Pr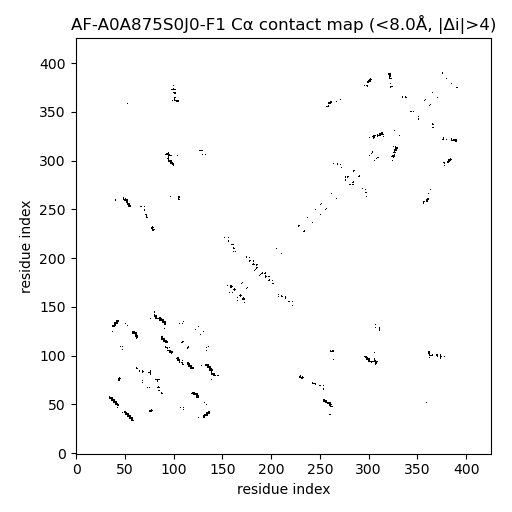otein AF-A0A875S0J0-F1 (afdb_monomer)

Foldseek 3Di:
DDDDDDDDDDDDDDDDDDDDDDPDDPDPDDPDPQADKFKEWEDFLVDLQFTFIFIDGQQQFQLCLQLVLVQDLDQRHNFPQWDSGFPFKWWFLFQAKAFLQGDGFHDPCSPPPVRTHTDDRNDGDNVPFDRHTYMYGHTDGNVVVLVVLVVVLVVQLLQLQQQVPRPDHQSHPVSVVLLVVLVCCVPPVVNNVVSVVSNCVVPPDDDPVVSVVVSVVSVVVSVVVSVCRSSRVDDPVCVVDDRDDRDPVSCVVRRGLVAGAHDPVVLLVVLVVVVQVVQPHDVSCVVVVVVVVSVQGMAAAEACAHRNPPAEQDDDPPPDLQLGHHDHVVVVVQQVVVLCVVCVPPDPVVSSVVVSVCSHHNDSHHPPVSSVSSSQSSVCHYYDRDRDHGDDDPPPPPPPDDDDDDDDDDDDDDDDDDDDDDDDDD

Structure (mmCIF, N/CA/C/O backbone):
data_AF-A0A875S0J0-F1
#
_entry.id   AF-A0A875S0J0-F1
#
loop_
_atom_site.group_PDB
_atom_site.id
_atom_site.type_symbol
_atom_site.label_atom_id
_atom_site.label_alt_id
_atom_site.label_comp_id
_atom_site.label_asym_id
_atom_site.label_entity_id
_atom_site.label_seq_id
_atom_site.pdbx_PDB_ins_code
_atom_site.Cartn_x
_atom_site.Cartn_y
_atom_site.Cartn_z
_atom_site.occupancy
_atom_site.B_iso_or_equiv
_atom_site.auth_seq_id
_atom_site.auth_comp_id
_atom_site.auth_asym_id
_atom_site.auth_atom_id
_atom_site.pdbx_PDB_model_num
ATOM 1 N N . MET A 1 1 ? -20.159 -18.457 -72.450 1.00 41.28 1 MET A N 1
ATOM 2 C CA . MET A 1 1 ? -20.532 -19.627 -71.628 1.00 41.28 1 MET A CA 1
ATOM 3 C C . MET A 1 1 ? -21.176 -19.063 -70.368 1.00 41.28 1 MET A C 1
ATOM 5 O O . MET A 1 1 ? -20.453 -18.676 -69.470 1.00 41.28 1 MET A O 1
ATOM 9 N N . SER A 1 2 ? -22.412 -18.568 -70.419 1.00 34.47 2 SER A N 1
ATOM 10 C CA . SER A 1 2 ? -23.715 -19.256 -70.527 1.00 34.47 2 SER A CA 1
ATOM 11 C C . SER A 1 2 ? -24.086 -20.091 -69.301 1.00 34.47 2 SER A C 1
ATOM 13 O O . SER A 1 2 ? -23.393 -21.056 -68.999 1.00 34.47 2 SER A O 1
ATOM 15 N N . ASN A 1 3 ? -25.260 -19.726 -68.761 1.00 31.64 3 ASN A N 1
ATOM 16 C CA . ASN A 1 3 ? -26.147 -20.389 -67.791 1.00 31.64 3 ASN A CA 1
ATOM 17 C C . ASN A 1 3 ? -25.752 -20.252 -66.312 1.00 31.64 3 ASN A C 1
ATOM 19 O O . ASN A 1 3 ? -24.592 -20.425 -65.974 1.00 31.64 3 ASN A O 1
ATOM 23 N N . SER A 1 4 ? -26.641 -19.975 -65.352 1.00 35.09 4 SER A N 1
ATOM 24 C CA . SER A 1 4 ? -28.100 -19.708 -65.275 1.00 35.09 4 SER A CA 1
ATOM 25 C C . SER A 1 4 ? -28.379 -19.449 -63.773 1.00 35.09 4 SER A C 1
ATOM 27 O O . SER A 1 4 ? -27.777 -20.122 -62.947 1.00 35.09 4 SER A O 1
ATOM 29 N N . LYS A 1 5 ? -29.019 -18.345 -63.361 1.00 38.34 5 LYS A N 1
ATOM 30 C CA . LYS A 1 5 ? -30.462 -18.176 -63.048 1.00 38.34 5 LYS A CA 1
ATOM 31 C C . LYS A 1 5 ? -31.050 -19.085 -61.948 1.00 38.34 5 LYS A C 1
ATOM 33 O O . LYS A 1 5 ? -31.114 -20.285 -62.160 1.00 38.34 5 LYS A O 1
ATOM 38 N N . GLU A 1 6 ? -31.533 -18.431 -60.880 1.00 40.88 6 GLU A N 1
ATOM 39 C CA . GLU A 1 6 ? -32.773 -18.605 -60.066 1.00 40.88 6 GLU A CA 1
ATOM 40 C C . GLU A 1 6 ? -32.505 -17.870 -58.730 1.00 40.88 6 GLU A C 1
ATOM 42 O O . GLU A 1 6 ? -31.526 -18.178 -58.063 1.00 40.88 6 GLU A O 1
ATOM 47 N N . GLU A 1 7 ? -33.131 -16.779 -58.276 1.00 38.81 7 GLU A N 1
ATOM 48 C CA . GLU A 1 7 ? -34.454 -16.138 -58.399 1.00 38.81 7 GLU A CA 1
ATOM 49 C C . GLU A 1 7 ? -35.626 -16.910 -57.766 1.00 38.81 7 GLU A C 1
ATOM 51 O O . GLU A 1 7 ? -36.140 -17.850 -58.357 1.00 38.81 7 GLU A O 1
ATOM 56 N N . THR A 1 8 ? -36.041 -16.479 -56.562 1.00 35.31 8 THR A N 1
ATOM 57 C CA . THR A 1 8 ? -37.435 -16.295 -56.062 1.00 35.31 8 THR A CA 1
ATOM 58 C C . THR A 1 8 ? -37.360 -15.884 -54.575 1.00 35.31 8 THR A C 1
ATOM 60 O O . THR A 1 8 ? -36.759 -16.588 -53.774 1.00 35.31 8 THR A O 1
ATOM 63 N N . THR A 1 9 ? -37.616 -14.638 -54.152 1.00 34.09 9 THR A N 1
ATOM 64 C CA . THR A 1 9 ? -38.889 -13.895 -53.958 1.00 34.09 9 THR A CA 1
ATOM 65 C C . THR A 1 9 ? -39.931 -14.582 -53.065 1.00 34.09 9 THR A C 1
ATOM 67 O O . THR A 1 9 ? -40.354 -15.701 -53.324 1.00 34.09 9 THR A O 1
ATOM 70 N N . GLY A 1 10 ? -40.387 -13.865 -52.026 1.00 31.17 10 GLY A N 1
ATOM 71 C CA . GLY A 1 10 ? -41.462 -14.310 -51.133 1.00 31.17 10 GLY A CA 1
ATOM 72 C C . GLY A 1 10 ? -41.695 -13.397 -49.924 1.00 31.17 10 GLY A C 1
ATOM 73 O O . GLY A 1 10 ? -41.307 -13.719 -48.811 1.00 31.17 10 GLY A O 1
ATOM 74 N N . THR A 1 11 ? -42.301 -12.239 -50.177 1.00 33.25 11 THR A N 1
ATOM 75 C CA . THR A 1 11 ? -42.767 -11.197 -49.240 1.00 33.25 11 THR A CA 1
ATOM 76 C C . THR A 1 11 ? -44.023 -11.620 -48.448 1.00 33.25 11 THR A C 1
ATOM 78 O O . THR A 1 11 ? -44.755 -12.486 -48.913 1.00 33.25 11 THR A O 1
ATOM 81 N N . THR A 1 12 ? -44.337 -10.862 -47.377 1.00 32.16 12 THR A N 1
ATOM 82 C CA . THR A 1 12 ? -45.621 -10.675 -46.629 1.00 32.16 12 THR A CA 1
ATOM 83 C C . THR A 1 12 ? -45.783 -11.471 -45.331 1.00 32.16 12 THR A C 1
ATOM 85 O O . THR A 1 12 ? -45.305 -12.587 -45.232 1.00 32.16 12 THR A O 1
ATOM 88 N N . SER A 1 13 ? -46.506 -11.026 -44.299 1.00 30.98 13 SER A N 1
ATOM 89 C CA . SER A 1 13 ? -46.790 -9.719 -43.678 1.00 30.98 13 SER A CA 1
ATOM 90 C C . SER A 1 13 ? -47.550 -10.012 -42.370 1.00 30.98 13 SER A C 1
ATOM 92 O O . SER A 1 13 ? -48.225 -11.031 -42.300 1.00 30.98 13 SER A O 1
ATOM 94 N N . ALA A 1 14 ? -47.551 -9.043 -41.451 1.00 32.09 14 ALA A N 1
ATOM 95 C CA . ALA A 1 14 ? -48.603 -8.765 -40.461 1.00 32.09 14 ALA A CA 1
ATOM 96 C C . ALA A 1 14 ? -48.748 -9.652 -39.197 1.00 32.09 14 ALA A C 1
ATOM 98 O O . ALA A 1 14 ? -49.165 -10.799 -39.244 1.00 32.09 14 ALA A O 1
ATOM 99 N N . LEU A 1 15 ? -48.478 -8.987 -38.061 1.00 33.38 15 LEU A N 1
ATOM 100 C CA . LEU A 1 15 ? -49.399 -8.703 -36.943 1.00 33.38 15 LEU A CA 1
ATOM 101 C C . LEU A 1 15 ? -50.213 -9.854 -36.315 1.00 33.38 15 LEU A C 1
ATOM 103 O O . LEU A 1 15 ? -51.077 -10.433 -36.964 1.00 33.38 15 LEU A O 1
ATOM 107 N N . GLY A 1 16 ? -50.099 -10.002 -34.989 1.00 29.44 16 GLY A N 1
ATOM 108 C CA . GLY A 1 16 ? -51.173 -10.579 -34.169 1.00 29.44 16 GLY A CA 1
ATOM 109 C C . GLY A 1 16 ? -50.708 -11.303 -32.909 1.00 29.44 16 GLY A C 1
ATOM 110 O O . GLY A 1 16 ? -50.275 -12.442 -32.974 1.00 29.44 16 GLY A O 1
ATOM 111 N N . THR A 1 17 ? -50.830 -10.606 -31.784 1.00 34.69 17 THR A N 1
ATOM 112 C CA . THR A 1 17 ? -50.897 -11.063 -30.383 1.00 34.69 17 THR A CA 1
ATOM 113 C C . THR A 1 17 ? -51.477 -12.469 -30.156 1.00 34.69 17 THR A C 1
ATOM 115 O O . THR A 1 17 ? -52.548 -12.743 -30.684 1.00 34.69 17 THR A O 1
ATOM 118 N N . ASP A 1 18 ? -50.881 -13.285 -29.275 1.00 31.38 18 ASP A N 1
ATOM 119 C CA . ASP A 1 18 ? -51.475 -13.546 -27.951 1.00 31.38 18 ASP A CA 1
ATOM 120 C C . ASP A 1 18 ? -50.560 -14.343 -27.003 1.00 31.38 18 ASP A C 1
ATOM 122 O O . ASP A 1 18 ? -49.648 -15.062 -27.404 1.00 31.38 18 ASP A O 1
ATOM 126 N N . SER A 1 19 ? -50.840 -14.159 -25.720 1.00 34.47 19 SER A N 1
ATOM 127 C CA . SER A 1 19 ? -50.215 -14.727 -24.527 1.00 34.47 19 SER A CA 1
ATOM 128 C C . SER A 1 19 ? -50.121 -16.257 -24.479 1.00 34.47 19 SER A C 1
ATOM 130 O O . SER A 1 19 ? -51.119 -16.949 -24.673 1.00 34.47 19 SER A O 1
ATOM 132 N N . THR A 1 20 ? -48.990 -16.793 -24.012 1.00 34.16 20 THR A N 1
ATOM 133 C CA . THR A 1 20 ? -48.999 -17.978 -23.138 1.00 34.16 20 THR A CA 1
ATOM 134 C C . THR A 1 20 ? -47.856 -17.885 -22.133 1.00 34.16 20 THR A C 1
ATOM 136 O O . THR A 1 20 ? -46.681 -17.828 -22.478 1.00 34.16 20 THR A O 1
ATOM 139 N N . THR A 1 21 ? -48.262 -17.794 -20.877 1.00 35.56 21 THR A N 1
ATOM 140 C CA . THR A 1 21 ? -47.463 -17.738 -19.661 1.00 35.56 21 THR A CA 1
ATOM 141 C C . THR A 1 21 ? -46.804 -19.097 -19.423 1.00 35.56 21 THR A C 1
ATOM 143 O O . THR A 1 21 ? -47.489 -20.038 -19.032 1.00 35.56 21 THR A O 1
ATOM 146 N N . GLU A 1 22 ? -45.491 -19.215 -19.625 1.00 36.25 22 GLU A N 1
ATOM 147 C CA . GLU A 1 22 ? -44.712 -20.305 -19.028 1.00 36.25 22 GLU A CA 1
ATOM 148 C C . GLU A 1 22 ? -44.135 -19.815 -17.703 1.00 36.25 22 GLU A C 1
ATOM 150 O O . GLU A 1 22 ? -43.196 -19.023 -17.637 1.00 36.25 22 GLU A O 1
ATOM 155 N N . VAL A 1 23 ? -44.784 -20.269 -16.633 1.00 37.72 23 VAL A N 1
ATOM 156 C CA . VAL A 1 23 ? -44.311 -20.188 -15.256 1.00 37.72 23 VAL A CA 1
ATOM 157 C C . VAL A 1 23 ? -43.079 -21.080 -15.169 1.00 37.72 23 VAL A C 1
ATOM 159 O O . VAL A 1 23 ? -43.195 -22.296 -15.064 1.00 37.72 23 VAL A O 1
ATOM 162 N N . THR A 1 24 ? -41.895 -20.482 -15.275 1.00 36.84 24 THR A N 1
ATOM 163 C CA . THR A 1 24 ? -40.653 -21.171 -14.930 1.00 36.84 24 THR A CA 1
ATOM 164 C C . THR A 1 24 ? -40.583 -21.232 -13.412 1.00 36.84 24 THR A C 1
ATOM 166 O O . THR A 1 24 ? -40.584 -20.205 -12.732 1.00 36.84 24 THR A O 1
ATOM 169 N N . GLU A 1 25 ? -40.631 -22.459 -12.910 1.00 36.88 25 GLU A N 1
ATOM 170 C CA . GLU A 1 25 ? -40.547 -22.822 -11.506 1.00 36.88 25 GLU A CA 1
ATOM 171 C C . GLU A 1 25 ? -39.364 -22.110 -10.845 1.00 36.88 25 GLU A C 1
ATOM 173 O O . GLU A 1 25 ? -38.231 -22.151 -11.324 1.00 36.88 25 GLU A O 1
ATOM 178 N N . ALA A 1 26 ? -39.664 -21.410 -9.753 1.00 35.44 26 ALA A N 1
ATOM 179 C CA . ALA A 1 26 ? -38.662 -20.852 -8.873 1.00 35.44 26 ALA A CA 1
ATOM 180 C C . ALA A 1 26 ? -37.849 -22.013 -8.293 1.00 35.44 26 ALA A C 1
ATOM 182 O O . ALA A 1 26 ? -38.378 -22.820 -7.530 1.00 35.44 26 ALA A O 1
ATOM 183 N N . GLU A 1 27 ? -36.571 -22.091 -8.664 1.00 39.22 27 GLU A N 1
ATOM 184 C CA . GLU A 1 27 ? -35.593 -22.872 -7.919 1.00 39.22 27 GLU A CA 1
ATOM 185 C C . GLU A 1 27 ? -35.611 -22.368 -6.472 1.00 39.22 27 GLU A C 1
ATOM 187 O O . GLU A 1 27 ? -35.205 -21.241 -6.177 1.00 39.22 27 GLU A O 1
ATOM 192 N N . GLU A 1 28 ? -36.136 -23.200 -5.571 1.00 34.97 28 GLU A N 1
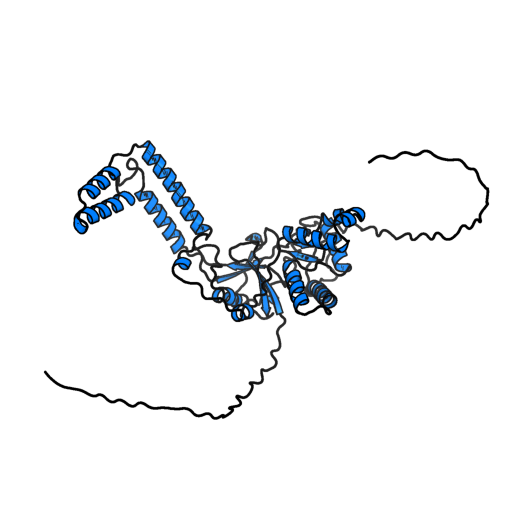ATOM 193 C CA . GLU A 1 28 ? -35.953 -23.062 -4.133 1.00 34.97 28 GLU A CA 1
ATOM 194 C C . GLU A 1 28 ? -34.449 -23.048 -3.858 1.00 34.97 28 GLU A C 1
ATOM 196 O O . GLU A 1 28 ? -33.785 -24.084 -3.795 1.00 34.97 28 GLU A O 1
ATOM 201 N N . SER A 1 29 ? -33.896 -21.845 -3.707 1.00 39.31 29 SER A N 1
ATOM 202 C CA . SER A 1 29 ? -32.563 -21.650 -3.165 1.00 39.31 29 SER A CA 1
ATOM 203 C C . SER A 1 29 ? -32.557 -22.238 -1.758 1.00 39.31 29 SER A C 1
ATOM 205 O O . SER A 1 29 ? -33.116 -21.658 -0.824 1.00 39.31 29 SER A O 1
ATOM 207 N N . SER A 1 30 ? -31.944 -23.410 -1.621 1.00 34.19 30 SER A N 1
ATOM 208 C CA . SER A 1 30 ? -31.549 -23.998 -0.344 1.00 34.19 30 SER A CA 1
ATOM 209 C C . SER A 1 30 ? -30.991 -22.910 0.581 1.00 34.19 30 SER A C 1
ATOM 211 O O . SER A 1 30 ? -30.232 -22.071 0.086 1.00 34.19 30 SER A O 1
ATOM 213 N N . PRO A 1 31 ? -31.322 -22.904 1.887 1.00 36.88 31 PRO A N 1
ATOM 214 C CA . PRO A 1 31 ? -30.797 -21.909 2.809 1.00 36.88 31 PRO A CA 1
ATOM 215 C C . PRO A 1 31 ? -29.277 -22.034 2.807 1.00 36.88 31 PRO A C 1
ATOM 217 O O . PRO A 1 31 ? -28.715 -22.999 3.329 1.00 36.88 31 PRO A O 1
ATOM 220 N N . ILE A 1 32 ? -28.618 -21.081 2.147 1.00 44.38 32 ILE A N 1
ATOM 221 C CA . ILE A 1 32 ? -27.179 -20.911 2.226 1.00 44.38 32 ILE A CA 1
ATOM 222 C C . ILE A 1 32 ? -26.933 -20.690 3.711 1.00 44.38 32 ILE A C 1
ATOM 224 O O . ILE A 1 32 ? -27.421 -19.727 4.295 1.00 44.38 32 ILE A O 1
ATOM 228 N N . ASN A 1 33 ? -26.260 -21.644 4.343 1.00 40.66 33 ASN A N 1
ATOM 229 C CA . ASN A 1 33 ? -25.686 -21.446 5.661 1.00 40.66 33 ASN A CA 1
ATOM 230 C C . ASN A 1 33 ? -24.666 -20.318 5.456 1.00 40.66 33 ASN A C 1
ATOM 232 O O . ASN A 1 33 ? -23.559 -20.579 4.988 1.00 40.66 33 ASN A O 1
ATOM 236 N N . GLU A 1 34 ? -25.094 -19.063 5.622 1.00 60.81 34 GLU A N 1
ATOM 237 C CA . GLU A 1 34 ? -24.284 -17.890 5.310 1.00 60.81 34 GLU A CA 1
ATOM 238 C C . GLU A 1 34 ? -23.089 -17.886 6.261 1.00 60.81 34 GLU A C 1
ATOM 240 O O . GLU A 1 34 ? -23.177 -17.506 7.428 1.00 60.81 34 GLU A O 1
ATOM 245 N N . SER A 1 35 ? -21.970 -18.403 5.751 1.00 72.31 35 SER A N 1
ATOM 246 C CA . SER A 1 35 ? -20.664 -18.348 6.395 1.00 72.31 35 SER A CA 1
ATOM 247 C C . SER A 1 35 ? -20.395 -16.897 6.803 1.00 72.31 35 SER A C 1
ATOM 249 O O . SER A 1 35 ? -20.596 -15.998 5.972 1.00 72.31 35 SER A O 1
ATOM 251 N N . PRO A 1 36 ? -19.981 -16.645 8.060 1.00 82.69 36 PRO A N 1
ATOM 252 C CA . PRO A 1 36 ? -19.797 -15.292 8.557 1.00 82.69 36 PRO A CA 1
ATOM 253 C C . PRO A 1 36 ? -18.823 -14.531 7.659 1.00 82.69 36 PRO A C 1
ATOM 255 O O . PRO A 1 36 ? -17.798 -15.060 7.217 1.00 82.69 36 PRO A O 1
ATOM 258 N N . LEU A 1 37 ? -19.173 -13.281 7.372 1.00 89.25 37 LEU A N 1
ATOM 259 C CA . LEU A 1 37 ? -18.360 -12.407 6.541 1.00 89.25 37 LEU A CA 1
ATOM 260 C C . LEU A 1 37 ? -17.167 -11.875 7.340 1.00 89.25 37 LEU A C 1
ATOM 262 O O . LEU A 1 37 ? -17.247 -11.632 8.542 1.00 89.25 37 LEU A O 1
ATOM 266 N N . PHE A 1 38 ? -16.058 -11.685 6.642 1.00 87.50 38 PHE A N 1
ATOM 267 C CA . PHE A 1 38 ? -14.755 -11.365 7.193 1.00 87.50 38 PHE A CA 1
ATOM 268 C C . PHE A 1 38 ? -14.114 -10.275 6.327 1.00 87.50 38 PHE A C 1
ATOM 270 O O . PHE A 1 38 ? -13.896 -10.469 5.132 1.00 87.50 38 PHE A O 1
ATOM 277 N N . ASP A 1 39 ? -13.841 -9.105 6.902 1.00 95.62 39 ASP A N 1
ATOM 278 C CA . ASP A 1 39 ? -13.194 -8.015 6.169 1.00 95.62 39 ASP A CA 1
ATOM 279 C C . ASP A 1 39 ? -11.670 -8.235 6.127 1.00 95.62 39 ASP A C 1
ATOM 281 O O . ASP A 1 39 ? -11.042 -8.530 7.142 1.00 95.62 39 ASP A O 1
ATOM 285 N N . ILE A 1 40 ? -11.054 -8.025 4.966 1.00 97.25 40 ILE A N 1
ATOM 286 C CA . ILE A 1 40 ? -9.600 -8.011 4.748 1.00 97.25 40 ILE A CA 1
ATOM 287 C C . ILE A 1 40 ? -9.192 -6.746 4.001 1.00 97.25 40 ILE A C 1
ATOM 289 O O . ILE A 1 40 ? -10.015 -6.110 3.339 1.00 97.25 40 ILE A O 1
ATOM 293 N N . TYR A 1 41 ? -7.910 -6.392 4.066 1.00 97.94 41 TYR A N 1
ATOM 294 C CA . TYR A 1 41 ? -7.359 -5.278 3.296 1.00 97.94 41 TYR A CA 1
ATOM 295 C C . TYR A 1 41 ? -6.285 -5.770 2.341 1.00 97.94 41 TYR A C 1
ATOM 297 O O . TYR A 1 41 ? -5.474 -6.613 2.708 1.00 97.94 41 TYR A O 1
ATOM 305 N N . ILE A 1 42 ? -6.260 -5.231 1.123 1.00 97.50 42 ILE A N 1
ATOM 306 C CA . ILE A 1 42 ? -5.254 -5.573 0.116 1.00 97.50 42 ILE A CA 1
ATOM 307 C C . ILE A 1 42 ? -4.551 -4.306 -0.367 1.00 97.50 42 ILE A C 1
ATOM 309 O O . ILE A 1 42 ? -5.203 -3.363 -0.827 1.00 97.50 42 ILE A O 1
ATOM 313 N N . ARG A 1 43 ? -3.214 -4.312 -0.299 1.00 96.12 43 ARG A N 1
ATOM 314 C CA . ARG A 1 43 ? -2.352 -3.247 -0.835 1.00 96.12 43 ARG A CA 1
ATOM 315 C C . ARG A 1 43 ? -1.926 -3.588 -2.254 1.00 96.12 43 ARG A C 1
ATOM 317 O O . ARG A 1 43 ? -1.117 -4.489 -2.467 1.00 96.12 43 ARG A O 1
ATOM 324 N N . PHE A 1 44 ? -2.430 -2.853 -3.238 1.00 91.94 44 PHE A N 1
ATOM 325 C CA . PHE A 1 44 ? -1.974 -2.995 -4.624 1.00 91.94 44 PHE A CA 1
ATOM 326 C C . PHE A 1 44 ? -0.763 -2.098 -4.888 1.00 91.94 44 PHE A C 1
ATOM 328 O O . PHE A 1 44 ? -0.654 -1.019 -4.314 1.00 91.94 44 PHE A O 1
ATOM 335 N N . ASN A 1 45 ? 0.139 -2.516 -5.782 1.00 86.06 45 ASN A N 1
ATOM 336 C CA . ASN A 1 45 ? 1.284 -1.712 -6.244 1.00 86.06 45 ASN A CA 1
ATOM 337 C C . ASN A 1 45 ? 2.252 -1.195 -5.159 1.00 86.06 45 ASN A C 1
ATOM 339 O O . ASN A 1 45 ? 3.072 -0.332 -5.456 1.00 86.06 45 ASN A O 1
ATOM 343 N N . GLY A 1 46 ? 2.176 -1.690 -3.920 1.00 84.25 46 GLY A N 1
ATOM 344 C CA . GLY A 1 46 ? 2.928 -1.112 -2.801 1.00 84.25 46 GLY A CA 1
ATOM 345 C C . GLY A 1 46 ? 2.480 0.307 -2.420 1.00 84.25 46 GLY A C 1
ATOM 346 O O . GLY A 1 46 ? 3.227 1.006 -1.746 1.00 84.25 46 GLY A O 1
ATOM 347 N N . ASP A 1 47 ? 1.289 0.735 -2.848 1.00 88.56 47 ASP A N 1
ATOM 348 C CA . ASP A 1 47 ? 0.733 2.057 -2.548 1.00 88.56 47 ASP A CA 1
ATOM 349 C C . ASP A 1 47 ? 0.083 2.059 -1.158 1.00 88.56 47 ASP A C 1
ATOM 351 O O . ASP A 1 47 ? -1.018 1.542 -0.966 1.00 88.56 47 ASP A O 1
ATOM 355 N N . GLU A 1 48 ? 0.780 2.639 -0.183 1.00 87.06 48 GLU A N 1
ATOM 356 C CA . GLU A 1 48 ? 0.356 2.656 1.221 1.00 87.06 48 GLU A CA 1
ATOM 357 C C . GLU A 1 48 ? -0.875 3.532 1.479 1.00 87.06 48 GLU A C 1
ATOM 359 O O . GLU A 1 48 ? -1.552 3.370 2.491 1.00 87.06 48 GLU A O 1
ATOM 364 N N . GLU A 1 49 ? -1.223 4.432 0.555 1.00 87.56 49 GLU A N 1
ATOM 365 C CA . GLU A 1 49 ? -2.404 5.292 0.688 1.00 87.56 49 GLU A CA 1
ATOM 366 C C . GLU A 1 49 ? -3.697 4.609 0.208 1.00 87.56 49 GLU A C 1
ATOM 368 O O . GLU A 1 49 ? -4.803 5.176 0.305 1.00 87.56 49 GLU A O 1
ATOM 373 N N . ARG A 1 50 ? -3.560 3.412 -0.378 1.00 89.06 50 ARG A N 1
ATOM 374 C CA . ARG A 1 50 ? -4.611 2.694 -1.105 1.00 89.06 50 ARG A CA 1
ATOM 375 C C . ARG A 1 50 ? -4.722 1.235 -0.668 1.00 89.06 50 ARG A C 1
ATOM 377 O O . ARG A 1 50 ? -4.727 0.323 -1.492 1.00 89.06 50 ARG A O 1
ATOM 384 N N . ASP A 1 51 ? -4.908 1.038 0.630 1.00 96.06 51 ASP A N 1
ATOM 385 C CA . ASP A 1 51 ? -5.273 -0.259 1.197 1.00 96.06 51 ASP A CA 1
ATOM 386 C C . ASP A 1 51 ? -6.782 -0.476 1.077 1.00 96.06 51 ASP A C 1
ATOM 388 O O . ASP A 1 51 ? -7.568 0.116 1.822 1.00 96.06 51 ASP A O 1
ATOM 392 N N . TYR A 1 52 ? -7.209 -1.294 0.117 1.00 96.44 52 TYR A N 1
ATOM 393 C CA . TYR A 1 52 ? -8.627 -1.486 -0.198 1.00 96.44 52 TYR A CA 1
ATOM 394 C C . TYR A 1 52 ? -9.243 -2.598 0.635 1.00 96.44 52 TYR A C 1
ATOM 396 O O . TYR A 1 52 ? -8.655 -3.666 0.771 1.00 96.44 52 TYR A O 1
ATOM 404 N N . CYS A 1 53 ? -10.448 -2.357 1.143 1.00 97.25 53 CYS A N 1
ATOM 405 C CA . CYS A 1 53 ? -11.188 -3.325 1.938 1.00 97.25 53 CYS A CA 1
ATOM 406 C C . CYS A 1 53 ? -12.045 -4.239 1.056 1.00 97.25 53 CYS A C 1
ATOM 408 O O . CYS A 1 53 ? -12.864 -3.765 0.254 1.00 97.25 53 CYS A O 1
ATOM 410 N N . PHE A 1 54 ? -11.900 -5.541 1.274 1.00 97.19 54 PHE A N 1
ATOM 411 C CA . PHE A 1 54 ? -12.701 -6.592 0.668 1.00 97.19 54 PHE A CA 1
ATOM 412 C C . PHE A 1 54 ? -13.397 -7.402 1.750 1.00 97.19 54 PHE A C 1
ATOM 414 O O . PHE A 1 54 ? -12.812 -7.668 2.795 1.00 97.19 54 PHE A O 1
ATOM 421 N N . GLN A 1 55 ? -14.625 -7.812 1.476 1.00 96.06 55 GLN A N 1
ATOM 422 C CA . GLN A 1 55 ? -15.394 -8.693 2.334 1.00 96.06 55 GLN A CA 1
ATOM 423 C C . GLN A 1 55 ? -15.359 -10.103 1.746 1.00 96.06 55 GLN A C 1
ATOM 425 O O . GLN A 1 55 ? -15.773 -10.315 0.607 1.00 96.06 55 GLN A O 1
ATOM 430 N N . VAL A 1 56 ? -14.832 -11.053 2.506 1.00 95.56 56 VAL A N 1
ATOM 431 C CA . VAL A 1 56 ? -14.711 -12.463 2.118 1.00 95.56 56 VAL A CA 1
ATOM 432 C C . VAL A 1 56 ? -15.491 -13.337 3.093 1.00 95.56 56 VAL A C 1
ATOM 434 O O . VAL A 1 56 ? -15.840 -12.894 4.183 1.00 95.56 56 VAL A O 1
ATOM 437 N N . HIS A 1 57 ? -15.783 -14.577 2.721 1.00 94.62 57 HIS A N 1
ATOM 438 C CA . HIS A 1 57 ? -16.354 -15.536 3.667 1.00 94.62 57 HIS A CA 1
ATOM 439 C C . HIS A 1 57 ? -15.257 -16.128 4.556 1.00 94.62 57 HIS A C 1
ATOM 441 O O . HIS A 1 57 ? -14.100 -16.212 4.136 1.00 94.62 57 HIS A O 1
ATOM 447 N N . ALA A 1 58 ? -15.607 -16.566 5.765 1.00 90.25 58 ALA A N 1
ATOM 448 C CA . ALA A 1 58 ? -14.643 -17.121 6.715 1.00 90.25 58 ALA A CA 1
ATOM 449 C C . ALA A 1 58 ? -13.883 -18.353 6.186 1.00 90.25 58 ALA A C 1
ATOM 451 O O . ALA A 1 58 ? -12.740 -18.572 6.578 1.00 90.25 58 ALA A O 1
ATOM 452 N N . ASP A 1 59 ? -14.481 -19.125 5.284 1.00 94.62 59 ASP A N 1
ATOM 453 C CA . ASP A 1 59 ? -13.921 -20.307 4.619 1.00 94.62 59 ASP A CA 1
ATOM 454 C C . ASP A 1 59 ? -13.118 -19.986 3.345 1.00 94.62 59 ASP A C 1
ATOM 456 O O . ASP A 1 59 ? -12.532 -20.882 2.740 1.00 94.62 59 ASP A O 1
ATOM 460 N N . THR A 1 60 ? -13.035 -18.710 2.953 1.00 95.81 60 THR A N 1
ATOM 461 C CA . THR A 1 60 ? -12.278 -18.288 1.766 1.00 95.81 60 THR A CA 1
ATOM 462 C C . THR A 1 60 ? -10.786 -18.558 1.957 1.00 95.81 60 THR A C 1
ATOM 464 O O . THR A 1 60 ? -10.189 -18.186 2.973 1.00 95.81 60 THR A O 1
ATOM 467 N N . THR A 1 61 ? -10.162 -19.165 0.948 1.00 97.25 61 THR A N 1
ATOM 468 C CA . THR A 1 61 ? -8.713 -19.413 0.921 1.00 97.25 61 THR A CA 1
ATOM 469 C C . THR A 1 61 ? -7.944 -18.247 0.298 1.00 97.25 61 THR A C 1
ATOM 471 O O . THR A 1 61 ? -8.487 -17.471 -0.494 1.00 97.25 61 THR A O 1
ATOM 474 N N . PHE A 1 62 ? -6.650 -18.115 0.605 1.00 97.06 62 PHE A N 1
ATOM 475 C CA . PHE A 1 62 ? -5.820 -17.062 -0.002 1.00 97.06 62 PHE A CA 1
ATOM 476 C C . PHE A 1 62 ? -5.749 -17.167 -1.533 1.00 97.06 62 PHE A C 1
ATOM 478 O O . PHE A 1 62 ? -5.727 -16.144 -2.215 1.00 97.06 62 PHE A O 1
ATOM 485 N N . GLY A 1 63 ? -5.756 -18.377 -2.095 1.00 96.62 63 GLY A N 1
ATOM 486 C CA . GLY A 1 63 ? -5.716 -18.601 -3.542 1.00 96.62 63 GLY A CA 1
ATOM 487 C C . GLY A 1 63 ? -6.925 -18.021 -4.276 1.00 96.62 63 GLY A C 1
ATOM 488 O O . GLY A 1 63 ? -6.805 -17.565 -5.413 1.00 96.62 63 GLY A O 1
ATOM 489 N N . GLU A 1 64 ? -8.083 -17.950 -3.623 1.00 96.31 64 GLU A N 1
ATOM 490 C CA . GLU A 1 64 ? -9.286 -17.372 -4.220 1.00 96.31 64 GLU A CA 1
ATOM 491 C C . GLU A 1 64 ? -9.220 -15.855 -4.390 1.00 96.31 64 GLU A C 1
ATOM 493 O O . GLU A 1 64 ? -9.904 -15.313 -5.262 1.00 96.31 64 GLU A O 1
ATOM 498 N N . LEU A 1 65 ? -8.344 -15.169 -3.647 1.00 96.25 65 LEU A N 1
ATOM 499 C CA . LEU A 1 65 ? -8.111 -13.732 -3.807 1.00 96.25 65 LEU A CA 1
ATOM 500 C C . LEU A 1 65 ? -7.552 -13.385 -5.193 1.00 96.25 65 LEU A C 1
ATOM 502 O O . LEU A 1 65 ? -7.679 -12.244 -5.638 1.00 96.25 65 LEU A O 1
ATOM 506 N N . VAL A 1 66 ? -6.999 -14.359 -5.927 1.00 95.44 66 VAL A N 1
ATOM 507 C CA . VAL A 1 66 ? -6.580 -14.185 -7.328 1.00 95.44 66 VAL A CA 1
ATOM 508 C C . VAL A 1 66 ? -7.740 -13.699 -8.210 1.00 95.44 66 VAL A C 1
ATOM 510 O O . VAL A 1 66 ? -7.523 -12.862 -9.089 1.00 95.44 66 VAL A O 1
ATOM 513 N N . LYS A 1 67 ? -8.987 -14.099 -7.908 1.00 93.75 67 LYS A N 1
ATOM 514 C CA . LYS A 1 67 ? -10.199 -13.671 -8.635 1.00 93.75 67 LYS A CA 1
ATOM 515 C C . LYS A 1 67 ? -10.358 -12.142 -8.677 1.00 93.75 67 LYS A C 1
ATOM 517 O O . LYS A 1 67 ? -10.938 -11.611 -9.628 1.00 93.75 67 LYS A O 1
ATOM 522 N N . ILE A 1 68 ? -9.827 -11.419 -7.685 1.00 93.75 68 ILE A N 1
ATOM 523 C CA . ILE A 1 68 ? -9.821 -9.946 -7.639 1.00 93.75 68 ILE A CA 1
ATOM 524 C C . ILE A 1 68 ? -9.032 -9.374 -8.826 1.00 93.75 68 ILE A C 1
ATOM 526 O O . ILE A 1 68 ? -9.480 -8.429 -9.476 1.00 93.75 68 ILE A O 1
ATOM 530 N N . PHE A 1 69 ? -7.884 -9.972 -9.148 1.00 92.31 69 PHE A N 1
ATOM 531 C CA . PHE A 1 69 ? -6.977 -9.513 -10.206 1.00 92.31 69 PHE A CA 1
ATOM 532 C C . PHE A 1 69 ? -7.490 -9.848 -11.608 1.00 92.31 69 PHE A C 1
ATOM 534 O O . PHE A 1 69 ? -7.252 -9.084 -12.546 1.00 92.31 69 PHE A O 1
ATOM 541 N N . ASP A 1 70 ? -8.233 -10.947 -11.738 1.00 89.19 70 ASP A N 1
ATOM 542 C CA . ASP A 1 70 ? -8.903 -11.315 -12.988 1.00 89.19 70 ASP A CA 1
ATOM 543 C C . ASP A 1 70 ? -10.097 -10.402 -13.278 1.00 89.19 70 ASP A C 1
ATOM 545 O O . ASP A 1 70 ? -10.322 -9.994 -14.420 1.00 89.19 70 ASP A O 1
ATOM 549 N N . THR A 1 71 ? -10.842 -10.043 -12.231 1.00 89.06 71 THR A N 1
ATOM 550 C CA . THR A 1 71 ? -12.056 -9.228 -12.349 1.00 89.06 71 THR A CA 1
ATOM 551 C C . THR A 1 71 ? -11.738 -7.757 -12.597 1.00 89.06 71 THR A C 1
ATOM 553 O O . THR A 1 71 ? -12.430 -7.097 -13.373 1.00 89.06 71 THR A O 1
ATOM 556 N N . LEU A 1 72 ? -10.693 -7.219 -11.960 1.00 86.00 72 LEU A N 1
ATOM 557 C CA . LEU A 1 72 ? -10.319 -5.816 -12.105 1.00 86.00 72 LEU A CA 1
ATOM 558 C C . LEU A 1 72 ? -9.478 -5.606 -13.383 1.00 86.00 72 LEU A C 1
ATOM 560 O O . LEU A 1 72 ? -8.338 -6.069 -13.468 1.00 86.00 72 LEU A O 1
ATOM 564 N N . PRO A 1 73 ? -9.957 -4.834 -14.378 1.00 77.06 73 PRO A N 1
ATOM 565 C CA . PRO A 1 73 ? -9.247 -4.523 -15.620 1.00 77.06 73 PRO A CA 1
ATOM 566 C C . PRO A 1 73 ? -8.138 -3.476 -15.435 1.00 77.06 73 PRO A C 1
ATOM 568 O O . PRO A 1 73 ? -7.831 -2.708 -16.346 1.00 77.06 73 PRO A O 1
ATOM 571 N N . LEU A 1 74 ? -7.557 -3.412 -14.241 1.00 82.25 74 LEU A N 1
ATOM 572 C CA . LEU A 1 74 ? -6.524 -2.462 -13.863 1.00 82.25 74 LEU A CA 1
ATOM 573 C C . LEU A 1 74 ? -5.179 -3.180 -13.769 1.00 82.25 74 LEU A C 1
ATOM 575 O O . LEU A 1 74 ? -5.108 -4.379 -13.488 1.00 82.25 74 LEU A O 1
ATOM 579 N N . ASN A 1 75 ? -4.098 -2.438 -14.010 1.00 82.75 75 ASN A N 1
ATOM 580 C CA . ASN A 1 75 ? -2.763 -2.947 -13.736 1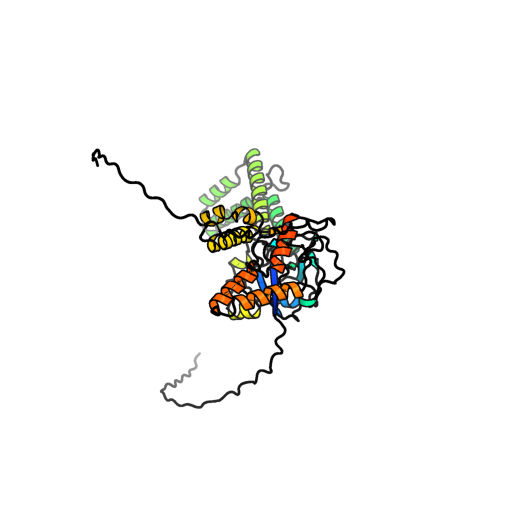.00 82.75 75 ASN A CA 1
ATOM 581 C C . ASN A 1 75 ? -2.451 -2.756 -12.247 1.00 82.75 75 ASN A C 1
ATOM 583 O O . ASN A 1 75 ? -2.113 -1.654 -11.818 1.00 82.75 75 ASN A O 1
ATOM 587 N N . LEU A 1 76 ? -2.626 -3.827 -11.474 1.00 87.19 76 LEU A N 1
ATOM 588 C CA . LEU A 1 76 ? -2.404 -3.861 -10.023 1.00 87.19 76 LEU A CA 1
ATOM 589 C C . LEU A 1 76 ? -1.028 -4.434 -9.643 1.00 87.19 76 LEU A C 1
ATOM 591 O O . LEU A 1 76 ? -0.767 -4.656 -8.459 1.00 87.19 76 LEU A O 1
ATOM 595 N N . SER A 1 77 ? -0.172 -4.678 -10.643 1.00 88.75 77 SER A N 1
ATOM 596 C CA . SER A 1 77 ? 1.231 -5.053 -10.467 1.00 88.75 77 SER A CA 1
ATOM 597 C C . SER A 1 77 ? 2.129 -3.810 -10.338 1.00 88.75 77 SER A C 1
ATOM 599 O O . SER A 1 77 ? 1.934 -2.869 -11.117 1.00 88.75 77 SER A O 1
ATOM 601 N N . PRO A 1 78 ? 3.185 -3.833 -9.500 1.00 88.44 78 PRO A N 1
ATOM 602 C CA . PRO A 1 78 ? 4.020 -2.659 -9.217 1.00 88.44 78 PRO A CA 1
ATOM 603 C C . PRO A 1 78 ? 4.612 -1.973 -10.454 1.00 88.44 78 PRO A C 1
ATOM 605 O O . PRO A 1 78 ? 4.735 -0.754 -10.499 1.00 88.44 78 PRO A O 1
ATOM 608 N N . SER A 1 79 ? 4.996 -2.751 -11.467 1.00 90.62 79 SER A N 1
ATOM 609 C CA . SER A 1 79 ? 5.557 -2.226 -12.711 1.00 90.62 79 SER A CA 1
ATOM 610 C C . SER A 1 79 ? 5.375 -3.207 -13.862 1.00 90.62 79 SER A C 1
ATOM 612 O O . SER A 1 79 ? 4.907 -4.329 -13.677 1.00 90.62 79 SER A O 1
ATOM 614 N N . ILE A 1 80 ? 5.785 -2.808 -15.069 1.00 90.94 80 ILE A N 1
ATOM 615 C CA . ILE A 1 80 ? 5.712 -3.667 -16.261 1.00 90.94 80 ILE A CA 1
ATOM 616 C C . ILE A 1 80 ? 6.579 -4.930 -16.156 1.00 90.94 80 ILE A C 1
ATOM 618 O O . ILE A 1 80 ? 6.392 -5.870 -16.931 1.00 90.94 80 ILE A O 1
ATOM 622 N N . PHE A 1 81 ? 7.547 -4.932 -15.234 1.00 93.50 81 PHE A N 1
ATOM 623 C CA . PHE A 1 81 ? 8.474 -6.038 -15.018 1.00 93.50 81 PHE A CA 1
ATOM 624 C C . PHE A 1 81 ? 7.877 -7.147 -14.167 1.00 93.50 81 PHE A C 1
ATOM 626 O O . PHE A 1 81 ? 8.568 -8.119 -13.900 1.00 93.50 81 PHE A O 1
ATOM 633 N N . TYR A 1 82 ? 6.623 -7.030 -13.755 1.00 93.19 82 TYR A N 1
ATOM 634 C CA . TYR A 1 82 ? 5.928 -8.052 -12.994 1.00 93.19 82 TYR A CA 1
ATOM 635 C C . TYR A 1 82 ? 4.790 -8.645 -13.821 1.00 93.19 82 TYR A C 1
ATOM 637 O O . TYR A 1 82 ? 4.264 -8.015 -14.746 1.00 93.19 82 TYR A O 1
ATOM 645 N N . GLU A 1 83 ? 4.428 -9.888 -13.517 1.00 92.31 83 GLU A N 1
ATOM 646 C CA . GLU A 1 83 ? 3.176 -10.448 -14.014 1.00 92.31 83 GLU A CA 1
ATOM 647 C C . GLU A 1 83 ? 1.980 -9.673 -13.457 1.00 92.31 83 GLU A C 1
ATOM 649 O O . GLU A 1 83 ? 2.037 -9.084 -12.379 1.00 92.31 83 GLU A O 1
ATOM 654 N N . ARG A 1 84 ? 0.872 -9.690 -14.201 1.00 89.31 84 ARG A N 1
ATOM 655 C CA . ARG A 1 84 ? -0.363 -9.008 -13.786 1.00 89.31 84 ARG A CA 1
ATOM 656 C C . ARG A 1 84 ? -1.096 -9.752 -12.667 1.00 89.31 84 ARG A C 1
ATOM 658 O O . ARG A 1 84 ? -1.821 -9.128 -11.900 1.00 89.31 84 ARG A O 1
ATOM 665 N N . ILE A 1 85 ? -0.934 -11.070 -12.616 1.00 92.69 85 ILE A N 1
ATOM 666 C CA . ILE A 1 85 ? -1.603 -11.952 -11.663 1.00 92.69 85 ILE A CA 1
ATOM 667 C C . ILE A 1 85 ? -0.571 -12.361 -10.605 1.00 92.69 85 ILE A C 1
ATOM 669 O O . ILE A 1 85 ? 0.519 -12.808 -10.981 1.00 92.69 85 ILE A O 1
ATOM 673 N N . PRO A 1 86 ? -0.860 -12.192 -9.303 1.00 95.38 86 PRO A N 1
ATOM 674 C CA . PRO A 1 86 ? 0.050 -12.632 -8.255 1.00 95.38 86 PRO A CA 1
ATOM 675 C C . PRO A 1 86 ? 0.090 -14.159 -8.169 1.00 95.38 86 PRO A C 1
ATOM 677 O O . PRO A 1 86 ? -0.886 -14.840 -8.473 1.00 95.38 86 PRO A O 1
ATOM 680 N N . THR A 1 87 ? 1.224 -14.708 -7.738 1.00 95.38 87 THR A N 1
ATOM 681 C CA . THR A 1 87 ? 1.377 -16.162 -7.546 1.00 95.38 87 THR A CA 1
ATOM 682 C C . THR A 1 87 ? 1.010 -16.589 -6.132 1.00 95.38 87 THR A C 1
ATOM 684 O O . THR A 1 87 ? 0.468 -17.673 -5.942 1.00 95.38 87 THR A O 1
ATOM 687 N N . ASN A 1 88 ? 1.320 -15.746 -5.147 1.00 96.00 88 ASN A N 1
ATOM 688 C CA . ASN A 1 88 ? 1.080 -15.999 -3.730 1.00 96.00 88 ASN A CA 1
ATOM 689 C C . ASN A 1 88 ? 0.704 -14.694 -3.024 1.00 96.00 88 ASN A C 1
ATOM 691 O O . ASN A 1 88 ? 0.791 -13.606 -3.602 1.00 96.00 88 ASN A O 1
ATOM 695 N N . PHE A 1 89 ? 0.365 -14.809 -1.746 1.00 97.50 89 PHE A N 1
ATOM 696 C CA . PHE A 1 89 ? 0.081 -13.682 -0.871 1.00 97.50 89 PHE A CA 1
ATOM 697 C C . PHE A 1 89 ? 1.006 -13.694 0.345 1.00 97.50 89 PHE A C 1
ATOM 699 O O . PHE A 1 89 ? 1.539 -14.729 0.755 1.00 97.50 89 PHE A O 1
ATOM 706 N N . GLN A 1 90 ? 1.215 -12.516 0.911 1.00 97.88 90 GLN A N 1
ATOM 707 C CA . GLN A 1 90 ? 1.910 -12.304 2.170 1.00 97.88 90 GLN A CA 1
ATOM 708 C C . GLN A 1 90 ? 0.970 -11.588 3.131 1.00 97.88 90 GLN A C 1
ATOM 710 O O . GLN A 1 90 ? 0.255 -10.670 2.738 1.00 97.88 90 GLN A O 1
ATOM 715 N N . LEU A 1 91 ? 0.975 -12.000 4.390 1.00 97.81 91 LEU A N 1
ATOM 716 C CA . LEU A 1 91 ? 0.243 -11.337 5.458 1.00 97.81 91 LEU A CA 1
ATOM 717 C C . LEU A 1 91 ? 1.181 -10.365 6.177 1.00 97.81 91 LEU A C 1
ATOM 719 O O . LEU A 1 91 ? 2.285 -10.759 6.558 1.00 97.81 91 LEU A O 1
ATOM 723 N N . SER A 1 92 ? 0.748 -9.121 6.370 1.00 97.69 92 SER A N 1
ATOM 724 C CA . SER A 1 92 ? 1.478 -8.160 7.197 1.00 97.69 92 SER A CA 1
ATOM 725 C C . SER A 1 92 ? 1.218 -8.430 8.674 1.00 97.69 92 SER A C 1
ATOM 727 O O . SER A 1 92 ? 0.078 -8.343 9.127 1.00 97.69 92 SER A O 1
ATOM 729 N N . THR A 1 93 ? 2.272 -8.720 9.428 1.00 96.94 93 THR A N 1
ATOM 730 C CA . THR A 1 93 ? 2.279 -8.841 10.894 1.00 96.94 93 THR A CA 1
ATOM 731 C C . THR A 1 93 ? 2.881 -7.599 11.552 1.00 96.94 93 THR A C 1
ATOM 733 O O . THR A 1 93 ? 3.420 -7.665 12.650 1.00 96.94 93 THR A O 1
ATOM 736 N N . GLU A 1 94 ? 2.866 -6.457 10.863 1.00 97.00 94 GLU A N 1
ATOM 737 C CA . GLU A 1 94 ? 3.278 -5.194 11.467 1.00 97.00 94 GLU A CA 1
ATOM 738 C C . GLU A 1 94 ? 2.259 -4.802 12.553 1.00 97.00 94 GLU A C 1
ATOM 740 O O . GLU A 1 94 ? 1.065 -4.811 12.255 1.00 97.00 94 GLU A O 1
ATOM 745 N N . PRO A 1 95 ? 2.685 -4.479 13.792 1.00 96.75 95 PRO A N 1
ATOM 746 C CA . PRO A 1 95 ? 1.775 -4.251 14.919 1.00 96.75 95 PRO A CA 1
ATOM 747 C C . PRO A 1 95 ? 0.668 -3.227 14.649 1.00 96.75 95 PRO A C 1
ATOM 749 O O . PRO A 1 95 ? -0.470 -3.406 15.093 1.00 96.75 95 PRO A O 1
ATOM 752 N N . GLY A 1 96 ? 0.982 -2.182 13.884 1.00 96.62 96 GLY A N 1
ATOM 753 C CA . GLY A 1 96 ? 0.043 -1.160 13.461 1.00 96.62 96 GLY A CA 1
ATOM 754 C C . GLY A 1 96 ? 0.023 0.057 14.374 1.00 96.62 96 GLY A C 1
ATOM 755 O O . GLY A 1 96 ? 0.873 0.275 15.240 1.00 96.62 96 GLY A O 1
ATOM 756 N N . VAL A 1 97 ? -0.995 0.880 14.163 1.00 97.06 97 VAL A N 1
ATOM 757 C CA . VAL A 1 97 ? -1.221 2.120 14.898 1.00 97.06 97 VAL A CA 1
ATOM 758 C C . VAL A 1 97 ? -2.557 2.027 15.614 1.00 97.06 97 VAL A C 1
ATOM 760 O O . VAL A 1 97 ? -3.605 1.877 14.982 1.00 97.06 97 VAL A O 1
ATOM 763 N N . LEU A 1 98 ? -2.527 2.153 16.937 1.00 96.81 98 LEU A N 1
ATOM 764 C CA . LEU A 1 98 ? -3.728 2.199 17.759 1.00 96.81 98 LEU A CA 1
ATOM 765 C C . LEU A 1 98 ? -4.291 3.616 17.767 1.00 96.81 98 LEU A C 1
ATOM 767 O O . LEU A 1 98 ? -3.591 4.582 18.074 1.00 96.81 98 LEU A O 1
ATOM 771 N N . THR A 1 99 ? -5.574 3.738 17.461 1.00 96.31 99 THR A N 1
ATOM 772 C CA . THR A 1 99 ? -6.327 4.985 17.585 1.00 96.31 99 THR A CA 1
ATOM 773 C C . THR A 1 99 ? -6.902 5.147 18.989 1.00 96.31 99 THR A C 1
ATOM 775 O O . THR A 1 99 ? -7.079 4.181 19.731 1.00 96.31 99 THR A O 1
ATOM 778 N N . ARG A 1 100 ? -7.243 6.382 19.358 1.00 92.62 100 ARG A N 1
ATOM 779 C CA . ARG A 1 100 ? -7.761 6.716 20.691 1.00 92.62 100 ARG A CA 1
ATOM 780 C C . ARG A 1 100 ? -9.010 5.947 21.118 1.00 92.62 100 ARG A C 1
ATOM 782 O O . ARG A 1 100 ? -9.178 5.678 22.300 1.00 92.62 100 ARG A O 1
ATOM 789 N N . GLU A 1 101 ? -9.867 5.600 20.170 1.00 93.75 101 GLU A N 1
ATOM 790 C CA . GLU A 1 101 ? -11.113 4.873 20.435 1.00 93.75 101 GLU A CA 1
ATOM 791 C C . GLU A 1 101 ? -10.962 3.368 20.160 1.00 93.75 101 GLU A C 1
ATOM 793 O O . GLU A 1 101 ? -11.938 2.627 20.169 1.00 93.75 101 GLU A O 1
ATOM 798 N N . GLY A 1 102 ? -9.739 2.887 19.920 1.00 93.12 102 GLY A N 1
ATOM 799 C CA . GLY A 1 102 ? -9.460 1.459 19.815 1.00 93.12 102 GLY A CA 1
ATOM 800 C C . GLY A 1 102 ? -9.485 0.863 18.411 1.00 93.12 102 GLY A C 1
ATOM 801 O O . GLY A 1 102 ? -9.290 -0.337 18.250 1.00 93.12 102 GLY A O 1
ATOM 802 N N . GLY A 1 103 ? -9.689 1.668 17.373 1.00 95.31 103 GLY A N 1
ATOM 803 C CA . GLY A 1 103 ? -9.436 1.235 15.999 1.00 95.31 103 GLY A CA 1
ATOM 804 C C . GLY A 1 103 ? -7.950 0.974 15.747 1.00 95.31 103 GLY A C 1
ATOM 805 O O . GLY A 1 103 ? -7.099 1.662 16.313 1.00 95.31 103 GLY A O 1
ATOM 806 N N . LEU A 1 104 ? -7.652 0.025 14.861 1.00 96.69 104 LEU A N 1
ATOM 807 C CA . LEU A 1 104 ? -6.304 -0.251 14.364 1.00 96.69 104 LEU A CA 1
ATOM 808 C C . LEU A 1 104 ? -6.143 0.255 12.930 1.00 96.69 104 LEU A C 1
ATOM 810 O O . LEU A 1 104 ? -7.005 0.004 12.081 1.00 96.69 104 LEU A O 1
ATOM 814 N N . LEU A 1 105 ? -5.030 0.934 12.663 1.00 97.31 105 LEU A N 1
ATOM 815 C CA . LEU A 1 105 ? -4.567 1.341 11.334 1.00 97.31 105 LEU A CA 1
ATOM 816 C C . LEU A 1 105 ? -3.239 0.640 11.021 1.00 97.31 105 LEU A C 1
ATOM 818 O O . LEU A 1 105 ? -2.566 0.152 11.927 1.00 97.31 105 LEU A O 1
ATOM 822 N N . PHE A 1 106 ? -2.849 0.599 9.751 1.00 97.50 106 PHE A N 1
ATOM 823 C CA . PHE A 1 106 ? -1.541 0.070 9.358 1.00 97.50 106 PHE A CA 1
ATOM 824 C C . PHE A 1 106 ? -0.457 1.127 9.578 1.00 97.50 106 PHE A C 1
ATOM 826 O O . PHE A 1 106 ? -0.690 2.309 9.312 1.00 97.50 106 PHE A O 1
ATOM 833 N N . GLY A 1 107 ? 0.712 0.716 10.065 1.00 94.62 107 GLY A N 1
ATOM 834 C CA . GLY A 1 107 ? 1.876 1.588 10.151 1.00 94.62 107 GLY A CA 1
ATOM 835 C C . GLY A 1 107 ? 2.596 1.730 8.809 1.00 94.62 107 GLY A C 1
ATOM 836 O O . GLY A 1 107 ? 2.435 0.915 7.896 1.00 94.62 107 GLY A O 1
ATOM 837 N N . ASP A 1 108 ? 3.483 2.721 8.723 1.00 93.19 108 ASP A N 1
ATOM 838 C CA . ASP A 1 108 ? 4.321 3.013 7.541 1.00 93.19 108 ASP A CA 1
ATOM 839 C C . ASP A 1 108 ? 5.272 1.855 7.169 1.00 93.19 108 ASP A C 1
ATOM 841 O O . ASP A 1 108 ? 5.936 1.850 6.136 1.00 93.19 108 ASP A O 1
ATOM 845 N N . ASN A 1 109 ? 5.408 0.862 8.051 1.00 94.44 109 ASN A N 1
ATOM 846 C CA . ASN A 1 109 ? 6.274 -0.292 7.844 1.00 94.44 109 ASN A CA 1
ATOM 847 C C . ASN A 1 109 ? 5.515 -1.554 7.423 1.00 94.44 109 ASN A C 1
ATOM 849 O O . ASN A 1 109 ? 6.161 -2.577 7.195 1.00 94.44 109 ASN A O 1
ATOM 853 N N . ALA A 1 110 ? 4.185 -1.503 7.289 1.00 95.88 110 ALA A N 1
ATOM 854 C CA . ALA A 1 110 ? 3.359 -2.677 7.008 1.00 95.88 110 ALA A CA 1
ATOM 855 C C . ALA A 1 110 ? 3.708 -3.372 5.678 1.00 95.88 110 ALA A C 1
ATOM 857 O O . ALA A 1 110 ? 3.441 -4.556 5.512 1.00 95.88 110 ALA A O 1
ATOM 858 N N . GLY A 1 111 ? 4.345 -2.661 4.740 1.00 94.50 111 GLY A N 1
ATOM 859 C CA . GLY A 1 111 ? 4.847 -3.216 3.479 1.00 94.50 111 GLY A CA 1
ATOM 860 C C . GLY A 1 111 ? 6.274 -3.779 3.517 1.00 94.50 111 GLY A C 1
ATOM 861 O O . GLY A 1 111 ? 6.769 -4.253 2.493 1.00 94.50 111 GLY A O 1
ATOM 862 N N . LYS A 1 112 ? 6.988 -3.701 4.648 1.00 95.12 112 LYS A N 1
ATOM 863 C CA . LYS A 1 112 ? 8.407 -4.088 4.726 1.00 95.12 112 LYS A CA 1
ATOM 864 C C . LYS A 1 112 ? 8.564 -5.584 4.960 1.00 95.12 112 LYS A C 1
ATOM 866 O O . LYS A 1 112 ? 7.965 -6.131 5.874 1.00 95.12 112 LYS A O 1
ATOM 871 N N . GLN A 1 113 ? 9.483 -6.209 4.220 1.00 94.75 113 GLN A N 1
ATOM 872 C CA . GLN A 1 113 ? 9.724 -7.663 4.225 1.00 94.75 113 GLN A CA 1
ATOM 873 C C . GLN A 1 113 ? 9.891 -8.292 5.620 1.00 94.75 113 GLN A C 1
ATOM 875 O O . GLN A 1 113 ? 9.498 -9.434 5.815 1.00 94.75 113 GLN A O 1
ATOM 880 N N . GLN A 1 114 ? 10.426 -7.558 6.600 1.00 95.25 114 GLN A N 1
ATOM 881 C CA . GLN A 1 114 ? 10.587 -8.051 7.975 1.00 95.25 114 GLN A CA 1
ATOM 882 C C . GLN A 1 114 ? 9.262 -8.350 8.702 1.00 95.25 114 GLN A C 1
ATOM 884 O O . GLN A 1 114 ? 9.263 -9.128 9.648 1.00 95.25 114 GLN A O 1
ATOM 889 N N . TYR A 1 115 ? 8.156 -7.744 8.262 1.00 96.31 115 TYR A N 1
ATOM 890 C CA . TYR A 1 115 ? 6.809 -7.951 8.801 1.00 96.31 115 TYR A CA 1
ATOM 891 C C . TYR A 1 115 ? 5.926 -8.783 7.866 1.00 96.31 115 TYR A C 1
ATOM 893 O O . TYR A 1 115 ? 4.732 -8.914 8.106 1.00 96.31 115 TYR A O 1
ATOM 901 N N . LEU A 1 116 ? 6.472 -9.314 6.769 1.00 97.19 116 LEU A N 1
ATOM 902 C CA . LEU A 1 116 ? 5.691 -10.060 5.790 1.00 97.19 116 LEU A CA 1
ATOM 903 C C . LEU A 1 116 ? 5.875 -11.554 5.996 1.00 97.19 116 LEU A C 1
ATOM 905 O O . LEU A 1 116 ? 6.965 -12.104 5.835 1.00 97.19 116 LEU A O 1
ATOM 909 N N . LYS A 1 117 ? 4.771 -12.228 6.301 1.00 96.94 117 LYS A N 1
ATOM 910 C CA . LYS A 1 117 ? 4.721 -13.679 6.428 1.00 96.94 117 LYS A CA 1
ATOM 911 C C . LYS A 1 117 ? 4.102 -14.280 5.176 1.00 96.94 117 LYS A C 1
ATOM 913 O O . LYS A 1 117 ? 2.959 -13.986 4.839 1.00 96.94 117 LYS A O 1
ATOM 918 N N . LEU A 1 118 ? 4.848 -15.144 4.492 1.00 96.88 118 LEU A N 1
ATOM 919 C CA . LEU A 1 118 ? 4.319 -15.897 3.357 1.00 96.88 118 LEU A CA 1
ATOM 920 C C . LEU A 1 118 ? 3.230 -16.869 3.834 1.00 96.88 118 LEU A C 1
ATOM 922 O O . LEU A 1 118 ? 3.441 -17.614 4.794 1.00 96.88 118 LEU A O 1
ATOM 926 N N . VAL A 1 119 ? 2.095 -16.869 3.141 1.00 96.81 119 VAL A N 1
ATOM 927 C CA . VAL A 1 119 ? 0.974 -17.792 3.372 1.00 96.81 119 VAL A CA 1
ATOM 928 C C . VAL A 1 119 ? 0.808 -18.719 2.173 1.00 96.81 119 VAL A C 1
ATOM 930 O O . VAL A 1 119 ? 1.215 -18.379 1.057 1.00 96.81 119 VAL A O 1
ATOM 933 N N . ARG A 1 120 ? 0.259 -19.917 2.394 1.00 97.38 120 ARG A N 1
ATOM 934 C CA . ARG A 1 120 ? -0.049 -20.841 1.296 1.00 97.38 120 ARG A CA 1
ATOM 935 C C . ARG A 1 120 ? -1.392 -20.465 0.689 1.00 97.38 120 ARG A C 1
ATOM 937 O O . ARG A 1 120 ? -2.292 -20.027 1.395 1.00 97.38 120 ARG A O 1
ATOM 944 N N . ASN A 1 121 ? -1.545 -20.690 -0.611 1.00 96.75 121 ASN A N 1
ATOM 945 C CA . ASN A 1 121 ? -2.803 -20.401 -1.300 1.00 96.75 121 ASN A CA 1
ATOM 946 C C . ASN A 1 121 ? -3.971 -21.257 -0.782 1.00 96.75 121 ASN A C 1
ATOM 948 O O . ASN A 1 121 ? -5.100 -20.784 -0.801 1.00 96.75 121 ASN A O 1
ATOM 952 N N . ASP A 1 122 ? -3.694 -22.459 -0.273 1.00 97.88 122 ASP A N 1
ATOM 953 C CA . ASP A 1 122 ? -4.707 -23.358 0.296 1.00 97.88 122 ASP A CA 1
ATOM 954 C C . ASP A 1 122 ? -5.052 -23.033 1.762 1.00 97.88 122 ASP A C 1
ATOM 956 O O . ASP A 1 122 ? -5.968 -23.632 2.322 1.00 97.88 122 ASP A O 1
ATOM 960 N N . ASP A 1 123 ? -4.319 -22.116 2.410 1.00 97.31 123 ASP A N 1
ATOM 961 C CA . ASP A 1 123 ? -4.627 -21.716 3.784 1.00 97.31 123 ASP A CA 1
ATOM 962 C C . ASP A 1 123 ? -5.944 -20.913 3.813 1.00 97.31 123 ASP A C 1
ATOM 964 O O . ASP A 1 123 ? -6.190 -20.053 2.960 1.00 97.31 123 ASP A O 1
ATOM 968 N N . VAL A 1 124 ? -6.776 -21.161 4.828 1.00 96.62 124 VAL A N 1
ATOM 969 C CA . VAL A 1 124 ? -8.012 -20.405 5.075 1.00 96.62 124 VAL A CA 1
ATOM 970 C C . VAL A 1 124 ? -7.676 -19.060 5.724 1.00 96.62 124 VAL A C 1
ATOM 972 O O . VAL A 1 124 ? -6.908 -18.991 6.687 1.00 96.62 124 VAL A O 1
ATOM 975 N N . ILE A 1 125 ? -8.259 -17.975 5.209 1.00 95.81 125 ILE A N 1
ATOM 976 C CA . ILE A 1 125 ? -7.935 -16.601 5.624 1.00 95.81 125 ILE A CA 1
ATOM 977 C C . ILE A 1 125 ? -8.249 -16.370 7.107 1.00 95.81 125 ILE A C 1
ATOM 979 O O . ILE A 1 125 ? -7.400 -15.849 7.837 1.00 95.81 125 ILE A O 1
ATOM 983 N N . SER A 1 126 ? -9.430 -16.790 7.568 1.00 94.38 126 SER A N 1
ATOM 984 C CA . SER A 1 126 ? -9.882 -16.586 8.955 1.00 94.38 126 SER A CA 1
ATOM 985 C C . SER A 1 126 ? -9.030 -17.323 9.997 1.00 94.38 126 SER A C 1
ATOM 987 O O . SER A 1 126 ? -8.974 -16.922 11.157 1.00 94.38 126 SER A O 1
ATOM 989 N N . GLU A 1 127 ? -8.313 -18.375 9.594 1.00 95.00 127 GLU A N 1
ATOM 990 C CA . GLU A 1 127 ? -7.422 -19.133 10.478 1.00 95.00 127 GLU A CA 1
ATOM 991 C C . GLU A 1 127 ? -6.026 -18.511 10.605 1.00 95.00 127 GLU A C 1
ATOM 993 O O . GLU A 1 127 ? -5.276 -18.840 11.529 1.00 95.00 127 GLU A O 1
ATOM 998 N N . LYS A 1 128 ? -5.632 -17.663 9.648 1.00 95.81 128 LYS A N 1
ATOM 999 C CA . LYS A 1 128 ? -4.273 -17.105 9.563 1.00 95.81 128 LYS A CA 1
ATOM 1000 C C . LYS A 1 128 ? -4.204 -15.606 9.790 1.00 95.81 128 LYS A C 1
ATOM 1002 O O . LYS A 1 128 ? -3.102 -15.120 10.035 1.00 95.81 128 LYS A O 1
ATOM 1007 N N . SER A 1 129 ? -5.320 -14.892 9.694 1.00 95.88 129 SER A N 1
ATOM 1008 C CA . SER A 1 129 ? -5.360 -13.432 9.748 1.00 95.88 129 SER A CA 1
ATOM 1009 C C . SER A 1 129 ? -6.420 -12.912 10.711 1.00 95.88 129 SER A C 1
ATOM 1011 O O . SER A 1 129 ? -7.431 -13.566 10.952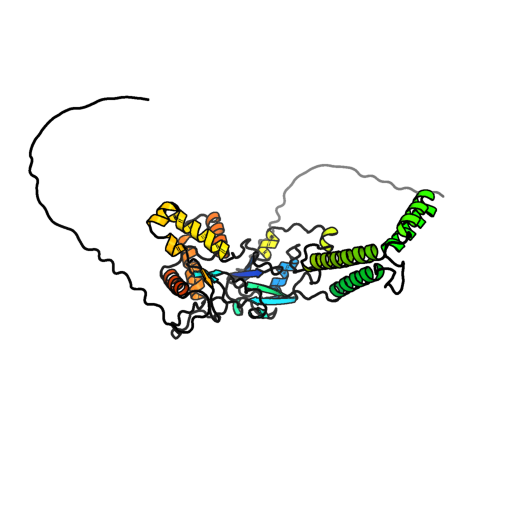 1.00 95.88 129 SER A O 1
ATOM 1013 N N . TRP A 1 130 ? -6.180 -11.724 11.257 1.00 96.31 130 TRP A N 1
ATOM 1014 C CA . TRP A 1 130 ? -7.170 -10.945 11.985 1.00 96.31 130 TRP A CA 1
ATOM 1015 C C . TRP A 1 130 ? -8.168 -10.290 11.023 1.00 96.31 130 TRP A C 1
ATOM 1017 O O . TRP A 1 130 ? -7.781 -9.901 9.914 1.00 96.31 130 TRP A O 1
ATOM 1027 N N . PRO A 1 131 ? -9.426 -10.072 11.452 1.00 94.75 131 PRO A N 1
ATOM 1028 C CA . PRO A 1 131 ? -10.347 -9.218 10.723 1.00 94.75 131 PRO A CA 1
ATOM 1029 C C . PRO A 1 131 ? -9.723 -7.839 10.511 1.00 94.75 131 PRO A C 1
ATOM 1031 O O . PRO A 1 131 ? -9.255 -7.181 11.442 1.00 94.75 131 PRO A O 1
ATOM 1034 N N . GLY A 1 132 ? -9.695 -7.410 9.259 1.00 95.25 132 GLY A N 1
ATOM 1035 C CA . GLY A 1 132 ? -9.124 -6.146 8.839 1.00 95.25 132 GLY A CA 1
ATOM 1036 C C . GLY A 1 132 ? -7.596 -6.104 8.772 1.00 95.25 132 GLY A C 1
ATOM 1037 O O . GLY A 1 132 ? -7.045 -5.007 8.698 1.00 95.25 132 GLY A O 1
ATOM 1038 N N . GLN A 1 133 ? -6.908 -7.249 8.775 1.00 96.88 133 GLN A N 1
ATOM 1039 C CA . GLN A 1 133 ? -5.459 -7.311 8.568 1.00 96.88 133 GLN A CA 1
ATOM 1040 C C . GLN A 1 133 ? -5.076 -7.074 7.099 1.00 96.88 133 GLN A C 1
ATOM 1042 O O . GLN A 1 133 ? -5.856 -7.334 6.175 1.00 96.88 133 GLN A O 1
ATOM 1047 N N . LEU A 1 134 ? -3.860 -6.564 6.888 1.00 98.19 134 LEU A N 1
ATOM 1048 C CA . LEU A 1 134 ? -3.332 -6.263 5.564 1.00 98.19 134 LEU A CA 1
ATOM 1049 C C . LEU A 1 134 ? -2.717 -7.497 4.893 1.00 98.19 134 LEU A C 1
ATOM 1051 O O . LEU A 1 134 ? -1.840 -8.160 5.448 1.00 98.19 134 LEU A O 1
ATOM 1055 N N . ILE A 1 135 ? -3.119 -7.728 3.647 1.00 98.12 135 ILE A N 1
ATOM 1056 C CA . ILE A 1 135 ? -2.602 -8.749 2.742 1.00 98.12 135 ILE A CA 1
ATOM 1057 C C . ILE A 1 135 ? -1.893 -8.061 1.570 1.00 98.12 135 ILE A C 1
ATOM 1059 O O . ILE A 1 135 ? -2.399 -7.112 0.967 1.00 98.12 135 ILE A O 1
ATOM 1063 N N . ILE A 1 136 ? -0.710 -8.561 1.224 1.00 97.38 136 ILE A N 1
ATOM 1064 C CA . ILE A 1 136 ? 0.121 -8.055 0.136 1.00 97.38 136 ILE A CA 1
ATOM 1065 C C . ILE A 1 136 ? 0.253 -9.134 -0.947 1.00 97.38 136 ILE A C 1
ATOM 1067 O O . ILE A 1 136 ? 0.757 -10.226 -0.672 1.00 97.38 136 ILE A O 1
ATOM 1071 N N . PRO A 1 137 ? -0.190 -8.865 -2.185 1.00 97.06 137 PRO A N 1
ATOM 1072 C CA . PRO A 1 137 ? -0.007 -9.777 -3.306 1.00 97.06 137 PRO A CA 1
ATOM 1073 C C . PRO A 1 137 ? 1.465 -9.845 -3.735 1.00 97.06 137 PRO A C 1
ATOM 1075 O O . PRO A 1 137 ? 2.137 -8.821 -3.871 1.00 97.06 137 PRO A O 1
ATOM 1078 N N . VAL A 1 138 ? 1.958 -11.055 -4.005 1.00 95.88 138 VAL A N 1
ATOM 1079 C CA . VAL A 1 138 ? 3.320 -11.300 -4.497 1.00 95.88 138 VAL A CA 1
ATOM 1080 C C . VAL A 1 138 ? 3.277 -11.585 -5.990 1.00 95.88 138 VAL A C 1
ATOM 1082 O O . VAL A 1 138 ? 2.784 -12.627 -6.430 1.00 95.88 138 VAL A O 1
ATOM 1085 N N . PHE A 1 139 ? 3.835 -10.667 -6.774 1.00 95.12 139 PHE A N 1
ATOM 1086 C CA . PHE A 1 139 ? 3.911 -10.803 -8.222 1.00 95.12 139 PHE A CA 1
ATOM 1087 C C . PHE A 1 139 ? 5.253 -11.400 -8.647 1.00 95.12 139 PHE A C 1
ATOM 1089 O O . PHE A 1 139 ? 6.300 -10.906 -8.221 1.00 95.12 139 PHE A O 1
ATOM 1096 N N . PRO A 1 140 ? 5.258 -12.427 -9.509 1.00 95.06 140 PRO A N 1
ATOM 1097 C CA . PRO A 1 140 ? 6.492 -12.953 -10.063 1.00 95.06 140 PRO A CA 1
ATOM 1098 C C . PRO A 1 140 ? 7.093 -11.941 -11.046 1.00 95.06 140 PRO A C 1
ATOM 1100 O O . PRO A 1 140 ? 6.391 -11.293 -11.829 1.00 95.06 140 PRO A O 1
ATOM 1103 N N . GLU A 1 141 ? 8.414 -11.793 -10.989 1.00 94.81 141 GLU A N 1
ATOM 1104 C CA . GLU A 1 141 ? 9.146 -10.894 -11.873 1.00 94.81 141 GLU A CA 1
ATOM 1105 C C . GLU A 1 141 ? 9.322 -11.527 -13.263 1.00 94.81 141 GLU A C 1
ATOM 1107 O O . GLU A 1 141 ? 9.781 -12.659 -13.419 1.00 94.81 141 GLU A O 1
ATOM 1112 N N . ARG A 1 142 ? 9.022 -10.754 -14.304 1.00 94.56 142 ARG A N 1
ATOM 1113 C CA . ARG A 1 142 ? 9.320 -11.042 -15.707 1.00 94.56 142 ARG A CA 1
ATOM 1114 C C . ARG A 1 142 ? 10.782 -10.731 -15.997 1.00 94.56 142 ARG A C 1
ATOM 1116 O O . ARG A 1 142 ? 11.100 -9.766 -16.701 1.00 94.56 142 ARG A O 1
ATOM 1123 N N . SER A 1 143 ? 11.682 -11.567 -15.484 1.00 95.00 143 SER A N 1
ATOM 1124 C CA . SER A 1 143 ? 13.128 -11.369 -15.638 1.00 95.00 143 SER A CA 1
ATOM 1125 C C . SER A 1 143 ? 13.532 -11.220 -17.107 1.00 95.00 143 SER A C 1
ATOM 1127 O O . SER A 1 143 ? 14.319 -10.335 -17.432 1.00 95.00 143 SER A O 1
ATOM 1129 N N . PHE A 1 144 ? 12.936 -12.003 -18.016 1.00 95.44 144 PHE A N 1
ATOM 1130 C CA . PHE A 1 144 ? 13.203 -11.881 -19.453 1.00 95.44 144 PHE A CA 1
ATOM 1131 C C . PHE A 1 144 ? 12.904 -10.474 -19.989 1.00 95.44 144 PHE A C 1
ATOM 1133 O O . PHE A 1 144 ? 13.755 -9.885 -20.647 1.00 95.44 144 PHE A O 1
ATOM 1140 N N . LEU A 1 145 ? 11.736 -9.902 -19.677 1.00 93.12 145 LEU A N 1
ATOM 1141 C CA . LEU A 1 145 ? 11.364 -8.561 -20.139 1.00 93.12 145 LEU A CA 1
ATOM 1142 C C . LEU A 1 145 ? 12.287 -7.490 -19.549 1.00 93.12 145 LEU A C 1
ATOM 1144 O O . LEU A 1 145 ? 12.735 -6.597 -20.268 1.00 93.12 145 LEU A O 1
ATOM 1148 N N . LYS A 1 146 ? 12.600 -7.596 -18.254 1.00 94.44 146 LYS A N 1
ATOM 1149 C CA . LYS A 1 146 ? 13.517 -6.680 -17.568 1.00 94.44 146 LYS A CA 1
ATOM 1150 C C . LYS A 1 146 ? 14.900 -6.689 -18.206 1.00 94.44 146 LYS A C 1
ATOM 1152 O O . LYS A 1 146 ? 15.396 -5.635 -18.597 1.00 94.44 146 LYS A O 1
ATOM 1157 N N . TYR A 1 147 ? 15.507 -7.865 -18.350 1.00 96.62 147 TYR A N 1
ATOM 1158 C CA . TYR A 1 147 ? 16.836 -7.981 -18.940 1.00 96.62 147 TYR A CA 1
ATOM 1159 C C . TYR A 1 147 ? 16.828 -7.665 -20.433 1.00 96.62 147 TYR A C 1
ATOM 1161 O O . TYR A 1 147 ? 17.745 -6.999 -20.891 1.00 96.62 147 TYR A O 1
ATOM 1169 N N . SER A 1 148 ? 15.776 -8.015 -21.177 1.00 96.44 148 SER A N 1
ATOM 1170 C CA . SER A 1 148 ? 15.633 -7.616 -22.581 1.00 96.44 148 SER A CA 1
ATOM 1171 C C . SER A 1 148 ? 15.574 -6.098 -22.740 1.00 96.44 148 SER A C 1
ATOM 1173 O O . SER A 1 148 ? 16.186 -5.574 -23.668 1.00 96.44 148 SER A O 1
ATOM 1175 N N . LEU A 1 149 ? 14.869 -5.380 -21.858 1.00 94.88 149 LEU A N 1
ATOM 1176 C CA . LEU A 1 149 ? 14.838 -3.918 -21.891 1.00 94.88 149 LEU A CA 1
ATOM 1177 C C . LEU A 1 149 ? 16.202 -3.330 -21.521 1.00 94.88 149 LEU A C 1
ATOM 1179 O O . LEU A 1 149 ? 16.675 -2.432 -22.209 1.00 94.88 149 LEU A O 1
ATOM 1183 N N . ILE A 1 150 ? 16.851 -3.843 -20.472 1.00 96.12 150 ILE A N 1
ATOM 1184 C CA . ILE A 1 150 ? 18.200 -3.409 -20.082 1.00 96.12 150 ILE A CA 1
ATOM 1185 C C . ILE A 1 150 ? 19.183 -3.637 -21.235 1.00 96.12 150 ILE A C 1
ATOM 1187 O O . ILE A 1 150 ? 19.934 -2.730 -21.577 1.00 96.12 150 ILE A O 1
ATOM 1191 N N . SER A 1 151 ? 19.147 -4.805 -21.878 1.00 97.12 151 SER A N 1
ATOM 1192 C CA . SER A 1 151 ? 19.971 -5.117 -23.045 1.00 97.12 151 SER A CA 1
ATOM 1193 C C . SER A 1 151 ? 19.663 -4.197 -24.221 1.00 97.12 151 SER A C 1
ATOM 1195 O O . SER A 1 151 ? 20.594 -3.692 -24.834 1.00 97.12 151 SER A O 1
ATOM 1197 N N . LEU A 1 152 ? 18.389 -3.920 -24.515 1.00 95.50 152 LEU A N 1
ATOM 1198 C CA . LEU A 1 152 ? 17.998 -2.983 -25.573 1.00 95.50 152 LEU A CA 1
ATOM 1199 C C . LEU A 1 152 ? 18.551 -1.576 -25.306 1.00 95.50 152 LEU A C 1
ATOM 1201 O O . LEU A 1 152 ? 19.130 -0.961 -26.197 1.00 95.50 152 LEU A O 1
ATOM 1205 N N . LEU A 1 153 ? 18.406 -1.082 -24.076 1.00 95.56 153 LEU A N 1
ATOM 1206 C CA . LEU A 1 153 ? 18.920 0.220 -23.656 1.00 95.56 153 LEU A CA 1
ATOM 1207 C C . LEU A 1 153 ? 20.454 0.264 -23.671 1.00 95.56 153 LEU A C 1
ATOM 1209 O O . LEU A 1 153 ? 21.028 1.269 -24.079 1.00 95.56 153 LEU A O 1
ATOM 1213 N N . ALA A 1 154 ? 21.123 -0.822 -23.280 1.00 95.44 154 ALA A N 1
ATOM 1214 C CA . ALA A 1 154 ? 22.578 -0.938 -23.323 1.00 95.44 154 ALA A CA 1
ATOM 1215 C C . ALA A 1 154 ? 23.110 -0.998 -24.762 1.00 95.44 154 ALA A C 1
ATOM 1217 O O . ALA A 1 154 ? 24.112 -0.358 -25.065 1.00 95.44 154 ALA A O 1
ATOM 1218 N N . VAL A 1 155 ? 22.428 -1.715 -25.659 1.00 93.94 155 VAL A N 1
ATOM 1219 C CA . VAL A 1 155 ? 22.743 -1.727 -27.095 1.00 93.94 155 VAL A CA 1
ATOM 1220 C C . VAL A 1 155 ? 22.534 -0.339 -27.689 1.00 93.94 155 VAL A C 1
ATOM 1222 O O . VAL A 1 155 ? 23.388 0.126 -28.435 1.00 93.94 155 VAL A O 1
ATOM 1225 N N . TRP A 1 156 ? 21.456 0.357 -27.322 1.00 93.06 156 TRP A N 1
ATOM 1226 C CA . TRP A 1 156 ? 21.228 1.729 -27.777 1.00 93.06 156 TRP A CA 1
ATOM 1227 C C . TRP A 1 156 ? 22.340 2.670 -27.297 1.00 93.06 156 TRP A C 1
ATOM 1229 O O . TRP A 1 156 ? 22.899 3.430 -28.091 1.00 93.06 156 TRP A O 1
ATOM 1239 N N . LEU A 1 157 ? 22.738 2.543 -26.031 1.00 94.00 157 LEU A N 1
ATOM 1240 C CA . LEU A 1 157 ? 23.853 3.300 -25.478 1.00 94.00 157 LEU A CA 1
ATOM 1241 C C . LEU A 1 157 ? 25.167 2.990 -26.205 1.00 94.00 157 LEU A C 1
ATOM 1243 O O . LEU A 1 157 ? 25.926 3.899 -26.516 1.00 94.00 157 LEU A O 1
ATOM 1247 N N . TYR A 1 158 ? 25.415 1.717 -26.511 1.00 93.00 158 TYR A N 1
ATOM 1248 C CA . TYR A 1 158 ? 26.584 1.278 -27.266 1.00 93.00 158 TYR A CA 1
ATOM 1249 C C . TYR A 1 158 ? 26.612 1.869 -28.680 1.00 93.00 158 TYR A C 1
ATOM 1251 O O . TYR A 1 158 ? 27.655 2.356 -29.111 1.00 93.00 158 TYR A O 1
ATOM 1259 N N . THR A 1 159 ? 25.477 1.875 -29.390 1.00 91.19 159 THR A N 1
ATOM 1260 C CA . THR A 1 159 ? 25.413 2.451 -30.742 1.00 91.19 159 THR A CA 1
ATOM 1261 C C . THR A 1 159 ? 25.695 3.949 -30.747 1.00 91.19 159 THR A C 1
ATOM 1263 O O . THR A 1 159 ? 26.289 4.439 -31.700 1.00 91.19 159 THR A O 1
ATOM 1266 N N . ASP A 1 160 ? 25.332 4.656 -29.676 1.00 89.56 160 ASP A N 1
ATOM 1267 C CA . ASP A 1 160 ? 25.530 6.102 -29.538 1.00 89.56 160 ASP A CA 1
ATOM 1268 C C . ASP A 1 160 ? 26.831 6.460 -28.779 1.00 89.56 160 ASP A C 1
ATOM 1270 O O . ASP A 1 160 ? 26.986 7.597 -28.327 1.00 89.56 160 ASP A O 1
ATOM 1274 N N . LEU A 1 161 ? 27.778 5.519 -28.626 1.00 91.81 161 LEU A N 1
ATOM 1275 C CA . LEU A 1 161 ? 29.099 5.816 -28.062 1.00 91.81 161 LEU A CA 1
ATOM 1276 C C . LEU A 1 161 ? 29.810 6.912 -28.876 1.00 91.81 161 LEU A C 1
ATOM 1278 O O . LEU A 1 161 ? 29.757 6.877 -30.107 1.00 91.81 161 LEU A O 1
ATOM 1282 N N . PRO A 1 162 ? 30.544 7.837 -28.225 1.00 91.38 162 PRO A N 1
ATOM 1283 C CA . PRO A 1 162 ? 31.359 8.815 -28.934 1.00 91.38 162 PRO A CA 1
ATOM 1284 C C . PRO A 1 162 ? 32.324 8.139 -29.912 1.00 91.38 162 PRO A C 1
ATOM 1286 O O . PRO A 1 162 ? 32.986 7.162 -29.552 1.00 91.38 162 PRO A O 1
ATOM 1289 N N . ASP A 1 163 ? 32.453 8.681 -31.123 1.00 88.81 163 ASP A N 1
ATOM 1290 C CA . ASP A 1 163 ? 33.203 8.053 -32.221 1.00 88.81 163 ASP A CA 1
ATOM 1291 C C . ASP A 1 163 ? 34.675 7.798 -31.866 1.00 88.81 163 ASP A C 1
ATOM 1293 O O . ASP A 1 163 ? 35.274 6.845 -32.351 1.00 88.81 163 ASP A O 1
ATOM 1297 N N . PHE A 1 164 ? 35.261 8.619 -30.991 1.00 89.75 164 PHE A N 1
ATOM 1298 C CA . PHE A 1 164 ? 36.655 8.471 -30.561 1.00 89.75 164 PHE A CA 1
ATOM 1299 C C . PHE A 1 164 ? 36.888 7.335 -29.544 1.00 89.75 164 PHE A C 1
ATOM 1301 O O . PHE A 1 164 ? 38.038 6.986 -29.285 1.00 89.75 164 PHE A O 1
ATOM 1308 N N . ILE A 1 165 ? 35.825 6.771 -28.957 1.00 90.62 165 ILE A N 1
ATOM 1309 C CA . ILE A 1 165 ? 35.873 5.628 -28.020 1.00 90.62 165 ILE A CA 1
ATOM 1310 C C . ILE A 1 165 ? 35.199 4.394 -28.629 1.00 90.62 165 ILE A C 1
ATOM 1312 O O . ILE A 1 165 ? 35.522 3.263 -28.265 1.00 90.62 165 ILE A O 1
ATOM 1316 N N . SER A 1 166 ? 34.245 4.596 -29.540 1.00 88.56 166 SER A N 1
ATOM 1317 C CA . SER A 1 166 ? 33.487 3.512 -30.145 1.00 88.56 166 SER A CA 1
ATOM 1318 C C . SER A 1 166 ? 34.411 2.560 -30.917 1.00 88.56 166 SER A C 1
ATOM 1320 O O . SER A 1 166 ? 35.167 3.005 -31.781 1.00 88.56 166 SER A O 1
ATOM 1322 N N . PRO A 1 167 ? 34.337 1.237 -30.678 1.00 87.94 167 PRO A N 1
ATOM 1323 C CA . PRO A 1 167 ? 35.066 0.259 -31.487 1.00 87.94 167 PRO A CA 1
ATOM 1324 C C . PRO A 1 167 ? 34.544 0.195 -32.932 1.00 87.94 167 PRO A C 1
ATOM 1326 O O . PRO A 1 167 ? 35.207 -0.346 -33.813 1.00 87.94 167 PRO A O 1
ATOM 1329 N N . THR A 1 168 ? 33.357 0.750 -33.179 1.00 88.06 168 THR A N 1
ATOM 1330 C CA . THR A 1 168 ? 32.694 0.821 -34.482 1.00 88.06 168 THR A CA 1
ATOM 1331 C C . THR A 1 168 ? 32.146 2.238 -34.689 1.00 88.06 168 THR A C 1
ATOM 1333 O O . THR A 1 168 ? 30.948 2.462 -34.512 1.00 88.06 168 THR A O 1
ATOM 1336 N N . PRO A 1 169 ? 32.993 3.229 -35.011 1.00 83.44 169 PRO A N 1
ATOM 1337 C CA . PRO A 1 169 ? 32.553 4.613 -35.189 1.00 83.44 169 PRO A CA 1
ATOM 1338 C C . PRO A 1 169 ? 31.489 4.746 -36.288 1.00 83.44 169 PRO A C 1
ATOM 1340 O O . PRO A 1 169 ? 31.527 4.039 -37.299 1.00 83.44 169 PRO A O 1
ATOM 1343 N N . GLY A 1 170 ? 30.530 5.654 -36.103 1.00 77.88 170 GLY A N 1
ATOM 1344 C CA . GLY A 1 170 ? 29.494 5.939 -37.101 1.00 77.88 170 GLY A CA 1
ATOM 1345 C C . GLY A 1 170 ? 28.347 4.921 -37.223 1.00 77.88 170 GLY A C 1
ATOM 1346 O O . GLY A 1 170 ? 27.546 5.050 -38.153 1.00 77.88 170 GLY A O 1
ATOM 1347 N N . ILE A 1 171 ? 28.218 3.944 -36.309 1.00 82.44 171 ILE A N 1
ATOM 1348 C CA . ILE A 1 171 ? 27.068 3.008 -36.262 1.00 82.44 171 ILE A CA 1
ATOM 1349 C C . ILE A 1 171 ? 25.855 3.538 -35.485 1.00 82.44 171 ILE A C 1
ATOM 1351 O O . ILE A 1 171 ? 24.906 2.785 -35.262 1.00 82.44 171 ILE A O 1
ATOM 1355 N N . GLY A 1 172 ? 25.889 4.806 -35.063 1.00 83.12 172 GLY A N 1
ATOM 1356 C CA . GLY A 1 172 ? 24.801 5.452 -34.332 1.00 83.12 172 GLY A CA 1
ATOM 1357 C C . GLY A 1 172 ? 23.443 5.137 -34.940 1.00 83.12 172 GLY A C 1
ATOM 1358 O O . GLY A 1 172 ? 23.267 5.216 -36.161 1.00 83.12 172 GLY A O 1
ATOM 1359 N N . LEU A 1 173 ? 22.473 4.784 -34.093 1.00 81.25 173 LEU A N 1
ATOM 1360 C CA . LEU A 1 173 ? 21.135 4.404 -34.550 1.00 81.25 173 LEU A CA 1
ATOM 1361 C C . LEU A 1 173 ? 20.512 5.537 -35.378 1.00 81.25 173 LEU A C 1
ATOM 1363 O O . LEU A 1 173 ? 19.885 5.292 -36.408 1.00 81.25 173 LEU A O 1
ATOM 1367 N N . LEU A 1 174 ? 20.754 6.785 -34.963 1.00 81.75 174 LEU A N 1
ATOM 1368 C CA . LEU A 1 174 ? 20.353 7.976 -35.703 1.00 81.75 174 LEU A CA 1
ATOM 1369 C C . LEU A 1 174 ? 21.034 8.044 -37.075 1.00 81.75 174 LEU A C 1
ATOM 1371 O O . LEU A 1 174 ? 20.359 8.263 -38.073 1.00 81.75 174 LEU A O 1
ATOM 1375 N N . THR A 1 175 ? 22.341 7.796 -37.159 1.00 83.88 175 THR A N 1
ATOM 1376 C CA . THR A 1 175 ? 23.085 7.789 -38.428 1.00 83.88 175 THR A CA 1
ATOM 1377 C C . THR A 1 175 ? 22.549 6.725 -39.385 1.00 83.88 175 THR A C 1
ATOM 1379 O O . THR A 1 175 ? 22.345 7.004 -40.568 1.00 83.88 175 THR A O 1
ATOM 1382 N N . ALA A 1 176 ? 22.259 5.521 -38.886 1.00 86.31 176 ALA A N 1
ATOM 1383 C CA . ALA A 1 176 ? 21.649 4.455 -39.677 1.00 86.31 176 ALA A CA 1
ATOM 1384 C C . ALA A 1 176 ? 20.241 4.841 -40.164 1.00 86.31 176 ALA A C 1
ATOM 1386 O O . ALA A 1 176 ? 19.947 4.712 -41.354 1.00 86.31 176 ALA A O 1
ATOM 1387 N N . LEU A 1 177 ? 19.399 5.384 -39.278 1.00 87.44 177 LEU A N 1
ATOM 1388 C CA . LEU A 1 177 ? 18.055 5.857 -39.617 1.00 87.44 177 LEU A CA 1
ATOM 1389 C C . LEU A 1 177 ? 18.100 6.965 -40.677 1.00 87.44 177 LEU A C 1
ATOM 1391 O O . LEU A 1 177 ? 17.337 6.926 -41.638 1.00 87.44 177 LEU A O 1
ATOM 1395 N N . MET A 1 178 ? 19.024 7.916 -40.544 1.00 88.06 178 MET A N 1
ATOM 1396 C CA . MET A 1 178 ? 19.185 9.025 -41.484 1.00 88.06 178 MET A CA 1
ATOM 1397 C C . MET A 1 178 ? 19.692 8.546 -42.847 1.00 88.06 178 MET A C 1
ATOM 1399 O O . MET A 1 178 ? 19.216 9.032 -43.868 1.00 88.06 178 MET A O 1
ATOM 1403 N N . ARG A 1 179 ? 20.571 7.535 -42.900 1.00 87.69 179 ARG A N 1
ATOM 1404 C CA . ARG A 1 179 ? 20.965 6.887 -44.167 1.00 87.69 179 ARG A CA 1
ATOM 1405 C C . ARG A 1 179 ? 19.782 6.203 -44.852 1.00 87.69 179 ARG A C 1
ATOM 1407 O O . ARG A 1 179 ? 19.620 6.347 -46.062 1.00 87.69 179 ARG A O 1
ATOM 1414 N N . VAL A 1 180 ? 18.935 5.502 -44.096 1.00 90.75 180 VAL A N 1
ATOM 1415 C CA . VAL A 1 180 ? 17.711 4.876 -44.631 1.00 90.75 180 VAL A CA 1
ATOM 1416 C C . VAL A 1 180 ? 16.720 5.938 -45.113 1.00 90.75 180 VAL A C 1
ATOM 1418 O O . VAL A 1 180 ? 16.195 5.833 -46.219 1.00 90.75 180 VAL A O 1
ATOM 1421 N N . ALA A 1 181 ? 16.498 6.994 -44.332 1.00 91.06 181 ALA A N 1
ATOM 1422 C CA . ALA A 1 181 ? 15.624 8.097 -44.716 1.00 91.06 181 ALA A CA 1
ATOM 1423 C C . ALA A 1 181 ? 16.137 8.819 -45.975 1.00 91.06 181 ALA A C 1
ATOM 1425 O O . ALA A 1 181 ? 15.357 9.075 -46.890 1.00 91.06 181 ALA A O 1
ATOM 1426 N N . ALA A 1 182 ? 17.447 9.067 -46.076 1.00 90.94 182 ALA A N 1
ATOM 1427 C CA . ALA A 1 182 ? 18.074 9.639 -47.267 1.00 90.94 182 ALA A CA 1
ATOM 1428 C C . ALA A 1 182 ? 17.914 8.722 -48.489 1.00 90.94 182 ALA A C 1
ATOM 1430 O O . ALA A 1 182 ? 17.611 9.196 -49.586 1.00 90.94 182 ALA A O 1
ATOM 1431 N N . TYR A 1 183 ? 18.049 7.404 -48.303 1.00 91.81 183 TYR A N 1
ATOM 1432 C CA . TYR A 1 183 ? 17.805 6.416 -49.353 1.00 91.81 183 TYR A CA 1
ATOM 1433 C C . TYR A 1 183 ? 16.356 6.464 -49.858 1.00 91.81 183 TYR A C 1
ATOM 1435 O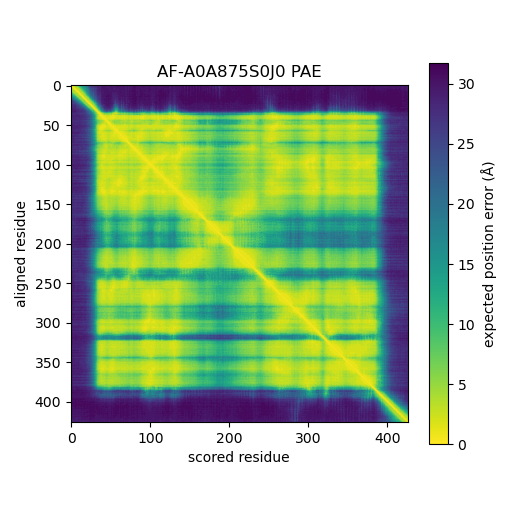 O . TYR A 1 183 ? 16.137 6.473 -51.070 1.00 91.81 183 TYR A O 1
ATOM 1443 N N . ILE A 1 184 ? 15.373 6.547 -48.957 1.00 92.94 184 ILE A N 1
ATOM 1444 C CA . ILE A 1 184 ? 13.950 6.665 -49.315 1.00 92.94 184 ILE A CA 1
ATOM 1445 C C . ILE A 1 184 ? 13.690 7.983 -50.056 1.00 92.94 184 ILE A C 1
ATOM 1447 O O . ILE A 1 184 ? 13.064 7.988 -51.116 1.00 92.94 184 ILE A O 1
ATOM 1451 N N . LEU A 1 185 ? 14.208 9.100 -49.543 1.00 93.00 185 LEU A N 1
ATOM 1452 C CA . LEU A 1 185 ? 14.060 10.416 -50.167 1.00 93.00 185 LEU A CA 1
ATOM 1453 C C . LEU A 1 185 ? 14.642 10.455 -51.581 1.00 93.00 185 LEU A C 1
ATOM 1455 O O . LEU A 1 185 ? 14.024 11.018 -52.482 1.00 93.00 185 LEU A O 1
ATOM 1459 N N . THR A 1 186 ? 15.796 9.822 -51.781 1.00 92.81 186 THR A N 1
ATOM 1460 C CA . THR A 1 186 ? 16.485 9.804 -53.075 1.00 92.81 186 THR A CA 1
ATOM 1461 C C . THR A 1 186 ? 15.792 8.884 -54.076 1.00 92.81 186 THR A C 1
ATOM 1463 O O . THR A 1 186 ? 15.566 9.295 -55.209 1.00 92.81 186 THR A O 1
ATOM 1466 N N . ASN A 1 187 ? 15.446 7.657 -53.670 1.00 92.12 187 ASN A N 1
ATOM 1467 C CA . ASN A 1 187 ? 15.036 6.602 -54.607 1.00 92.12 187 ASN A CA 1
ATOM 1468 C C . ASN A 1 187 ? 13.519 6.422 -54.734 1.00 92.12 187 ASN A C 1
ATOM 1470 O O . ASN A 1 187 ? 13.060 5.880 -55.734 1.00 92.12 187 ASN A O 1
ATOM 1474 N N . VAL A 1 188 ? 12.740 6.843 -53.735 1.00 92.94 188 VAL A N 1
ATOM 1475 C CA . VAL A 1 188 ? 11.274 6.692 -53.737 1.00 92.94 188 VAL A CA 1
ATOM 1476 C C . VAL A 1 188 ? 10.592 8.026 -54.022 1.00 92.94 188 VAL A C 1
ATOM 1478 O O . VAL A 1 188 ? 9.657 8.082 -54.815 1.00 92.94 188 VAL A O 1
ATOM 1481 N N . LEU A 1 189 ? 11.063 9.106 -53.392 1.00 92.56 189 LEU A N 1
ATOM 1482 C CA . LEU A 1 189 ? 10.414 10.422 -53.452 1.00 92.56 189 LEU A CA 1
ATOM 1483 C C . LEU A 1 189 ? 11.097 11.413 -54.413 1.00 92.56 189 LEU A C 1
ATOM 1485 O O . LEU A 1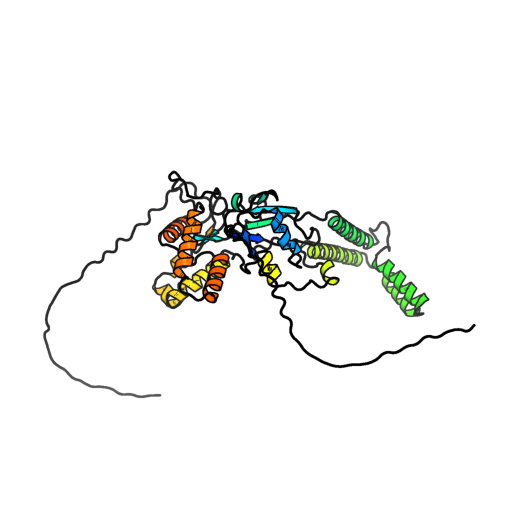 189 ? 10.554 12.486 -54.652 1.00 92.56 189 LEU A O 1
ATOM 1489 N N . ASN A 1 190 ? 12.257 11.060 -54.983 1.00 91.94 190 ASN A N 1
ATOM 1490 C CA . ASN A 1 190 ? 13.057 11.891 -55.898 1.00 91.94 190 ASN A CA 1
ATOM 1491 C C . ASN A 1 190 ? 13.481 13.269 -55.335 1.00 91.94 190 ASN A C 1
ATOM 1493 O O . ASN A 1 190 ? 13.758 14.202 -56.090 1.00 91.94 190 ASN A O 1
ATOM 1497 N N . PHE A 1 191 ? 13.605 13.406 -54.013 1.00 93.94 191 PHE A N 1
ATOM 1498 C CA . PHE A 1 191 ? 14.073 14.627 -53.343 1.00 93.94 191 PHE A CA 1
ATOM 1499 C C . PHE A 1 191 ? 15.574 14.577 -53.041 1.00 93.94 191 PHE A C 1
ATOM 1501 O O . PHE A 1 191 ? 16.004 14.571 -51.887 1.00 93.94 191 PHE A O 1
ATOM 1508 N N . LYS A 1 192 ? 16.387 14.555 -54.101 1.00 91.31 192 LYS A N 1
ATOM 1509 C CA . LYS A 1 192 ? 17.841 14.361 -53.998 1.00 91.31 192 LYS A CA 1
ATOM 1510 C C . LYS A 1 192 ? 18.563 15.471 -53.219 1.00 91.31 192 LYS A C 1
ATOM 1512 O O . LYS A 1 192 ? 19.352 15.170 -52.336 1.00 91.31 192 LYS A O 1
ATOM 1517 N N . SER A 1 193 ? 18.245 16.741 -53.477 1.00 91.06 193 SER A N 1
ATOM 1518 C CA . SER A 1 193 ? 18.895 17.871 -52.788 1.00 91.06 193 SER A CA 1
ATOM 1519 C C . SER A 1 193 ? 18.646 17.874 -51.277 1.00 91.06 193 SER A C 1
ATOM 1521 O O . SER A 1 193 ? 19.537 18.203 -50.498 1.00 91.06 193 SER A O 1
ATOM 1523 N N . LEU A 1 194 ? 17.441 17.479 -50.857 1.00 89.69 194 LEU A N 1
ATOM 1524 C CA . LEU A 1 194 ? 17.081 17.380 -49.446 1.00 89.69 194 LEU A CA 1
ATOM 1525 C C . LEU A 1 194 ? 17.772 16.184 -48.778 1.00 89.69 194 LEU A C 1
ATOM 1527 O O . LEU A 1 194 ? 18.235 16.308 -47.648 1.00 89.69 194 LEU A O 1
ATOM 1531 N N . ALA A 1 195 ? 17.897 15.053 -49.481 1.00 90.38 195 ALA A N 1
ATOM 1532 C CA . ALA A 1 195 ? 18.645 13.895 -48.997 1.00 90.38 195 ALA A CA 1
ATOM 1533 C C . ALA A 1 195 ? 20.143 14.201 -48.811 1.00 90.38 195 ALA A C 1
ATOM 1535 O O . ALA A 1 195 ? 20.708 13.839 -47.778 1.00 90.38 195 ALA A O 1
ATOM 1536 N N . ASP A 1 196 ? 20.759 14.906 -49.766 1.00 90.69 196 ASP A N 1
ATOM 1537 C CA . ASP A 1 196 ? 22.175 15.290 -49.714 1.00 90.69 196 ASP A CA 1
ATOM 1538 C C . ASP A 1 196 ? 22.447 16.255 -48.547 1.00 90.69 196 ASP A C 1
ATOM 1540 O O . ASP A 1 196 ? 23.343 16.011 -47.738 1.00 90.69 196 ASP A O 1
ATOM 1544 N N . SER A 1 197 ? 21.610 17.288 -48.381 1.00 89.94 197 SER A N 1
ATOM 1545 C CA . SER A 1 197 ? 21.711 18.227 -47.251 1.00 89.94 197 SER A CA 1
ATOM 1546 C C . SER A 1 197 ? 21.529 17.530 -45.896 1.00 89.94 197 SER A C 1
ATOM 1548 O O . SER A 1 197 ? 22.240 17.819 -44.930 1.00 89.94 197 SER A O 1
ATOM 1550 N N . MET A 1 198 ? 20.608 16.567 -45.826 1.00 87.62 198 MET A N 1
ATOM 1551 C CA . MET A 1 198 ? 20.369 15.789 -44.616 1.00 87.62 198 MET A CA 1
ATOM 1552 C C . MET A 1 198 ? 21.577 14.910 -44.260 1.00 87.62 198 MET A C 1
ATOM 1554 O O . MET A 1 198 ? 21.990 14.890 -43.101 1.00 87.62 198 MET A O 1
ATOM 1558 N N . LEU A 1 199 ? 22.183 14.226 -45.237 1.00 88.19 199 LEU A N 1
ATOM 1559 C CA . LEU A 1 199 ? 23.391 13.422 -45.020 1.00 88.19 199 LEU A CA 1
ATOM 1560 C C . LEU A 1 199 ? 24.591 14.276 -44.610 1.00 88.19 199 LEU A C 1
ATOM 1562 O O . LEU A 1 199 ? 25.310 13.891 -43.690 1.00 88.19 199 LEU A O 1
ATOM 1566 N N . GLU A 1 200 ? 24.790 15.430 -45.245 1.00 88.44 200 GLU A N 1
ATOM 1567 C CA . GLU A 1 200 ? 25.887 16.345 -44.916 1.00 88.44 200 GLU A CA 1
ATOM 1568 C C . GLU A 1 200 ? 25.794 16.834 -43.466 1.00 88.44 200 GLU A C 1
ATOM 1570 O O . GLU A 1 200 ? 26.783 16.799 -42.733 1.00 88.44 200 GLU A O 1
ATOM 1575 N N . SER A 1 201 ? 24.589 17.191 -43.009 1.00 81.25 201 SER A N 1
ATOM 1576 C CA . SER A 1 201 ? 24.374 17.631 -41.626 1.00 81.25 201 SER A CA 1
ATOM 1577 C C . SER A 1 201 ? 24.713 16.547 -40.591 1.00 81.25 201 SER A C 1
ATOM 1579 O O . SER A 1 201 ? 25.318 16.846 -39.563 1.00 81.25 201 SER A O 1
ATOM 1581 N N . VAL A 1 202 ? 24.389 15.282 -40.882 1.00 80.75 202 VAL A N 1
ATOM 1582 C CA . VAL A 1 202 ? 24.573 14.145 -39.962 1.00 80.75 202 VAL A CA 1
ATOM 1583 C C . VAL A 1 202 ? 26.006 13.616 -39.972 1.00 80.75 202 VAL A C 1
ATOM 1585 O O . VAL A 1 202 ? 26.494 13.157 -38.943 1.00 80.75 202 VAL A O 1
ATOM 1588 N N . LEU A 1 203 ? 26.679 13.649 -41.124 1.00 80.44 203 LEU A N 1
ATOM 1589 C CA . LEU A 1 203 ? 28.038 13.124 -41.288 1.00 80.44 203 LEU A CA 1
ATOM 1590 C C . LEU A 1 203 ? 29.124 14.167 -40.994 1.00 80.44 203 LEU A C 1
ATOM 1592 O O . LEU A 1 203 ? 30.309 13.828 -40.998 1.00 80.44 203 LEU A O 1
ATOM 1596 N N . SER A 1 204 ? 28.742 15.423 -40.747 1.00 83.12 204 SER A N 1
ATOM 1597 C CA . SER A 1 204 ? 29.691 16.471 -40.384 1.00 83.12 204 SER A CA 1
ATOM 1598 C C . SER A 1 204 ? 30.412 16.137 -39.061 1.00 83.12 204 SER A C 1
ATOM 1600 O O . SER A 1 204 ? 29.783 15.695 -38.093 1.00 83.12 204 SER A O 1
ATOM 1602 N N . PRO A 1 205 ? 31.747 16.306 -38.992 1.00 80.69 205 PRO A N 1
ATOM 1603 C CA . PRO A 1 205 ? 32.521 15.918 -37.822 1.00 80.69 205 PRO A CA 1
ATOM 1604 C C . PRO A 1 205 ? 32.122 16.765 -36.611 1.00 80.69 205 PRO A C 1
ATOM 1606 O O . PRO A 1 205 ? 32.321 17.979 -36.574 1.00 80.69 205 PRO A O 1
ATOM 1609 N N . THR A 1 206 ? 31.574 16.105 -35.594 1.00 86.00 206 THR A N 1
ATOM 1610 C CA . THR A 1 206 ? 31.172 16.757 -34.345 1.00 86.00 206 THR A CA 1
ATOM 1611 C C . THR A 1 206 ? 32.377 16.882 -33.403 1.00 86.00 206 THR A C 1
ATOM 1613 O O . THR A 1 206 ? 33.092 15.893 -33.216 1.00 86.00 206 THR A O 1
ATOM 1616 N N . PRO A 1 207 ? 32.614 18.041 -32.755 1.00 92.69 207 PRO A N 1
ATOM 1617 C CA . PRO A 1 207 ? 33.702 18.199 -31.789 1.00 92.69 207 PRO A CA 1
ATOM 1618 C C . PRO A 1 207 ? 33.622 17.196 -30.629 1.00 92.69 207 PRO A C 1
ATOM 1620 O O . PRO A 1 207 ? 32.537 16.926 -30.115 1.00 92.69 207 PRO A O 1
ATOM 1623 N N . ILE A 1 208 ? 34.775 16.721 -30.143 1.00 93.25 208 ILE A N 1
ATOM 1624 C CA . ILE A 1 208 ? 34.882 15.726 -29.052 1.00 93.25 208 ILE A CA 1
ATOM 1625 C C . ILE A 1 208 ? 34.055 16.131 -27.822 1.00 93.25 208 ILE A C 1
ATOM 1627 O O . ILE A 1 208 ? 33.310 15.320 -27.277 1.00 93.25 208 ILE A O 1
ATOM 1631 N N . ALA A 1 209 ? 34.136 17.400 -27.410 1.00 94.00 209 ALA A N 1
ATOM 1632 C CA . ALA A 1 209 ? 33.394 17.909 -26.256 1.00 94.00 209 ALA A CA 1
ATOM 1633 C C . ALA A 1 209 ? 31.870 17.796 -26.435 1.00 94.00 209 ALA A C 1
ATOM 1635 O O . ALA A 1 209 ? 31.164 17.433 -25.495 1.00 94.00 209 ALA A O 1
ATOM 1636 N N . ALA A 1 210 ? 31.367 18.059 -27.645 1.00 90.44 210 ALA A N 1
ATOM 1637 C CA . ALA A 1 210 ? 29.950 17.916 -27.953 1.00 90.44 210 ALA A CA 1
ATOM 1638 C C . ALA A 1 210 ? 29.531 16.439 -27.948 1.00 90.44 210 ALA A C 1
ATOM 1640 O O . ALA A 1 210 ? 28.498 16.116 -27.371 1.00 90.44 210 ALA A O 1
ATOM 1641 N N . GLN A 1 211 ? 30.353 15.532 -28.493 1.00 91.19 211 GLN A N 1
ATOM 1642 C CA . GLN A 1 211 ? 30.077 14.089 -28.449 1.00 91.19 211 GLN A CA 1
ATOM 1643 C C . GLN A 1 211 ? 29.971 13.567 -27.008 1.00 91.19 211 GLN A C 1
ATOM 1645 O O . GLN A 1 211 ? 29.033 12.842 -26.683 1.00 91.19 211 GLN A O 1
ATOM 1650 N N . ILE A 1 212 ? 30.889 13.980 -26.123 1.00 93.69 212 ILE A N 1
ATOM 1651 C CA . ILE A 1 212 ? 30.835 13.631 -24.694 1.00 93.69 212 ILE A CA 1
ATOM 1652 C C . ILE A 1 212 ? 29.548 14.170 -24.063 1.00 93.69 212 ILE A C 1
ATOM 1654 O O . ILE A 1 212 ? 28.836 13.421 -23.397 1.00 93.69 212 ILE A O 1
ATOM 1658 N N . LEU A 1 213 ? 29.225 15.449 -24.286 1.00 94.31 213 LEU A N 1
ATOM 1659 C CA . LEU A 1 213 ? 28.021 16.070 -23.731 1.00 94.31 213 LEU A CA 1
ATOM 1660 C C . LEU A 1 213 ? 26.744 15.342 -24.181 1.00 94.31 213 LEU A C 1
ATOM 1662 O O . LEU A 1 213 ? 25.905 15.008 -23.344 1.00 94.31 213 LEU A O 1
ATOM 1666 N N . PHE A 1 214 ? 26.607 15.054 -25.478 1.00 91.19 214 PHE A N 1
ATOM 1667 C CA . PHE A 1 214 ? 25.463 14.311 -26.011 1.00 91.19 214 PHE A CA 1
ATOM 1668 C C . PHE A 1 214 ? 25.369 12.903 -25.425 1.00 91.19 214 PHE A C 1
ATOM 1670 O O . PHE A 1 214 ? 24.271 12.465 -25.081 1.00 91.19 214 PHE A O 1
ATOM 1677 N N . PHE A 1 215 ? 26.499 12.219 -25.243 1.00 93.94 215 PHE A N 1
ATOM 1678 C CA . PHE A 1 215 ? 26.516 10.891 -24.641 1.00 93.94 215 PHE A CA 1
ATOM 1679 C C . PHE A 1 215 ? 26.101 10.911 -23.163 1.00 93.94 215 PHE A C 1
ATOM 1681 O O . PHE A 1 215 ? 25.293 10.083 -22.745 1.00 93.94 215 PHE A O 1
ATOM 1688 N N . VAL A 1 216 ? 26.557 11.892 -22.373 1.00 96.31 216 VAL A N 1
ATOM 1689 C CA . VAL A 1 216 ? 26.105 12.059 -20.976 1.00 96.31 216 VAL A CA 1
ATOM 1690 C C . VAL A 1 216 ? 24.597 12.306 -20.912 1.00 96.31 216 VAL A C 1
ATOM 1692 O O . VAL A 1 216 ? 23.898 11.669 -20.119 1.00 96.31 216 VAL A O 1
ATOM 1695 N N . LEU A 1 217 ? 24.069 13.180 -21.776 1.00 94.81 217 LEU A N 1
ATOM 1696 C CA . LEU A 1 217 ? 22.624 13.402 -21.884 1.00 94.81 217 LEU A CA 1
ATOM 1697 C C . LEU A 1 217 ? 21.883 12.124 -22.304 1.00 94.81 217 LEU A C 1
ATOM 1699 O O . LEU A 1 217 ? 20.787 11.857 -21.809 1.00 94.81 217 LEU A O 1
ATOM 1703 N N . HIS A 1 218 ? 22.481 11.302 -23.170 1.00 93.75 218 HIS A N 1
ATOM 1704 C CA . HIS A 1 218 ? 21.919 10.016 -23.561 1.00 93.75 218 HIS A CA 1
ATOM 1705 C C . HIS A 1 218 ? 21.868 9.031 -22.381 1.00 93.75 218 HIS A C 1
ATOM 1707 O O . HIS A 1 218 ? 20.823 8.411 -22.178 1.00 93.75 218 HIS A O 1
ATOM 1713 N N . ILE A 1 219 ? 22.928 8.914 -21.571 1.00 96.81 219 ILE A N 1
ATOM 1714 C CA . ILE A 1 219 ? 22.919 8.090 -20.346 1.00 96.81 219 ILE A CA 1
ATOM 1715 C C . ILE A 1 219 ? 21.770 8.526 -19.434 1.00 96.81 219 ILE A C 1
ATOM 1717 O O . ILE A 1 219 ? 20.962 7.695 -19.019 1.00 96.81 219 ILE A O 1
ATOM 1721 N N . ALA A 1 220 ? 21.659 9.830 -19.160 1.00 97.69 220 ALA A N 1
ATOM 1722 C CA . ALA A 1 220 ? 20.594 10.370 -18.319 1.00 97.69 220 ALA A CA 1
ATOM 1723 C C . ALA A 1 220 ? 19.204 10.027 -18.880 1.00 97.69 220 ALA A C 1
ATOM 1725 O O . ALA A 1 220 ? 18.345 9.537 -18.150 1.00 97.69 220 ALA A O 1
ATOM 1726 N N . LYS A 1 221 ? 19.000 10.197 -20.191 1.00 95.94 221 LYS A N 1
ATOM 1727 C CA . LYS A 1 221 ? 17.766 9.812 -20.889 1.00 95.94 221 LYS A CA 1
ATOM 1728 C C . LYS A 1 221 ? 17.450 8.322 -20.718 1.00 95.94 221 LYS A C 1
ATOM 1730 O O . LYS A 1 221 ? 16.314 7.983 -20.403 1.00 95.94 221 LYS A O 1
ATOM 1735 N N . VAL A 1 222 ? 18.425 7.432 -20.907 1.00 96.50 222 VAL A N 1
ATOM 1736 C CA . VAL A 1 222 ? 18.245 5.978 -20.746 1.00 96.50 222 VAL A CA 1
ATOM 1737 C C . VAL A 1 222 ? 17.864 5.620 -19.310 1.00 96.50 222 VAL A C 1
ATOM 1739 O O . VAL A 1 222 ? 16.940 4.831 -19.104 1.00 96.50 222 VAL A O 1
ATOM 1742 N N . LEU A 1 223 ? 18.513 6.237 -18.319 1.00 96.75 223 LEU A N 1
ATOM 1743 C CA . LEU A 1 223 ? 18.167 6.058 -16.908 1.00 96.75 223 LEU A CA 1
ATOM 1744 C C . LEU A 1 223 ? 16.746 6.543 -16.607 1.00 96.75 223 LEU A C 1
ATOM 1746 O O . LEU A 1 223 ? 16.010 5.846 -15.915 1.00 96.75 223 LEU A O 1
ATOM 1750 N N . VAL A 1 224 ? 16.333 7.686 -17.164 1.00 96.44 224 VAL A N 1
ATOM 1751 C CA . VAL A 1 224 ? 14.960 8.200 -17.031 1.00 96.44 224 VAL A CA 1
ATOM 1752 C C . VAL A 1 224 ? 13.951 7.244 -17.668 1.00 96.44 224 VAL A C 1
ATOM 1754 O O . VAL A 1 224 ? 12.942 6.938 -17.040 1.00 96.44 224 VAL A O 1
ATOM 1757 N N . ILE A 1 225 ? 14.221 6.722 -18.869 1.00 94.62 225 ILE A N 1
ATOM 1758 C CA . ILE A 1 225 ? 13.349 5.732 -19.523 1.00 94.62 225 ILE A CA 1
ATOM 1759 C C . ILE A 1 225 ? 13.211 4.486 -18.644 1.00 94.62 225 ILE A C 1
ATOM 1761 O O . ILE A 1 225 ? 12.094 4.040 -18.383 1.00 94.62 225 ILE A O 1
ATOM 1765 N N . TYR A 1 226 ? 14.326 3.939 -18.152 1.00 94.81 226 TYR A N 1
ATOM 1766 C CA . TYR A 1 226 ? 14.294 2.779 -17.265 1.00 94.81 226 TYR A CA 1
ATOM 1767 C C . TYR A 1 226 ? 13.522 3.075 -15.972 1.00 94.81 226 TYR A C 1
ATOM 1769 O O . TYR A 1 226 ? 12.689 2.268 -15.570 1.00 94.81 226 TYR A O 1
ATOM 1777 N N . LEU A 1 227 ? 13.736 4.243 -15.358 1.00 94.62 227 LEU A N 1
ATOM 1778 C CA . LEU A 1 227 ? 13.040 4.667 -14.142 1.00 94.62 227 LEU A CA 1
ATOM 1779 C C . LEU A 1 227 ? 11.526 4.790 -14.360 1.00 94.62 227 LEU A C 1
ATOM 1781 O O . LEU A 1 227 ? 10.760 4.273 -13.555 1.00 94.62 227 LEU A O 1
ATOM 1785 N N . VAL A 1 228 ? 11.084 5.415 -15.456 1.00 93.44 228 VAL A N 1
ATOM 1786 C CA . VAL A 1 228 ? 9.656 5.540 -15.814 1.00 93.44 228 VAL A CA 1
ATOM 1787 C C . VAL A 1 228 ? 9.002 4.164 -15.966 1.00 93.44 228 VAL A C 1
ATOM 1789 O O . VAL A 1 228 ? 7.881 3.952 -15.499 1.00 93.44 228 VAL A O 1
ATOM 1792 N N . MET A 1 229 ? 9.711 3.216 -16.582 1.00 91.69 229 MET A N 1
ATOM 1793 C CA . MET A 1 229 ? 9.247 1.836 -16.750 1.00 91.69 229 MET A CA 1
ATOM 1794 C C . MET A 1 229 ? 9.235 1.073 -15.417 1.00 91.69 229 MET A C 1
ATOM 1796 O O . MET A 1 229 ? 8.287 0.342 -15.132 1.00 91.69 229 MET A O 1
ATOM 1800 N N . TRP A 1 230 ? 10.257 1.272 -14.580 1.00 91.06 230 TRP A N 1
ATOM 1801 C CA . TRP A 1 230 ? 10.391 0.643 -13.265 1.00 91.06 230 TRP A CA 1
ATOM 1802 C C . TRP A 1 230 ? 9.354 1.139 -12.256 1.00 91.06 230 TRP A C 1
ATOM 1804 O O . TRP A 1 230 ? 8.823 0.329 -11.506 1.00 91.06 230 TRP A O 1
ATOM 1814 N N . LEU A 1 231 ? 9.008 2.427 -12.288 1.00 89.88 231 LEU A N 1
ATOM 1815 C CA . LEU A 1 231 ? 7.925 3.009 -11.488 1.00 89.88 231 LEU A CA 1
ATOM 1816 C C . LEU A 1 231 ? 6.525 2.629 -12.001 1.00 89.88 231 LEU A C 1
ATOM 1818 O O . LEU A 1 231 ? 5.534 2.958 -11.359 1.00 89.88 231 LEU A O 1
ATOM 1822 N N . GLY A 1 232 ? 6.416 2.002 -13.178 1.00 83.50 232 GLY A N 1
ATOM 1823 C CA . GLY A 1 232 ? 5.124 1.634 -13.764 1.00 83.50 232 GLY A CA 1
ATOM 1824 C C . GLY A 1 232 ? 4.298 2.820 -14.278 1.00 83.50 232 GLY A C 1
ATOM 1825 O O . GLY A 1 232 ? 3.120 2.647 -14.584 1.00 83.50 232 GLY A O 1
ATOM 1826 N N . ALA A 1 233 ? 4.898 4.008 -14.426 1.00 80.88 233 ALA A N 1
ATOM 1827 C CA . ALA A 1 233 ? 4.216 5.208 -14.924 1.00 80.88 233 ALA A CA 1
ATOM 1828 C C . ALA A 1 233 ? 3.764 5.070 -16.390 1.00 80.88 233 ALA A C 1
ATOM 1830 O O . ALA A 1 233 ? 2.846 5.758 -16.836 1.00 80.88 233 ALA A O 1
ATOM 1831 N N . PHE A 1 234 ? 4.389 4.160 -17.139 1.00 78.94 234 PHE A N 1
ATOM 1832 C CA . PHE A 1 234 ? 4.014 3.829 -18.504 1.00 78.94 234 PHE A CA 1
ATOM 1833 C C . PHE A 1 234 ? 3.729 2.332 -18.635 1.00 78.94 234 PHE A C 1
ATOM 1835 O O . PHE A 1 234 ? 4.602 1.500 -18.395 1.00 78.94 234 PHE A O 1
ATOM 1842 N N . ASN A 1 235 ? 2.510 1.987 -19.059 1.00 73.19 235 ASN A N 1
ATOM 1843 C CA . ASN A 1 235 ? 2.135 0.616 -19.392 1.00 73.19 235 ASN A CA 1
ATOM 1844 C C . ASN A 1 235 ? 1.846 0.501 -20.902 1.00 73.19 235 ASN A C 1
ATOM 1846 O O . ASN A 1 235 ? 0.746 0.866 -21.333 1.00 73.19 235 ASN A O 1
ATOM 1850 N N . PRO A 1 236 ? 2.777 -0.040 -21.713 1.00 69.50 236 PRO A N 1
ATOM 1851 C CA . PRO A 1 236 ? 2.595 -0.136 -23.161 1.00 69.50 236 PRO A CA 1
ATOM 1852 C C . PRO A 1 236 ? 1.398 -1.015 -23.552 1.00 69.50 236 PRO A C 1
ATOM 1854 O O . PRO A 1 236 ? 0.790 -0.797 -24.598 1.00 69.50 236 PRO A O 1
ATOM 1857 N N . TYR A 1 237 ? 1.000 -1.969 -22.702 1.00 69.19 237 TYR A N 1
ATOM 1858 C CA . TYR A 1 237 ? -0.146 -2.845 -22.965 1.00 69.19 237 TYR A CA 1
ATOM 1859 C C . TYR A 1 237 ? -1.493 -2.115 -22.890 1.00 69.19 237 TYR A C 1
ATOM 1861 O O . TYR A 1 237 ? -2.463 -2.571 -23.494 1.00 69.19 237 TYR A O 1
ATOM 1869 N N . SER A 1 238 ? -1.550 -0.978 -22.188 1.00 67.38 238 SER A N 1
ATOM 1870 C CA . SER A 1 238 ? -2.756 -0.149 -22.067 1.00 67.38 238 SER A CA 1
ATOM 1871 C C . SER A 1 238 ? -3.063 0.634 -23.352 1.00 67.38 238 SER A C 1
ATOM 1873 O O . SER A 1 238 ? -4.215 0.930 -23.646 1.00 67.38 238 SER A O 1
ATOM 1875 N N . ILE A 1 239 ? -2.046 0.929 -24.170 1.00 72.88 239 ILE A N 1
ATOM 1876 C CA . ILE A 1 239 ? -2.201 1.756 -25.382 1.00 72.88 239 ILE A CA 1
ATOM 1877 C C . ILE A 1 239 ? -3.035 1.042 -26.450 1.00 72.88 239 ILE A C 1
ATOM 1879 O O . ILE A 1 239 ? -3.795 1.673 -27.179 1.00 72.88 239 ILE A O 1
ATOM 1883 N N . PHE A 1 240 ? -2.915 -0.283 -26.532 1.00 72.25 240 PHE A N 1
ATOM 1884 C CA . PHE A 1 240 ? -3.525 -1.074 -27.601 1.00 72.25 240 PHE A CA 1
ATOM 1885 C C . PHE A 1 240 ? -4.803 -1.809 -27.181 1.00 72.25 240 PHE A C 1
ATOM 1887 O O . PHE A 1 240 ? -5.470 -2.401 -28.029 1.00 72.25 240 PHE A O 1
ATOM 1894 N N . LYS A 1 241 ? -5.169 -1.789 -25.893 1.00 72.75 241 LYS A N 1
ATOM 1895 C CA . LYS A 1 241 ? -6.359 -2.478 -25.375 1.00 72.75 241 LYS A CA 1
ATOM 1896 C C . LYS A 1 241 ? -7.217 -1.518 -24.561 1.00 72.75 241 LYS A C 1
ATOM 1898 O O . LYS A 1 241 ? -6.787 -1.028 -23.524 1.00 72.75 241 LYS A O 1
ATOM 1903 N N . LYS A 1 242 ? -8.463 -1.300 -24.995 1.00 70.88 242 LYS A N 1
ATOM 1904 C CA . LYS A 1 242 ? -9.466 -0.629 -24.156 1.00 70.88 242 LYS A CA 1
ATOM 1905 C C . LYS A 1 242 ? -9.779 -1.531 -22.963 1.00 70.88 242 LYS A C 1
ATOM 1907 O O . LYS A 1 242 ? -10.140 -2.691 -23.156 1.00 70.88 242 LYS A O 1
ATOM 1912 N N . ALA A 1 243 ? -9.629 -1.004 -21.751 1.00 70.75 243 ALA A N 1
ATOM 1913 C CA . ALA A 1 243 ? -10.048 -1.708 -20.548 1.00 70.75 243 ALA A CA 1
ATOM 1914 C C . ALA A 1 243 ? -11.566 -1.975 -20.620 1.00 70.75 243 ALA A C 1
ATOM 1916 O O . ALA A 1 243 ? -12.316 -1.051 -20.955 1.00 70.75 243 ALA A O 1
ATOM 1917 N N . PRO A 1 244 ? -12.038 -3.207 -20.358 1.00 75.56 244 PRO A N 1
ATOM 1918 C CA . PRO A 1 244 ? -13.469 -3.476 -20.295 1.00 75.56 244 PRO A CA 1
ATOM 1919 C C . PRO A 1 244 ? -14.109 -2.671 -19.157 1.00 75.56 244 PRO A C 1
ATOM 1921 O O . PRO A 1 244 ? -13.470 -2.387 -18.143 1.00 75.56 244 PRO A O 1
ATOM 1924 N N . ALA A 1 245 ? -15.372 -2.285 -19.334 1.00 80.50 245 ALA A N 1
ATOM 1925 C CA . ALA A 1 245 ? -16.115 -1.573 -18.302 1.00 80.50 245 ALA A CA 1
ATOM 1926 C C . ALA A 1 245 ? -16.369 -2.499 -17.102 1.00 80.50 245 ALA A C 1
ATOM 1928 O O . ALA A 1 245 ? -16.839 -3.624 -17.270 1.00 80.50 245 ALA A O 1
ATOM 1929 N N . ILE A 1 246 ? -16.062 -2.019 -15.895 1.00 84.19 246 ILE A N 1
ATOM 1930 C CA . ILE A 1 246 ? -16.313 -2.758 -14.657 1.00 84.19 246 ILE A CA 1
ATOM 1931 C C . ILE A 1 246 ? -17.798 -2.641 -14.320 1.00 84.19 246 ILE A C 1
ATOM 1933 O O . ILE A 1 246 ? -18.295 -1.541 -14.079 1.00 84.19 246 ILE A O 1
ATOM 1937 N N . GLN A 1 247 ? -18.495 -3.773 -14.293 1.00 87.88 247 GLN A N 1
ATOM 1938 C CA . GLN A 1 247 ? -19.878 -3.850 -13.830 1.00 87.88 247 GLN A CA 1
ATOM 1939 C C . GLN A 1 247 ? -19.928 -3.882 -12.295 1.00 87.88 247 GLN A C 1
ATOM 1941 O O . GLN A 1 247 ? -19.035 -4.435 -11.647 1.00 87.88 247 GLN A O 1
ATOM 1946 N N . ARG A 1 248 ? -20.967 -3.290 -11.697 1.00 87.19 248 ARG A N 1
ATOM 1947 C CA . ARG A 1 248 ? -21.117 -3.214 -10.232 1.00 87.19 248 ARG A CA 1
ATOM 1948 C C . ARG A 1 248 ? -21.243 -4.608 -9.618 1.00 87.19 248 ARG A C 1
ATOM 1950 O O . ARG A 1 248 ? -20.698 -4.866 -8.553 1.00 87.19 248 ARG A O 1
ATOM 1957 N N . GLU A 1 249 ? -21.903 -5.508 -10.326 1.00 90.00 249 GLU A N 1
ATOM 1958 C CA . GLU A 1 249 ? -22.140 -6.900 -9.958 1.00 90.00 249 GLU A CA 1
ATOM 1959 C C . GLU A 1 249 ? -20.814 -7.662 -9.829 1.00 90.00 249 GLU A C 1
ATOM 1961 O O . GLU A 1 249 ? -20.624 -8.442 -8.898 1.00 90.00 249 GLU A O 1
ATOM 1966 N N . ALA A 1 250 ? -19.854 -7.371 -10.712 1.00 89.81 250 ALA A N 1
ATOM 1967 C CA . ALA A 1 250 ? -18.519 -7.956 -10.659 1.00 89.81 250 ALA A CA 1
ATOM 1968 C C . ALA A 1 250 ? -17.736 -7.489 -9.419 1.00 89.81 250 ALA A C 1
ATOM 1970 O O . ALA A 1 250 ? -17.035 -8.287 -8.802 1.00 89.81 250 ALA A O 1
ATOM 1971 N N . LEU A 1 251 ? -17.896 -6.221 -9.017 1.00 91.00 251 LEU A N 1
ATOM 1972 C CA . LEU A 1 251 ? -17.300 -5.682 -7.790 1.00 91.00 251 LEU A CA 1
ATOM 1973 C C . LEU A 1 251 ? -17.907 -6.314 -6.533 1.00 91.00 251 LEU A C 1
ATOM 1975 O O . LEU A 1 251 ? -17.173 -6.668 -5.614 1.00 91.00 251 LEU A O 1
ATOM 1979 N N . VAL A 1 252 ? -19.227 -6.501 -6.505 1.00 90.94 252 VAL A N 1
ATOM 1980 C CA . VAL A 1 252 ? -19.908 -7.182 -5.393 1.00 90.94 252 VAL A CA 1
ATOM 1981 C C . VAL A 1 252 ? -19.449 -8.636 -5.291 1.00 90.94 252 VAL A C 1
ATOM 1983 O O . VAL A 1 252 ? -19.147 -9.099 -4.198 1.00 90.94 252 VAL A O 1
ATOM 1986 N N . LYS A 1 253 ? -19.299 -9.334 -6.425 1.00 91.38 253 LYS A N 1
ATOM 1987 C CA . LYS A 1 253 ? -18.847 -10.734 -6.464 1.00 91.38 253 LYS A CA 1
ATOM 1988 C C . LYS A 1 253 ? -17.449 -10.945 -5.876 1.00 91.38 253 LYS A C 1
ATOM 1990 O O . LYS A 1 253 ? -17.187 -12.000 -5.312 1.00 91.38 253 LYS A O 1
ATOM 1995 N N . ILE A 1 254 ? -16.554 -9.969 -6.020 1.00 93.38 254 ILE A N 1
ATOM 1996 C CA . ILE A 1 254 ? -15.216 -10.022 -5.411 1.00 93.38 254 ILE A CA 1
ATOM 1997 C C . ILE A 1 254 ? -15.184 -9.447 -3.988 1.00 93.38 254 ILE A C 1
ATOM 1999 O O . ILE A 1 254 ? -14.106 -9.332 -3.417 1.00 93.38 254 ILE A O 1
ATOM 2003 N N . GLY A 1 255 ? -16.330 -9.038 -3.435 1.00 93.25 255 GLY A N 1
ATOM 2004 C CA . GLY A 1 255 ? -16.420 -8.478 -2.088 1.00 93.25 255 GLY A CA 1
ATOM 2005 C C . GLY A 1 255 ? -15.952 -7.027 -1.967 1.00 93.25 255 GLY A C 1
ATOM 2006 O O . GLY A 1 255 ? -15.597 -6.587 -0.879 1.00 93.25 255 GLY A O 1
ATOM 2007 N N . TRP A 1 256 ? -15.900 -6.256 -3.055 1.00 94.38 256 TRP A N 1
ATOM 2008 C CA . TRP A 1 256 ? -15.405 -4.877 -3.018 1.00 94.38 256 TRP A CA 1
ATOM 2009 C C . TRP A 1 256 ? -16.328 -3.959 -2.205 1.00 94.38 256 TRP A C 1
ATOM 2011 O O . TRP A 1 256 ? -17.459 -3.674 -2.602 1.00 94.38 256 TRP A O 1
ATOM 2021 N N . THR A 1 257 ? -15.815 -3.400 -1.108 1.00 92.56 257 THR A N 1
ATOM 2022 C CA . THR A 1 257 ? -16.614 -2.559 -0.194 1.00 92.56 257 THR A CA 1
ATOM 2023 C C . THR A 1 257 ? -16.572 -1.064 -0.528 1.00 92.56 257 THR A C 1
ATOM 2025 O O . THR A 1 257 ? -17.315 -0.273 0.053 1.00 92.56 257 THR A O 1
ATOM 2028 N N . SER A 1 258 ? -15.698 -0.639 -1.452 1.00 90.69 258 SER A N 1
ATOM 2029 C CA . SER A 1 258 ? -15.355 0.768 -1.749 1.00 90.69 258 SER A CA 1
ATOM 2030 C C . SER A 1 258 ? -14.706 1.557 -0.602 1.00 90.69 258 SER A C 1
ATOM 2032 O O . SER A 1 258 ? -14.497 2.771 -0.730 1.00 90.69 258 SER A O 1
ATOM 2034 N N . SER A 1 259 ? -14.398 0.894 0.509 1.00 94.25 259 SER A N 1
ATOM 2035 C CA . SER A 1 259 ? -13.682 1.467 1.643 1.00 94.25 259 SER A CA 1
ATOM 2036 C C . SER A 1 259 ? -12.182 1.279 1.457 1.00 94.25 259 SER A C 1
ATOM 2038 O O . SER A 1 259 ? -11.729 0.265 0.926 1.00 94.25 259 SER A O 1
ATOM 2040 N N . LYS A 1 260 ? -11.410 2.260 1.917 1.00 95.12 260 LYS A N 1
ATOM 2041 C CA . LYS A 1 260 ? -9.955 2.162 2.018 1.00 95.12 260 LYS A CA 1
ATOM 2042 C C . LYS A 1 260 ? -9.534 2.433 3.450 1.00 95.12 260 LYS A C 1
ATOM 2044 O O . LYS A 1 260 ? -10.176 3.264 4.094 1.00 95.12 260 LYS A O 1
ATOM 2049 N N . LYS A 1 261 ? -8.490 1.768 3.937 1.00 96.00 261 LYS A N 1
ATOM 2050 C CA . LYS A 1 261 ? -7.912 2.090 5.243 1.00 96.00 261 LYS A CA 1
ATOM 2051 C C . LYS A 1 261 ? -7.281 3.479 5.186 1.00 96.00 261 LYS A C 1
ATOM 2053 O O . LYS A 1 261 ? -6.743 3.880 4.155 1.00 96.00 261 LYS A O 1
ATOM 2058 N N . ALA A 1 262 ? -7.403 4.241 6.265 1.00 95.56 262 ALA A N 1
ATOM 2059 C CA . ALA A 1 262 ? -6.749 5.534 6.383 1.00 95.56 262 ALA A CA 1
ATOM 2060 C C . ALA A 1 262 ? -5.364 5.421 7.020 1.00 95.56 262 ALA A C 1
ATOM 2062 O O . ALA A 1 262 ? -5.1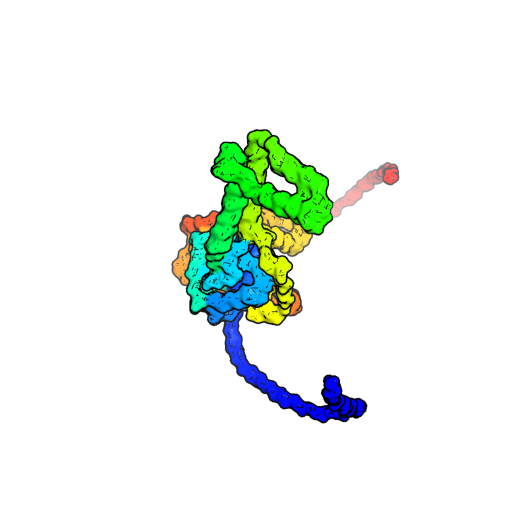17 4.559 7.862 1.00 95.56 262 ALA A O 1
ATOM 2063 N N . ILE A 1 263 ? -4.505 6.373 6.670 1.00 95.38 263 ILE A N 1
ATOM 2064 C CA . ILE A 1 263 ? -3.219 6.598 7.328 1.00 95.38 263 ILE A CA 1
ATOM 2065 C C . ILE A 1 263 ? -3.471 7.327 8.657 1.00 95.38 263 ILE A C 1
ATOM 2067 O O . ILE A 1 263 ? -4.436 8.088 8.795 1.00 95.38 263 ILE A O 1
ATOM 2071 N N . ALA A 1 264 ? -2.586 7.148 9.637 1.00 94.88 264 ALA A N 1
ATOM 2072 C CA . ALA A 1 264 ? -2.694 7.772 10.959 1.00 94.88 264 ALA A CA 1
ATOM 2073 C C . ALA A 1 264 ? -2.854 9.307 10.918 1.00 94.88 264 ALA A C 1
ATOM 2075 O O . ALA A 1 264 ? -3.557 9.890 11.753 1.00 94.88 264 ALA A O 1
ATOM 2076 N N . MET A 1 265 ? -2.241 9.973 9.932 1.00 94.81 265 MET A N 1
ATOM 2077 C CA . MET A 1 265 ? -2.360 11.422 9.743 1.00 94.81 265 MET A CA 1
ATOM 2078 C C . MET A 1 265 ? -3.784 11.842 9.351 1.00 94.81 265 MET A C 1
ATOM 2080 O O . MET A 1 265 ? -4.337 12.761 9.963 1.00 94.81 265 MET A O 1
ATOM 2084 N N . ASP A 1 266 ? -4.386 11.141 8.386 1.00 95.31 266 ASP A N 1
ATOM 2085 C CA . ASP A 1 266 ? -5.767 11.369 7.943 1.00 95.31 266 ASP A CA 1
ATOM 2086 C C . ASP A 1 266 ? -6.746 11.139 9.096 1.00 95.31 266 ASP A C 1
ATOM 2088 O O . ASP A 1 266 ? -7.589 11.992 9.375 1.00 95.31 266 ASP A O 1
ATOM 2092 N N . PHE A 1 267 ? -6.576 10.031 9.827 1.00 95.94 267 PHE A N 1
ATOM 2093 C CA . PHE A 1 267 ? -7.368 9.747 11.024 1.00 95.94 267 PHE A CA 1
ATOM 2094 C C . PHE A 1 267 ? -7.286 10.894 12.033 1.00 95.94 267 PHE A C 1
ATOM 2096 O O . PHE A 1 267 ? -8.303 11.393 12.505 1.00 95.94 267 PHE A O 1
ATOM 2103 N N . SER A 1 268 ? -6.072 11.343 12.356 1.00 95.12 268 SER A N 1
ATOM 2104 C CA . SER A 1 268 ? -5.859 12.373 13.376 1.00 95.12 268 SER A CA 1
ATOM 2105 C C . SER A 1 268 ? -6.521 13.698 12.999 1.00 95.12 268 SER A C 1
ATOM 2107 O O . SER A 1 268 ? -7.066 14.388 13.863 1.00 95.12 268 SER A O 1
ATOM 2109 N N . LYS A 1 269 ? -6.502 14.058 11.713 1.00 95.44 269 LYS A N 1
ATOM 2110 C CA . LYS A 1 269 ? -7.176 15.250 11.187 1.00 95.44 269 LYS A CA 1
ATOM 2111 C C . LYS A 1 269 ? -8.699 15.135 11.300 1.00 95.44 269 LYS A C 1
ATOM 2113 O O . LYS A 1 269 ? -9.345 16.054 11.819 1.00 95.44 269 LYS A O 1
ATOM 2118 N N . ASP A 1 270 ? -9.262 14.017 10.858 1.00 95.56 270 ASP A N 1
ATOM 2119 C CA . ASP A 1 270 ? -10.713 13.819 10.822 1.00 95.56 270 ASP A CA 1
ATOM 2120 C C . ASP A 1 270 ? -11.284 13.639 12.232 1.00 95.56 270 ASP A C 1
ATOM 2122 O O . ASP A 1 270 ? -12.274 14.280 12.584 1.00 95.56 270 ASP A O 1
ATOM 2126 N N . TYR A 1 271 ? -10.598 12.893 13.099 1.00 95.56 271 TYR A N 1
ATOM 2127 C CA . TYR A 1 271 ? -10.993 12.706 14.494 1.00 95.56 271 TYR A CA 1
ATOM 2128 C C . TYR A 1 271 ? -10.970 14.024 15.288 1.00 95.56 271 TYR A C 1
ATOM 2130 O O . TYR A 1 271 ? -11.888 14.312 16.059 1.00 95.56 271 TYR A O 1
ATOM 2138 N N . ARG A 1 272 ? -9.972 14.895 15.069 1.00 94.81 272 ARG A N 1
ATOM 2139 C CA . ARG A 1 272 ? -9.956 16.249 15.662 1.00 94.81 272 ARG A CA 1
ATOM 2140 C C . ARG A 1 272 ? -11.153 17.077 15.209 1.00 94.81 272 ARG A C 1
ATOM 2142 O O . ARG A 1 272 ? -11.797 17.729 16.035 1.00 94.81 272 ARG A O 1
ATOM 2149 N N . THR A 1 273 ? -11.466 17.041 13.918 1.00 94.88 273 THR A N 1
ATOM 2150 C CA . THR A 1 273 ? -12.618 17.754 13.346 1.00 94.88 273 THR A CA 1
ATOM 2151 C C . THR A 1 273 ? -13.927 17.228 13.939 1.00 94.88 273 THR A C 1
ATOM 2153 O O . THR A 1 273 ? -14.755 18.006 14.411 1.00 94.88 273 THR A O 1
ATOM 2156 N N . TYR A 1 274 ? -14.068 15.907 14.042 1.00 94.69 274 TYR A N 1
ATOM 2157 C CA . TYR A 1 274 ? -15.209 15.252 14.672 1.00 94.69 274 TYR A CA 1
ATOM 2158 C C . TYR A 1 274 ? -15.407 15.699 16.126 1.00 94.69 274 TYR A C 1
ATOM 2160 O O . TYR A 1 274 ? -16.459 16.232 16.485 1.00 94.69 274 TYR A O 1
ATOM 2168 N N . ARG A 1 275 ? -14.376 15.571 16.968 1.00 93.75 275 ARG A N 1
ATOM 2169 C CA . ARG A 1 275 ? -14.468 15.902 18.400 1.00 93.75 275 ARG A CA 1
ATOM 2170 C C . ARG A 1 275 ? -14.678 17.394 18.654 1.00 93.75 275 ARG A C 1
ATOM 2172 O O . ARG A 1 275 ? -15.399 17.748 19.583 1.00 93.75 275 ARG A O 1
ATOM 2179 N N . THR A 1 276 ? -14.092 18.268 17.835 1.00 93.25 276 THR A N 1
ATOM 2180 C CA . THR A 1 276 ? -14.316 19.721 17.937 1.00 93.25 276 THR A CA 1
ATOM 2181 C C . THR A 1 276 ? -15.718 20.118 17.479 1.00 93.25 276 THR A C 1
ATOM 2183 O O . THR A 1 276 ? -16.342 20.960 18.122 1.00 93.25 276 THR A O 1
ATOM 2186 N N . SER A 1 277 ? -16.260 19.485 16.433 1.00 94.19 277 SER A N 1
ATOM 2187 C CA . SER A 1 277 ? -17.635 19.739 15.981 1.00 94.19 277 SER A CA 1
ATOM 2188 C C . SER A 1 277 ? -18.676 19.355 17.041 1.00 94.19 277 SER A C 1
ATOM 2190 O O . SER A 1 277 ? -19.593 20.134 17.299 1.00 94.19 277 SER A O 1
ATOM 2192 N N . LYS A 1 278 ? -18.469 18.237 17.756 1.00 92.56 278 LYS A N 1
ATOM 2193 C CA . LYS A 1 278 ? -19.356 17.779 18.841 1.00 92.56 278 LYS A CA 1
ATOM 2194 C C . LYS A 1 278 ? -19.513 18.775 19.991 1.00 92.56 278 LYS A C 1
ATOM 2196 O O . LYS A 1 278 ? -20.558 18.793 20.631 1.00 92.56 278 LYS A O 1
ATOM 2201 N N . VAL A 1 279 ? -18.495 19.590 20.271 1.00 92.69 279 VAL A N 1
ATOM 2202 C CA . VAL A 1 279 ? -18.526 20.575 21.368 1.00 92.69 279 VAL A CA 1
ATOM 2203 C C . VAL A 1 279 ? -18.916 21.982 20.909 1.00 92.69 279 VAL A C 1
ATOM 2205 O O . VAL A 1 279 ? -18.800 22.924 21.686 1.00 92.69 279 VAL A O 1
ATOM 2208 N N . GLY A 1 280 ? -19.377 22.152 19.666 1.00 91.50 280 GLY A N 1
ATOM 2209 C CA . GLY A 1 280 ? -19.770 23.460 19.129 1.00 91.50 280 GLY A CA 1
ATOM 2210 C C . GLY A 1 280 ? -18.616 24.261 18.516 1.00 91.50 280 GLY A C 1
ATOM 2211 O O . GLY A 1 280 ? -18.695 25.484 18.414 1.00 91.50 280 GLY A O 1
ATOM 2212 N N . GLY A 1 281 ? -17.538 23.589 18.105 1.00 92.12 281 GLY A N 1
ATOM 2213 C CA . GLY A 1 281 ? -16.435 24.176 17.347 1.00 92.12 281 GLY A CA 1
ATOM 2214 C C . GLY A 1 281 ? -15.153 24.415 18.148 1.00 92.12 281 GLY A C 1
ATOM 2215 O O . GLY A 1 281 ? -15.033 24.102 19.335 1.00 92.12 281 GLY A O 1
ATOM 2216 N N . LEU A 1 282 ? -14.155 24.982 17.465 1.00 90.56 282 LEU A N 1
ATOM 2217 C CA . LEU A 1 282 ? -12.778 25.085 17.960 1.00 90.56 282 LEU A CA 1
ATOM 2218 C C . LEU A 1 282 ? -12.645 25.941 19.230 1.00 90.56 282 LEU A C 1
ATOM 2220 O O . LEU A 1 282 ? -11.903 25.583 20.144 1.00 90.56 282 LEU A O 1
ATOM 2224 N N . LEU A 1 283 ? -13.378 27.056 19.312 1.00 89.81 283 LEU A N 1
ATOM 2225 C CA . LEU A 1 283 ? -13.285 27.980 20.446 1.00 89.81 283 LEU A CA 1
ATOM 2226 C C . LEU A 1 283 ? -13.801 27.344 21.744 1.00 89.81 283 LEU A C 1
ATOM 2228 O O . LEU A 1 283 ? -13.191 27.502 22.801 1.00 89.81 283 LEU A O 1
ATOM 2232 N N . GLN A 1 284 ? -14.900 26.592 21.662 1.00 91.62 284 GLN A N 1
ATOM 2233 C CA . GLN A 1 284 ? -15.460 25.896 22.817 1.00 91.62 284 GLN A CA 1
ATOM 2234 C C . GLN A 1 284 ? -14.577 24.711 23.225 1.00 91.62 284 GLN A C 1
ATOM 2236 O O . GLN A 1 284 ? -14.332 24.512 24.413 1.00 91.62 284 GLN A O 1
ATOM 2241 N N . ALA A 1 285 ? -14.005 23.990 22.253 1.00 91.19 285 ALA A N 1
ATOM 2242 C CA . ALA A 1 285 ? -13.016 22.946 22.518 1.00 91.19 285 ALA A CA 1
ATOM 2243 C C . ALA A 1 285 ? -11.786 23.480 23.274 1.00 91.19 285 ALA A C 1
ATOM 2245 O O . ALA A 1 285 ? -11.309 22.823 24.200 1.00 91.19 285 ALA A O 1
ATOM 2246 N N . HIS A 1 286 ? -11.300 24.676 22.922 1.00 89.94 286 HIS A N 1
ATOM 2247 C CA . HIS A 1 286 ? -10.205 25.337 23.636 1.00 89.94 286 HIS A CA 1
ATOM 2248 C C . HIS A 1 286 ? -10.596 25.688 25.078 1.00 89.94 286 HIS A C 1
ATOM 2250 O O . HIS A 1 286 ? -9.852 25.387 26.006 1.00 89.94 286 HIS A O 1
ATOM 2256 N N . ARG A 1 287 ? -11.782 26.279 25.290 1.00 90.56 287 ARG A N 1
ATOM 2257 C CA . ARG A 1 287 ? -12.285 26.623 26.636 1.00 90.56 287 ARG A CA 1
ATOM 2258 C C . ARG A 1 287 ? -12.427 25.404 27.550 1.00 90.56 287 ARG A C 1
ATOM 2260 O O . ARG A 1 287 ? -12.219 25.527 28.749 1.00 90.56 287 ARG A O 1
ATOM 2267 N N . LEU A 1 288 ? -12.761 24.245 26.984 1.00 91.00 288 LEU A N 1
ATOM 2268 C CA . LEU A 1 288 ? -12.907 22.977 27.705 1.00 91.00 288 LEU A CA 1
ATOM 2269 C C . LEU A 1 288 ? -11.585 22.203 27.879 1.00 91.00 288 LEU A C 1
ATOM 2271 O O . LEU A 1 288 ? -11.607 21.091 28.403 1.00 91.00 288 LEU A O 1
ATOM 2275 N N . GLY A 1 289 ? -10.447 22.726 27.401 1.00 87.94 289 GLY A N 1
ATOM 2276 C CA . GLY A 1 289 ? -9.160 22.017 27.447 1.00 87.94 289 GLY A CA 1
ATOM 2277 C C . GLY A 1 289 ? -9.122 20.733 26.603 1.00 87.94 289 GLY A C 1
ATOM 2278 O O . GLY A 1 289 ? -8.261 19.876 26.791 1.00 87.94 289 GLY A O 1
ATOM 2279 N N . LEU A 1 290 ? -10.058 20.562 25.660 1.00 88.69 290 LEU A N 1
ATOM 2280 C CA . LEU A 1 290 ? -10.156 19.353 24.835 1.00 88.69 290 LEU A CA 1
ATOM 2281 C C . LEU A 1 290 ? -8.978 19.238 23.856 1.00 88.69 290 LEU A C 1
ATOM 2283 O O . LEU A 1 290 ? -8.573 18.132 23.502 1.00 88.69 290 LEU A O 1
ATOM 2287 N N . LEU A 1 291 ? -8.412 20.371 23.431 1.00 87.94 291 LEU A N 1
ATOM 2288 C CA . LEU A 1 291 ? -7.323 20.412 22.451 1.00 87.94 291 LEU A CA 1
ATOM 2289 C C . LEU A 1 291 ? -6.045 19.729 22.950 1.00 87.94 291 LEU A C 1
ATOM 2291 O O . LEU A 1 291 ? -5.383 19.055 22.163 1.00 87.94 291 LEU A O 1
ATOM 2295 N N . ASP A 1 292 ? -5.752 19.818 24.250 1.00 85.69 292 ASP A N 1
ATOM 2296 C CA . ASP A 1 292 ? -4.592 19.147 24.846 1.00 85.69 292 ASP A CA 1
ATOM 2297 C C . ASP A 1 292 ? -4.733 17.628 24.778 1.00 85.69 292 ASP A C 1
ATOM 2299 O O . ASP A 1 292 ? -3.778 16.919 24.453 1.00 85.69 292 ASP A O 1
ATOM 2303 N N . LYS A 1 293 ? -5.953 17.118 24.995 1.00 82.81 293 LYS A N 1
ATOM 2304 C CA . LYS A 1 293 ? -6.255 15.695 24.815 1.00 82.81 293 LYS A CA 1
ATOM 2305 C C . LYS A 1 293 ? -6.114 15.311 23.343 1.00 82.81 293 LYS A C 1
ATOM 2307 O O . LYS A 1 293 ? -5.429 14.342 23.037 1.00 82.81 293 LYS A O 1
ATOM 2312 N N . LEU A 1 294 ? -6.676 16.099 22.427 1.00 87.38 294 LEU A N 1
ATOM 2313 C CA . LEU A 1 294 ? -6.644 15.847 20.979 1.00 87.38 294 LEU A CA 1
ATOM 2314 C C . LEU A 1 294 ? -5.258 15.993 20.325 1.00 87.38 294 LEU A C 1
ATOM 2316 O O . LEU A 1 294 ? -5.112 15.752 19.120 1.00 87.38 294 LEU A O 1
ATOM 2320 N N . ARG A 1 295 ? -4.227 16.361 21.091 1.00 87.44 29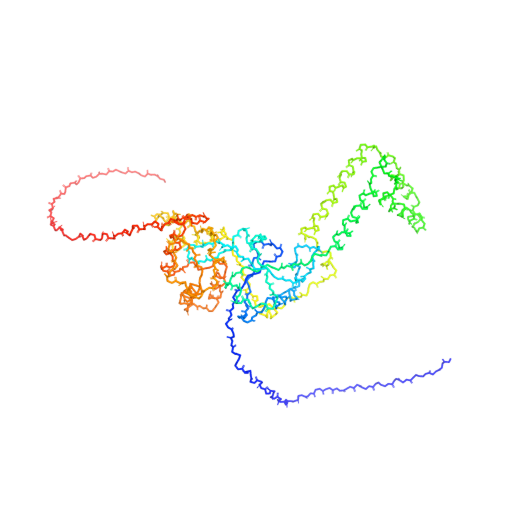5 ARG A N 1
ATOM 2321 C CA . ARG A 1 295 ? -2.837 16.311 20.634 1.00 87.44 295 ARG A CA 1
ATOM 2322 C C . ARG A 1 295 ? -2.404 14.879 20.324 1.00 87.44 295 ARG A C 1
ATOM 2324 O O . ARG A 1 295 ? -1.780 14.667 19.287 1.00 87.44 295 ARG A O 1
ATOM 2331 N N . TYR A 1 296 ? -2.780 13.929 21.182 1.00 88.88 296 TYR A N 1
ATOM 2332 C CA . TYR A 1 296 ? -2.440 12.510 21.062 1.00 88.88 296 TYR A CA 1
ATOM 2333 C C . TYR A 1 296 ? -3.693 11.711 20.689 1.00 88.88 296 TYR A C 1
ATOM 2335 O O . TYR A 1 296 ? -4.563 11.439 21.520 1.00 88.88 296 TYR A O 1
ATOM 2343 N N . THR A 1 297 ? -3.811 11.408 19.400 1.00 92.75 297 THR A N 1
ATOM 2344 C CA . THR A 1 297 ? -4.951 10.698 18.796 1.00 92.75 297 THR A CA 1
ATOM 2345 C C . THR A 1 297 ? -4.624 9.257 18.436 1.00 92.75 297 THR A C 1
ATOM 2347 O O . THR A 1 297 ? -5.536 8.445 18.304 1.00 92.75 297 THR A O 1
ATOM 2350 N N . THR A 1 298 ? -3.340 8.950 18.278 1.00 95.00 298 THR A N 1
ATOM 2351 C CA . THR A 1 298 ? -2.833 7.649 17.854 1.00 95.00 298 THR A CA 1
ATOM 2352 C C . THR A 1 298 ? -1.516 7.332 18.556 1.00 95.00 298 THR A C 1
ATOM 2354 O O . THR A 1 298 ? -0.836 8.250 19.021 1.00 95.00 298 THR A O 1
ATOM 2357 N N . VAL A 1 299 ? -1.144 6.054 18.596 1.00 95.44 299 VAL A N 1
ATOM 2358 C CA . VAL A 1 299 ? 0.156 5.570 19.081 1.00 95.44 299 VAL A CA 1
ATOM 2359 C C . VAL A 1 299 ? 0.637 4.402 18.220 1.00 95.44 299 VAL A C 1
ATOM 2361 O O . VAL A 1 299 ? -0.159 3.535 17.857 1.00 95.44 299 VAL A O 1
ATOM 2364 N N . ASN A 1 300 ? 1.926 4.388 17.880 1.00 95.88 300 ASN A N 1
ATOM 2365 C CA . ASN A 1 300 ? 2.546 3.273 17.163 1.00 95.88 300 ASN A CA 1
ATOM 2366 C C . ASN A 1 300 ? 2.769 2.098 18.122 1.00 95.88 300 ASN A C 1
ATOM 2368 O O . ASN A 1 300 ? 3.402 2.263 19.172 1.00 95.88 300 ASN A O 1
ATOM 2372 N N . LEU A 1 301 ? 2.256 0.927 17.754 1.00 95.44 301 LEU A N 1
ATOM 2373 C CA . LEU A 1 301 ? 2.362 -0.289 18.553 1.00 95.44 301 LEU A CA 1
ATOM 2374 C C . LEU A 1 301 ? 3.725 -0.974 18.358 1.00 95.44 301 LEU A C 1
ATOM 2376 O O . LEU A 1 301 ? 4.391 -0.816 17.334 1.00 95.44 301 LEU A O 1
ATOM 2380 N N . GLY A 1 302 ? 4.162 -1.708 19.378 1.00 93.75 302 GLY A N 1
ATOM 2381 C CA . GLY A 1 302 ? 5.398 -2.482 19.391 1.00 93.75 302 GLY A CA 1
ATOM 2382 C C . GLY A 1 302 ? 5.189 -3.966 19.061 1.00 93.75 302 GLY A C 1
ATOM 2383 O O . GLY A 1 302 ? 4.063 -4.418 18.870 1.00 93.75 302 GLY A O 1
ATOM 2384 N N . PRO A 1 303 ? 6.273 -4.756 18.995 1.00 92.38 303 PRO A N 1
ATOM 2385 C CA . PRO A 1 303 ? 6.198 -6.188 18.709 1.00 92.38 303 PRO A CA 1
ATOM 2386 C C . PRO A 1 303 ? 5.297 -6.952 19.692 1.00 92.38 303 PRO A C 1
ATOM 2388 O O . PRO A 1 303 ? 5.343 -6.731 20.911 1.00 92.38 303 PRO A O 1
ATOM 2391 N N . GLY A 1 304 ? 4.509 -7.882 19.151 1.00 91.75 304 GLY A N 1
ATOM 2392 C CA . GLY A 1 304 ? 3.509 -8.668 19.874 1.00 91.75 304 GLY A CA 1
ATOM 2393 C C . GLY A 1 304 ? 2.203 -7.931 20.187 1.00 91.75 304 GLY A C 1
ATOM 2394 O O . GLY A 1 304 ? 1.353 -8.505 20.859 1.00 91.75 304 GLY A O 1
ATOM 2395 N N . GLU A 1 305 ? 2.033 -6.685 19.733 1.00 93.56 305 GLU A N 1
ATOM 2396 C CA . GLU A 1 305 ? 0.798 -5.906 19.883 1.00 93.56 305 GLU A CA 1
ATOM 2397 C C . GLU A 1 305 ? -0.000 -5.836 18.571 1.00 93.56 305 GLU A C 1
ATOM 2399 O O . GLU A 1 305 ? 0.517 -6.079 17.480 1.00 93.56 305 GLU A O 1
ATOM 2404 N N . GLY A 1 306 ? -1.280 -5.462 18.664 1.00 95.12 306 GLY A N 1
ATOM 2405 C CA . GLY A 1 306 ? -2.116 -5.162 17.496 1.00 95.12 306 GLY A CA 1
ATOM 2406 C C . GLY A 1 306 ? -2.196 -6.336 16.520 1.00 95.12 306 GLY A C 1
ATOM 2407 O O . GLY A 1 306 ? -2.539 -7.445 16.933 1.00 95.12 306 GLY A O 1
ATOM 2408 N N . PHE A 1 307 ? -1.867 -6.122 15.243 1.00 96.56 307 PHE A N 1
ATOM 2409 C CA . PHE A 1 307 ? -1.913 -7.187 14.227 1.00 96.56 307 PHE A CA 1
ATOM 2410 C C . PHE A 1 307 ? -0.833 -8.273 14.395 1.00 96.56 307 PHE A C 1
ATOM 2412 O O . PHE A 1 307 ? -0.958 -9.336 13.788 1.00 96.56 307 PHE A O 1
ATOM 2419 N N . ASP A 1 308 ? 0.190 -8.040 15.223 1.00 95.81 308 ASP A N 1
ATOM 2420 C CA . ASP A 1 308 ? 1.216 -9.033 15.586 1.00 95.81 308 ASP A CA 1
ATOM 2421 C C . ASP A 1 308 ? 0.791 -9.902 16.791 1.00 95.81 308 ASP A C 1
ATOM 2423 O O . ASP A 1 308 ? 1.510 -10.802 17.225 1.00 95.81 308 ASP A O 1
ATOM 2427 N N . SER A 1 309 ? -0.399 -9.652 17.352 1.00 94.31 309 SER A N 1
ATOM 2428 C CA . SER A 1 309 ? -0.946 -10.443 18.462 1.00 94.31 309 SER A CA 1
ATOM 2429 C C . SER A 1 309 ? -1.306 -11.868 18.013 1.00 94.31 309 SER A C 1
ATOM 2431 O O . SER A 1 309 ? -1.755 -12.064 16.878 1.00 94.31 309 SER A O 1
ATOM 2433 N N . PRO A 1 310 ? -1.205 -12.878 18.899 1.00 93.12 310 PRO A N 1
ATOM 2434 C CA . PRO A 1 310 ? -1.629 -14.240 18.587 1.00 93.12 310 PRO A CA 1
ATOM 2435 C C . PRO A 1 310 ? -3.147 -14.319 18.383 1.00 93.12 310 PRO A C 1
ATOM 2437 O O . PRO A 1 310 ? -3.905 -13.779 19.183 1.00 93.12 310 PRO A O 1
ATOM 2440 N N . LEU A 1 311 ? -3.592 -15.049 17.356 1.00 93.12 311 LEU A N 1
ATOM 2441 C CA . LEU A 1 311 ? -5.011 -15.248 17.035 1.00 93.12 311 LEU A CA 1
ATOM 2442 C C . LEU A 1 311 ? -5.739 -16.001 18.158 1.00 93.12 311 LEU A C 1
ATOM 2444 O O . LEU A 1 311 ? -5.712 -17.230 18.221 1.00 93.12 311 LEU A O 1
ATOM 2448 N N . VAL A 1 312 ? -6.394 -15.258 19.051 1.00 93.00 312 VAL A N 1
ATOM 2449 C CA . VAL A 1 312 ? -7.127 -15.793 20.206 1.00 93.00 312 VAL A CA 1
ATOM 2450 C C . VAL A 1 312 ? -8.530 -15.206 20.302 1.00 93.00 312 VAL A C 1
ATOM 2452 O O . VAL A 1 312 ? -8.762 -14.026 20.028 1.00 93.00 312 VAL A O 1
ATOM 2455 N N . TRP A 1 313 ? -9.489 -16.034 20.725 1.00 89.38 313 TRP A N 1
ATOM 2456 C CA . TRP A 1 313 ? -10.871 -15.586 20.910 1.00 89.38 313 TRP A CA 1
ATOM 2457 C C . TRP A 1 313 ? -11.006 -14.614 22.082 1.00 89.38 313 TRP A C 1
ATOM 2459 O O . TRP A 1 313 ? -11.487 -13.494 21.922 1.00 89.38 313 TRP A O 1
ATOM 2469 N N . ASN A 1 314 ? -10.510 -15.040 23.242 1.00 88.56 314 ASN A N 1
ATOM 2470 C CA . ASN A 1 314 ? -10.422 -14.245 24.459 1.00 88.56 314 ASN A CA 1
ATOM 2471 C C . ASN A 1 314 ? -8.960 -14.165 24.890 1.00 88.56 314 ASN A C 1
ATOM 2473 O O . ASN A 1 314 ? -8.219 -15.141 24.745 1.00 88.56 314 ASN A O 1
ATOM 2477 N N . LEU A 1 315 ? -8.572 -13.040 25.484 1.00 84.31 315 LEU A N 1
ATOM 2478 C CA . LEU A 1 315 ? -7.27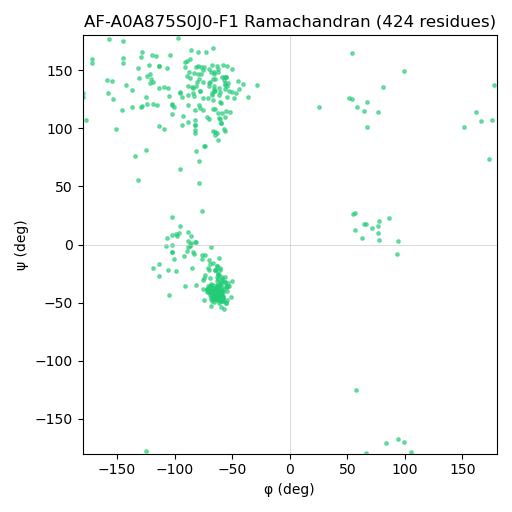3 -12.936 26.139 1.00 84.31 315 LEU A CA 1
ATOM 2479 C C . LEU A 1 315 ? -7.231 -13.876 27.361 1.00 84.31 315 LEU A C 1
ATOM 2481 O O . LEU A 1 315 ? -8.194 -13.907 28.138 1.00 84.31 315 LEU A O 1
ATOM 2485 N N . PRO A 1 316 ? -6.150 -14.654 27.551 1.00 77.88 316 PRO A N 1
ATOM 2486 C CA . PRO A 1 316 ? -5.959 -15.446 28.761 1.00 77.88 316 PRO A CA 1
ATOM 2487 C C . PRO A 1 316 ? -6.029 -14.571 30.019 1.00 77.88 316 PRO A C 1
ATOM 2489 O O . PRO A 1 316 ? -5.537 -13.444 30.023 1.00 77.88 316 PRO A O 1
ATOM 2492 N N . LYS A 1 317 ? -6.594 -15.091 31.115 1.00 71.00 317 LYS A N 1
ATOM 2493 C CA . LYS A 1 317 ? -6.648 -14.361 32.399 1.00 71.00 317 LYS A CA 1
ATOM 2494 C C . LYS A 1 317 ? -5.259 -14.048 32.966 1.00 71.00 317 LYS A C 1
ATOM 2496 O O . LYS A 1 317 ? -5.113 -13.066 33.680 1.00 71.00 317 LYS A O 1
ATOM 2501 N N . ASP A 1 318 ? -4.269 -14.860 32.603 1.00 61.44 318 ASP A N 1
ATOM 2502 C CA . ASP A 1 318 ? -2.873 -14.735 33.031 1.00 61.44 318 ASP A CA 1
ATOM 2503 C C . ASP A 1 318 ? -2.042 -13.831 32.104 1.00 61.44 318 ASP A C 1
ATOM 2505 O O . ASP A 1 318 ? -0.815 -13.816 32.190 1.00 61.44 318 ASP A O 1
ATOM 2509 N N . THR A 1 319 ? -2.689 -13.107 31.183 1.00 65.94 319 THR A N 1
ATOM 2510 C CA . THR A 1 319 ? -1.995 -12.138 30.329 1.00 65.94 319 THR A CA 1
ATOM 2511 C C . THR A 1 319 ? -1.355 -11.072 31.223 1.00 65.94 319 THR A C 1
ATOM 2513 O O . THR A 1 319 ? -2.076 -10.446 32.004 1.00 65.94 319 THR A O 1
ATOM 2516 N N . PRO A 1 320 ? -0.029 -10.861 31.145 1.00 62.00 320 PRO A N 1
ATOM 2517 C CA . PRO A 1 320 ? 0.642 -9.844 31.942 1.00 62.00 320 PRO A CA 1
ATOM 2518 C C . PRO A 1 320 ? 0.020 -8.469 31.691 1.00 62.00 320 PRO A C 1
ATOM 2520 O O . PRO A 1 320 ? -0.178 -8.086 30.542 1.00 62.00 320 PRO A O 1
ATOM 2523 N N . ASP A 1 321 ? -0.250 -7.709 32.753 1.00 69.81 321 ASP A N 1
ATOM 2524 C CA . ASP A 1 321 ? -0.679 -6.305 32.660 1.00 69.81 321 ASP A CA 1
ATOM 2525 C C . ASP A 1 321 ? 0.539 -5.402 32.383 1.00 69.81 321 ASP A C 1
ATOM 2527 O O . ASP A 1 321 ? 0.875 -4.483 33.130 1.00 69.81 321 ASP A O 1
ATOM 2531 N N . ASP A 1 322 ? 1.287 -5.744 31.334 1.00 74.81 322 ASP A N 1
ATOM 2532 C CA . ASP A 1 322 ? 2.555 -5.121 30.950 1.00 74.81 322 ASP A CA 1
ATOM 2533 C C . ASP A 1 322 ? 2.371 -3.826 30.147 1.00 74.81 322 ASP A C 1
ATOM 2535 O O . ASP A 1 322 ? 3.351 -3.198 29.743 1.00 74.81 322 ASP A O 1
ATOM 2539 N N . GLY A 1 323 ? 1.121 -3.408 29.941 1.00 78.19 323 GLY A N 1
ATOM 2540 C CA . GLY A 1 323 ? 0.781 -2.233 29.155 1.00 78.19 323 GLY A CA 1
ATOM 2541 C C . GLY A 1 323 ? 0.477 -2.521 27.690 1.00 78.19 323 GLY A C 1
ATOM 2542 O O . GLY A 1 323 ? 0.039 -1.599 27.000 1.00 78.19 323 GLY A O 1
ATOM 2543 N N . LYS A 1 324 ? 0.691 -3.753 27.205 1.00 87.81 324 LYS A N 1
ATOM 2544 C CA . LYS A 1 324 ? 0.574 -4.079 25.781 1.00 87.81 324 LYS A CA 1
ATOM 2545 C C . LYS A 1 324 ? -0.874 -4.165 25.301 1.00 87.81 324 LYS A C 1
ATOM 2547 O O . LYS A 1 324 ? -1.760 -4.708 25.959 1.00 87.81 324 LYS A O 1
ATOM 2552 N N . PHE A 1 325 ? -1.112 -3.644 24.104 1.00 91.75 325 PHE A N 1
ATOM 2553 C CA . PHE A 1 325 ? -2.365 -3.767 23.376 1.00 91.75 325 PHE A CA 1
ATOM 2554 C C . PHE A 1 325 ? -2.410 -5.113 22.647 1.00 91.75 325 PHE A C 1
ATOM 2556 O O . PHE A 1 325 ? -1.899 -5.246 21.534 1.00 91.75 325 PHE A O 1
ATOM 2563 N N . LEU A 1 326 ? -3.038 -6.111 23.267 1.00 92.38 326 LEU A N 1
ATOM 2564 C CA . LEU A 1 326 ? -3.274 -7.404 22.629 1.00 92.38 326 LEU A CA 1
ATOM 2565 C C . LEU A 1 326 ? -4.647 -7.446 21.964 1.00 92.38 326 LEU A C 1
ATOM 2567 O O . LEU A 1 326 ? -5.676 -7.188 22.595 1.00 92.38 326 LEU A O 1
ATOM 2571 N N . LEU A 1 327 ? -4.655 -7.814 20.687 1.00 93.38 327 LEU A N 1
ATOM 2572 C CA . LEU A 1 327 ? -5.881 -7.987 19.922 1.00 93.38 327 LEU A CA 1
ATOM 2573 C C . LEU A 1 327 ? -6.543 -9.334 20.253 1.00 93.38 327 LEU A C 1
ATOM 2575 O O . LEU A 1 327 ? -5.873 -10.344 20.458 1.00 93.38 327 LEU A O 1
ATOM 2579 N N . SER A 1 328 ? -7.875 -9.350 20.310 1.00 94.50 328 SER A N 1
ATOM 2580 C CA . SER A 1 328 ? -8.676 -10.570 20.466 1.00 94.50 328 SER A CA 1
ATOM 2581 C C . SER A 1 328 ? -9.978 -10.465 19.678 1.00 94.50 328 SER A C 1
ATOM 2583 O O . SER A 1 328 ? -10.478 -9.361 19.448 1.00 94.50 328 SER A O 1
ATOM 2585 N N . TYR A 1 329 ? -10.578 -11.599 19.309 1.00 92.69 329 TYR A N 1
ATOM 2586 C CA . TYR A 1 329 ? -11.882 -11.581 18.633 1.00 92.69 329 TYR A CA 1
ATOM 2587 C C . TYR A 1 329 ? -12.981 -10.976 19.513 1.00 92.69 329 TYR A C 1
ATOM 2589 O O . TYR A 1 329 ? -13.831 -10.248 19.010 1.00 92.69 329 TYR A O 1
ATOM 2597 N N . SER A 1 330 ? -12.932 -11.204 20.831 1.00 93.00 330 SER A N 1
ATOM 2598 C CA . SER A 1 330 ? -13.857 -10.576 21.783 1.00 93.00 330 SER A CA 1
ATOM 2599 C C . SER A 1 330 ? -13.797 -9.047 21.754 1.00 93.00 330 SER A C 1
ATOM 2601 O O . SER A 1 330 ? -14.836 -8.400 21.829 1.00 93.00 330 SER A O 1
ATOM 2603 N N . TYR A 1 331 ? -12.602 -8.477 21.577 1.00 93.19 331 TYR A N 1
ATOM 2604 C CA . TYR A 1 331 ? -12.402 -7.033 21.497 1.00 93.19 331 TYR A CA 1
ATOM 2605 C C . TYR A 1 331 ? -13.008 -6.447 20.219 1.00 93.19 331 TYR A C 1
ATOM 2607 O O . TYR A 1 331 ? -13.732 -5.456 20.271 1.00 93.19 331 TYR A O 1
ATOM 2615 N N . LEU A 1 332 ? -12.751 -7.087 19.075 1.00 92.88 332 LEU A N 1
ATOM 2616 C CA . LEU A 1 332 ? -13.320 -6.674 17.790 1.00 92.88 332 LEU A CA 1
ATOM 2617 C C . LEU A 1 332 ? -14.849 -6.778 17.800 1.00 92.88 332 LEU A C 1
ATOM 2619 O O . LEU A 1 332 ? -15.536 -5.863 17.351 1.00 92.88 332 LEU A O 1
ATOM 2623 N N . LYS A 1 333 ? -15.378 -7.855 18.389 1.00 92.50 333 LYS A N 1
ATOM 2624 C CA . LYS A 1 333 ? -16.816 -8.053 18.566 1.00 92.50 333 LYS A CA 1
ATOM 2625 C C . LYS A 1 333 ? -17.445 -6.977 19.458 1.00 92.50 333 LYS A C 1
ATOM 2627 O O . LYS A 1 333 ? -18.475 -6.433 19.084 1.00 92.50 333 LYS A O 1
ATOM 2632 N N . GLU A 1 334 ? -16.824 -6.630 20.590 1.00 92.88 334 GLU A N 1
ATOM 2633 C CA . GLU A 1 334 ? -17.310 -5.571 21.498 1.00 92.88 334 GLU A CA 1
ATOM 2634 C C . GLU A 1 334 ? -17.406 -4.212 20.779 1.00 92.88 334 GLU A C 1
ATOM 2636 O O . GLU A 1 334 ? -18.374 -3.471 20.962 1.00 92.88 334 GLU A O 1
ATOM 2641 N N . GLN A 1 335 ? -16.436 -3.892 19.916 1.00 92.62 335 GLN A N 1
ATOM 2642 C CA . GLN A 1 335 ? -16.476 -2.672 19.104 1.00 92.62 335 GLN A CA 1
ATOM 2643 C C . GLN A 1 335 ? -17.599 -2.688 18.067 1.00 92.62 335 GLN A C 1
ATOM 2645 O O . GLN A 1 335 ? -18.284 -1.678 17.892 1.00 92.62 335 GLN A O 1
ATOM 2650 N N . GLU A 1 336 ? -17.782 -3.811 17.375 1.00 92.12 336 GLU A N 1
ATOM 2651 C CA . GLU A 1 336 ? -18.811 -3.940 16.348 1.00 92.12 336 GLU A CA 1
ATOM 2652 C C . GLU A 1 336 ? -20.220 -3.925 16.952 1.00 92.12 336 GLU A C 1
ATOM 2654 O O . GLU A 1 336 ? -21.079 -3.203 16.456 1.00 92.12 336 GLU A O 1
ATOM 2659 N N . GLU A 1 337 ? -20.455 -4.623 18.066 1.00 93.75 337 GLU A N 1
ATOM 2660 C CA . GLU A 1 337 ? -21.740 -4.596 18.779 1.00 93.75 337 GLU A CA 1
ATOM 2661 C C . GLU A 1 337 ? -22.101 -3.177 19.237 1.00 93.75 337 GLU A C 1
ATOM 2663 O O . GLU A 1 337 ? -23.227 -2.725 19.016 1.00 93.75 337 GLU A O 1
ATOM 2668 N N . PHE A 1 338 ? -21.138 -2.432 19.792 1.00 94.69 338 PHE A N 1
ATOM 2669 C CA . PHE A 1 338 ? -21.351 -1.038 20.186 1.00 94.69 338 PHE A CA 1
ATOM 2670 C C . PHE A 1 338 ? -21.670 -0.134 18.987 1.00 94.69 338 PHE A C 1
ATOM 2672 O O . PHE A 1 338 ? -22.541 0.739 19.066 1.00 94.69 338 PHE A O 1
ATOM 2679 N N . PHE A 1 339 ? -20.982 -0.341 17.860 1.00 94.50 339 PHE A N 1
ATOM 2680 C CA . PHE A 1 339 ? -21.271 0.374 16.621 1.00 94.50 339 PHE A CA 1
ATOM 2681 C C . PHE A 1 339 ? -22.701 0.078 16.141 1.00 94.50 339 PHE A C 1
ATOM 2683 O O . PHE A 1 339 ? -23.477 1.003 15.900 1.00 94.50 339 PHE A O 1
ATOM 2690 N N . GLN A 1 340 ? -23.078 -1.199 16.062 1.00 93.56 340 GLN A N 1
ATOM 2691 C CA . GLN A 1 340 ? -24.407 -1.630 15.625 1.00 93.56 340 GLN A CA 1
ATOM 2692 C C . GLN A 1 340 ? -25.509 -1.059 16.523 1.00 93.56 340 GLN A C 1
ATOM 2694 O O . GLN A 1 340 ? -26.490 -0.516 16.023 1.00 93.56 340 GLN A O 1
ATOM 2699 N N . GLU A 1 341 ? -25.338 -1.097 17.847 1.00 94.19 341 GLU A N 1
ATOM 2700 C CA . GLU A 1 341 ? -26.306 -0.532 18.792 1.00 94.19 341 GLU A CA 1
ATOM 2701 C C . GLU A 1 341 ? -26.506 0.972 18.560 1.00 94.19 341 GLU A C 1
ATOM 2703 O O . GLU A 1 341 ? -27.643 1.448 18.448 1.00 94.19 341 GLU A O 1
ATOM 2708 N N . ARG A 1 342 ? -25.406 1.721 18.425 1.00 91.69 342 ARG A N 1
ATOM 2709 C CA . ARG A 1 342 ? -25.421 3.176 18.232 1.00 91.69 342 ARG A CA 1
ATOM 2710 C C . ARG A 1 342 ? -26.130 3.594 16.946 1.00 91.69 342 ARG A C 1
ATOM 2712 O O . ARG A 1 342 ? -26.848 4.594 16.950 1.00 91.69 342 ARG A O 1
ATOM 2719 N N . TYR A 1 343 ? -25.926 2.842 15.869 1.00 92.69 343 TYR A N 1
ATOM 2720 C CA . TYR A 1 343 ? -26.460 3.147 14.542 1.00 92.69 343 TYR A CA 1
ATOM 2721 C C . TYR A 1 343 ? -27.694 2.299 14.173 1.00 92.69 343 TYR A C 1
ATOM 2723 O O . TYR A 1 343 ? -28.212 2.414 13.070 1.00 92.69 343 TYR A O 1
ATOM 2731 N N . SER A 1 344 ? -28.253 1.527 15.109 1.00 92.06 344 SER A N 1
ATOM 2732 C CA . SER A 1 344 ? -29.444 0.684 14.885 1.00 92.06 344 SER A CA 1
ATOM 2733 C C . SER A 1 344 ? -30.711 1.449 14.477 1.00 92.06 344 SER A C 1
ATOM 2735 O O . SER A 1 344 ? -31.652 0.861 13.953 1.00 92.06 344 SER A O 1
ATOM 2737 N N . LYS A 1 345 ? -30.762 2.758 14.755 1.00 93.50 345 LYS A N 1
ATOM 2738 C CA . LYS A 1 345 ? -31.939 3.619 14.535 1.00 93.50 345 LYS A CA 1
ATOM 2739 C C . LYS A 1 345 ? -31.786 4.589 13.365 1.00 93.50 345 LYS A C 1
ATOM 2741 O O . LYS A 1 345 ? -32.701 5.379 13.133 1.00 93.50 345 LYS A O 1
ATOM 2746 N N . VAL A 1 346 ? -30.636 4.598 12.691 1.00 93.38 346 VAL A N 1
ATOM 2747 C CA . VAL A 1 346 ? -30.424 5.463 11.522 1.00 93.38 346 VAL A CA 1
ATOM 2748 C C . VAL A 1 346 ? -30.930 4.780 10.254 1.00 93.38 346 VAL A C 1
ATOM 2750 O O . VAL A 1 346 ? -31.240 3.591 10.259 1.00 93.38 346 VAL A O 1
ATOM 2753 N N . SER A 1 347 ? -31.044 5.535 9.163 1.00 94.81 347 SER A N 1
ATOM 2754 C CA . SER A 1 347 ? -31.419 4.956 7.869 1.00 94.81 347 SER A CA 1
ATOM 2755 C C . SER A 1 347 ? -30.323 4.033 7.318 1.00 94.81 347 SER A C 1
ATOM 2757 O O . SER A 1 347 ? -29.142 4.254 7.579 1.00 94.81 347 SER A O 1
ATOM 2759 N N . ASP A 1 348 ? -30.682 3.058 6.475 1.00 91.88 348 ASP A N 1
ATOM 2760 C CA . ASP A 1 348 ? -29.719 2.127 5.855 1.00 91.88 348 ASP A CA 1
ATOM 2761 C C . ASP A 1 348 ? -28.593 2.848 5.093 1.00 91.88 348 ASP A C 1
ATOM 2763 O O . ASP A 1 348 ? -27.441 2.414 5.086 1.00 91.88 348 ASP A O 1
ATOM 2767 N N . SER A 1 349 ? -28.911 3.980 4.457 1.00 92.25 349 SER A N 1
ATOM 2768 C CA . SER A 1 349 ? -27.926 4.783 3.727 1.00 92.25 349 SER A CA 1
ATOM 2769 C C . SER A 1 349 ? -26.927 5.464 4.664 1.00 92.25 349 SER A C 1
ATOM 2771 O O . SER A 1 349 ? -25.738 5.536 4.346 1.00 92.25 349 SER A O 1
ATOM 2773 N N . GLU A 1 350 ? -27.394 5.990 5.796 1.00 93.31 350 GLU A N 1
ATOM 2774 C CA . GLU A 1 350 ? -26.522 6.579 6.815 1.00 93.31 350 GLU A CA 1
ATOM 2775 C C . GLU A 1 350 ? -25.693 5.489 7.484 1.00 93.31 350 GLU A C 1
ATOM 2777 O O . GLU A 1 350 ? -24.479 5.637 7.594 1.00 93.31 350 GLU A O 1
ATOM 2782 N N . PHE A 1 351 ? -26.311 4.355 7.820 1.00 93.88 351 PHE A N 1
ATOM 2783 C CA . PHE A 1 351 ? -25.621 3.189 8.354 1.00 93.88 351 PHE A CA 1
ATOM 2784 C C . PHE A 1 351 ? -24.484 2.739 7.429 1.00 93.88 351 PHE A C 1
ATOM 2786 O O . PHE A 1 351 ? -23.353 2.574 7.877 1.00 93.88 351 PHE A O 1
ATOM 2793 N N . ALA A 1 352 ? -24.734 2.611 6.122 1.00 92.25 352 ALA A N 1
ATOM 2794 C CA . ALA A 1 352 ? -23.710 2.225 5.153 1.00 92.25 352 ALA A CA 1
ATOM 2795 C C . ALA A 1 352 ? -22.557 3.243 5.066 1.00 92.25 352 ALA A C 1
ATOM 2797 O O . ALA A 1 352 ? -21.393 2.853 4.930 1.00 92.25 352 ALA A O 1
ATOM 2798 N N . SER A 1 353 ? -22.859 4.543 5.159 1.00 93.69 353 SER A N 1
ATOM 2799 C CA . SER A 1 353 ? -21.850 5.609 5.191 1.00 93.69 353 SER A CA 1
ATOM 2800 C C . SER A 1 353 ? -20.991 5.535 6.456 1.00 93.69 353 SER A C 1
ATOM 2802 O O . SER A 1 353 ? -19.761 5.588 6.384 1.00 93.69 353 SER A O 1
ATOM 2804 N N . GLU A 1 354 ? -21.625 5.349 7.610 1.00 94.38 354 GLU A N 1
ATOM 2805 C CA . GLU A 1 354 ? -20.957 5.232 8.906 1.00 94.38 354 GLU A CA 1
ATOM 2806 C C . GLU A 1 354 ? -20.162 3.926 9.013 1.00 94.38 354 GLU A C 1
ATOM 2808 O O . GLU A 1 354 ? -19.052 3.922 9.536 1.00 94.38 354 GLU A O 1
ATOM 2813 N N . TYR A 1 355 ? -20.646 2.826 8.434 1.00 94.31 355 TYR A N 1
ATOM 2814 C CA . TYR A 1 355 ? -19.918 1.556 8.403 1.00 94.31 355 TYR A CA 1
ATOM 2815 C C . TYR A 1 355 ? -18.712 1.620 7.458 1.00 94.31 355 TYR A C 1
ATOM 2817 O O . TYR A 1 355 ? -17.636 1.098 7.747 1.00 94.31 355 TYR A O 1
ATOM 2825 N N . LYS A 1 356 ? -18.832 2.346 6.340 1.00 95.00 356 LYS A N 1
ATOM 2826 C CA . LYS A 1 356 ? -17.687 2.685 5.482 1.00 95.00 356 LYS A CA 1
ATOM 2827 C C . LYS A 1 356 ? -16.652 3.526 6.230 1.00 95.00 356 LYS A C 1
ATOM 2829 O O . LYS A 1 356 ? -15.449 3.299 6.081 1.00 95.00 356 LYS A O 1
ATOM 2834 N N . HIS A 1 357 ? -17.107 4.471 7.045 1.00 94.88 357 HIS A N 1
ATOM 2835 C CA . HIS A 1 357 ? -16.243 5.255 7.916 1.00 94.88 357 HIS A CA 1
ATOM 2836 C C . HIS A 1 357 ? -15.569 4.377 8.989 1.00 94.88 357 HIS A C 1
ATOM 2838 O O . HIS A 1 357 ? -14.356 4.476 9.182 1.00 94.88 357 HIS A O 1
ATOM 2844 N N . PHE A 1 358 ? -16.313 3.453 9.602 1.00 95.62 358 PHE A N 1
ATOM 2845 C CA . PHE A 1 358 ? -15.805 2.466 10.556 1.00 95.62 358 PHE A CA 1
ATOM 2846 C C . PHE A 1 358 ? -14.725 1.570 9.938 1.00 95.62 358 PHE A C 1
ATOM 2848 O O . PHE A 1 358 ? -13.655 1.414 10.515 1.00 95.62 358 PHE A O 1
ATOM 2855 N N . ARG A 1 359 ? -14.921 1.060 8.717 1.00 95.94 359 ARG A N 1
ATOM 2856 C CA . ARG A 1 359 ? -13.879 0.316 7.985 1.00 95.94 359 ARG A CA 1
ATOM 2857 C C . ARG A 1 359 ? -12.618 1.165 7.786 1.00 95.94 359 ARG A C 1
ATOM 2859 O O . ARG A 1 359 ? -11.502 0.731 8.078 1.00 95.94 359 ARG A O 1
ATOM 2866 N N . ARG A 1 360 ? -12.794 2.412 7.341 1.00 95.94 360 ARG A N 1
ATOM 2867 C CA . ARG A 1 360 ? -11.686 3.327 7.037 1.00 95.94 360 ARG A CA 1
ATOM 2868 C C . ARG A 1 360 ? -10.826 3.669 8.255 1.00 95.94 360 ARG A C 1
ATOM 2870 O O . ARG A 1 360 ? -9.600 3.663 8.135 1.00 95.94 360 ARG A O 1
ATOM 2877 N N . TYR A 1 361 ? -11.449 3.969 9.390 1.00 95.31 361 TYR A N 1
ATOM 2878 C CA . TYR A 1 361 ? -10.781 4.571 10.548 1.00 95.31 361 TYR A CA 1
ATOM 2879 C C . TYR A 1 361 ? -10.822 3.728 11.828 1.00 95.31 361 TYR A C 1
ATOM 2881 O O . TYR A 1 361 ? -10.010 3.943 12.725 1.00 95.31 361 TYR A O 1
ATOM 2889 N N . GLY A 1 362 ? -11.754 2.784 11.924 1.00 94.44 362 GLY A N 1
ATOM 2890 C CA . GLY A 1 362 ? -12.217 2.219 13.188 1.00 94.44 362 GLY A CA 1
ATOM 2891 C C . GLY A 1 362 ? -13.299 3.084 13.855 1.00 94.44 362 GLY A C 1
ATOM 2892 O O . GLY A 1 362 ? -13.816 4.026 13.242 1.00 94.44 362 GLY A O 1
ATOM 2893 N N . PRO A 1 363 ? -13.667 2.774 15.110 1.00 93.75 363 PRO A N 1
ATOM 2894 C CA . PRO A 1 363 ? -14.657 3.541 15.859 1.00 93.75 363 PRO A CA 1
ATOM 2895 C C . PRO A 1 363 ? -14.180 4.973 16.138 1.00 93.75 363 PRO A C 1
ATOM 2897 O O . PRO A 1 363 ? -13.011 5.217 16.422 1.00 93.75 363 PRO A O 1
ATOM 2900 N N . PHE A 1 364 ? -15.105 5.933 16.084 1.00 93.62 364 PHE A N 1
ATOM 2901 C CA . PHE A 1 364 ? -14.900 7.314 16.559 1.00 93.62 364 PHE A CA 1
ATOM 2902 C C . PHE A 1 364 ? -15.511 7.570 17.939 1.00 93.62 364 PHE A C 1
ATOM 2904 O O . PHE A 1 364 ? -15.233 8.594 18.565 1.00 93.62 364 PHE A O 1
ATOM 2911 N N . ASP A 1 365 ? -16.337 6.640 18.400 1.00 92.31 365 ASP A N 1
ATOM 2912 C CA . ASP A 1 365 ? -16.817 6.537 19.765 1.00 92.31 365 ASP A CA 1
ATOM 2913 C C . ASP A 1 365 ? -16.738 5.054 20.137 1.00 92.31 365 ASP A C 1
ATOM 2915 O O . ASP A 1 365 ? -17.170 4.206 19.352 1.00 92.31 365 ASP A O 1
ATOM 2919 N N . ALA A 1 366 ? -16.196 4.746 21.310 1.00 90.88 366 ALA A N 1
ATOM 2920 C CA . ALA A 1 366 ? -16.079 3.385 21.815 1.00 90.88 366 ALA A CA 1
ATOM 2921 C C . ALA A 1 366 ? -16.649 3.266 23.239 1.00 90.88 366 ALA A C 1
ATOM 2923 O O . ALA A 1 366 ? -16.882 4.285 23.902 1.00 90.88 366 ALA A O 1
ATOM 2924 N N . PRO A 1 367 ? -16.882 2.035 23.731 1.00 91.25 367 PRO A N 1
ATOM 2925 C CA . PRO A 1 367 ? -17.230 1.809 25.127 1.00 91.25 367 PRO A CA 1
ATOM 2926 C C . PRO A 1 367 ? -16.176 2.404 26.067 1.00 91.25 367 PRO A C 1
ATOM 2928 O O . PRO A 1 367 ? -14.976 2.318 25.805 1.00 91.25 367 PRO A O 1
ATOM 2931 N N . GLU A 1 368 ? -16.605 2.937 27.215 1.00 89.88 368 GLU A N 1
ATOM 2932 C CA . GLU A 1 368 ? -15.718 3.621 28.172 1.00 89.88 368 GLU A CA 1
ATOM 2933 C C . GLU A 1 368 ? -14.520 2.755 28.597 1.00 89.88 368 GLU A C 1
ATOM 2935 O O . GLU A 1 368 ? -13.407 3.252 28.772 1.00 89.88 368 GLU A O 1
ATOM 2940 N N . LYS A 1 369 ? -14.732 1.440 28.715 1.00 89.56 369 LYS A N 1
ATOM 2941 C CA . LYS A 1 369 ? -13.688 0.456 29.018 1.00 89.56 369 LYS A CA 1
ATOM 2942 C C . LYS A 1 369 ? -12.578 0.444 27.959 1.00 89.56 369 LYS A C 1
ATOM 2944 O O . LYS A 1 369 ? -11.402 0.452 28.321 1.00 89.56 369 LYS A O 1
ATOM 2949 N N . VAL A 1 370 ? -12.947 0.454 26.676 1.00 89.62 370 VAL A N 1
ATOM 2950 C CA . VAL A 1 370 ? -12.009 0.475 25.544 1.00 89.62 370 VAL A CA 1
ATOM 2951 C C . VAL A 1 370 ? -11.275 1.810 25.501 1.00 89.62 370 VAL A C 1
ATOM 2953 O O . VAL A 1 370 ? -10.047 1.822 25.471 1.00 89.62 370 VAL A O 1
ATOM 2956 N N . THR A 1 371 ? -11.996 2.930 25.603 1.00 89.81 371 THR A N 1
ATOM 2957 C CA . THR A 1 371 ? -11.386 4.267 25.585 1.00 89.81 371 THR A CA 1
ATOM 2958 C C . THR A 1 371 ? -10.389 4.448 26.735 1.00 89.81 371 THR A C 1
ATOM 2960 O O . THR A 1 371 ? -9.284 4.935 26.510 1.00 89.81 371 THR A O 1
ATOM 2963 N N . LYS A 1 372 ? -10.714 3.993 27.957 1.00 89.50 372 LYS A N 1
ATOM 2964 C CA . LYS A 1 372 ? -9.783 4.031 29.104 1.00 89.50 372 LYS A CA 1
ATOM 2965 C C . LYS A 1 372 ? -8.524 3.206 28.850 1.00 89.50 372 LYS A C 1
ATOM 2967 O O . LYS A 1 372 ? -7.427 3.655 29.174 1.00 89.50 372 LYS A O 1
ATOM 2972 N N . PHE A 1 373 ? -8.665 2.011 28.281 1.00 88.31 373 PHE A N 1
ATOM 2973 C CA . PHE A 1 373 ? -7.524 1.163 27.942 1.00 88.31 373 PHE A CA 1
ATOM 2974 C C . PHE A 1 373 ? -6.614 1.822 26.895 1.00 88.31 373 PHE A C 1
ATOM 2976 O O . PHE A 1 373 ? -5.403 1.923 27.103 1.00 88.31 373 PHE A O 1
ATOM 2983 N N . CYS A 1 374 ? -7.199 2.345 25.817 1.00 91.00 374 CYS A N 1
ATOM 2984 C CA . CYS A 1 374 ? -6.474 3.031 24.751 1.00 91.00 374 CYS A CA 1
ATOM 2985 C C . CYS A 1 374 ? -5.794 4.315 25.243 1.00 91.00 374 CYS A C 1
ATOM 2987 O O . CYS A 1 374 ? -4.625 4.535 24.933 1.00 91.00 374 CYS A O 1
ATOM 2989 N N . ASP A 1 375 ? -6.470 5.126 26.063 1.00 89.62 375 ASP A N 1
ATOM 2990 C CA . ASP A 1 375 ? -5.887 6.329 26.667 1.00 89.62 375 ASP A CA 1
ATOM 2991 C C . ASP A 1 375 ? -4.643 5.979 27.498 1.00 89.62 375 ASP A C 1
ATOM 2993 O O . ASP A 1 375 ? -3.605 6.633 27.363 1.00 89.62 375 ASP A O 1
ATOM 2997 N N . ARG A 1 376 ? -4.706 4.908 28.302 1.00 88.25 376 ARG A N 1
ATOM 2998 C CA . ARG A 1 376 ? -3.546 4.431 29.064 1.00 88.25 376 ARG A CA 1
ATOM 2999 C C . ARG A 1 376 ? -2.396 3.990 28.154 1.00 88.25 376 ARG A C 1
ATOM 3001 O O . ARG A 1 376 ? -1.255 4.380 28.401 1.00 88.25 376 ARG A O 1
ATOM 3008 N N . ARG A 1 377 ? -2.679 3.231 27.089 1.00 90.31 377 ARG A N 1
ATOM 3009 C CA . ARG A 1 377 ? -1.655 2.790 26.122 1.00 90.31 377 ARG A CA 1
ATOM 3010 C C . ARG A 1 377 ? -1.014 3.964 25.378 1.00 90.31 377 ARG A C 1
ATOM 3012 O O . ARG A 1 377 ? 0.200 3.969 25.181 1.00 90.31 377 ARG A O 1
ATOM 3019 N N . ILE A 1 378 ? -1.797 4.973 24.995 1.00 89.94 378 ILE A N 1
ATOM 3020 C CA . ILE A 1 378 ? -1.306 6.182 24.311 1.00 89.94 378 ILE A CA 1
ATOM 3021 C C . ILE A 1 378 ? -0.384 6.998 25.226 1.00 89.94 378 ILE A C 1
ATOM 3023 O O . ILE A 1 378 ? 0.631 7.523 24.767 1.00 89.94 378 ILE A O 1
ATOM 3027 N N . MET A 1 379 ? -0.676 7.075 26.530 1.00 87.75 379 MET A N 1
ATOM 3028 C CA . MET A 1 379 ? 0.188 7.769 27.498 1.00 87.75 379 MET A CA 1
ATOM 3029 C C . MET A 1 379 ? 1.589 7.151 27.615 1.00 87.75 379 MET A C 1
ATOM 3031 O O . MET A 1 379 ? 2.538 7.861 27.955 1.00 87.75 379 MET A O 1
ATOM 3035 N N . MET A 1 380 ? 1.738 5.863 27.294 1.00 87.12 380 MET A N 1
ATOM 3036 C CA . MET A 1 380 ? 3.032 5.170 27.279 1.00 87.12 380 MET A CA 1
ATOM 3037 C C . MET A 1 380 ? 3.901 5.512 26.057 1.00 87.12 380 MET A C 1
ATOM 3039 O O . MET A 1 380 ? 5.092 5.210 26.079 1.00 87.12 380 MET A O 1
ATOM 3043 N N . LYS A 1 381 ? 3.350 6.234 25.067 1.00 88.31 381 LYS A N 1
ATOM 3044 C CA . LYS A 1 381 ? 3.996 6.647 23.806 1.00 88.31 381 LYS A CA 1
ATOM 3045 C C . LYS A 1 381 ? 4.333 5.477 22.869 1.00 88.31 381 LYS A C 1
ATOM 3047 O O . LYS A 1 381 ? 3.987 4.326 23.126 1.00 88.31 381 LYS A O 1
ATOM 3052 N N . ASP A 1 382 ? 4.930 5.829 21.735 1.00 87.94 382 ASP A N 1
ATOM 3053 C CA . ASP A 1 382 ? 5.261 4.922 20.638 1.00 87.94 382 ASP A CA 1
ATOM 3054 C C . ASP A 1 382 ? 6.315 3.878 21.022 1.00 87.94 382 ASP A C 1
ATOM 3056 O O . ASP A 1 382 ? 7.275 4.179 21.739 1.00 87.94 382 ASP A O 1
ATOM 3060 N N . GLY A 1 383 ? 6.180 2.688 20.435 1.00 81.75 383 GLY A N 1
ATOM 3061 C CA . GLY A 1 383 ? 7.188 1.631 20.476 1.00 81.75 383 GLY A CA 1
ATOM 3062 C C . GLY A 1 383 ? 6.924 0.550 21.521 1.00 81.75 383 GLY A C 1
ATOM 3063 O O . GLY A 1 383 ? 5.841 0.463 22.100 1.00 81.75 383 GLY A O 1
ATOM 3064 N N . ASP A 1 384 ? 7.933 -0.303 21.711 1.00 79.62 384 ASP A N 1
ATOM 3065 C CA . ASP A 1 384 ? 7.865 -1.457 22.606 1.00 79.62 384 ASP A CA 1
ATOM 3066 C C . ASP A 1 384 ? 7.849 -1.021 24.075 1.00 79.62 384 ASP A C 1
ATOM 3068 O O . ASP A 1 384 ? 8.724 -0.283 24.544 1.00 79.62 384 ASP A O 1
ATOM 3072 N N . ILE A 1 385 ? 6.847 -1.497 24.811 1.00 79.00 385 ILE A N 1
ATOM 3073 C CA . ILE A 1 385 ? 6.726 -1.248 26.242 1.00 79.00 385 ILE A CA 1
ATOM 3074 C C . ILE A 1 385 ? 7.496 -2.342 26.972 1.00 79.00 385 ILE A C 1
ATOM 3076 O O . ILE A 1 385 ? 7.050 -3.480 27.105 1.00 79.00 385 ILE A O 1
ATOM 3080 N N . THR A 1 386 ? 8.666 -1.987 27.496 1.00 60.88 386 THR A N 1
ATOM 3081 C CA . THR A 1 386 ? 9.444 -2.878 28.359 1.00 60.88 386 THR A CA 1
ATOM 3082 C C . THR A 1 386 ? 8.898 -2.831 29.790 1.00 60.88 386 THR A C 1
ATOM 3084 O O . THR A 1 386 ? 9.433 -2.107 30.633 1.00 60.88 386 THR A O 1
ATOM 3087 N N . GLY A 1 387 ? 7.813 -3.566 30.055 1.00 53.66 387 GLY A N 1
ATOM 3088 C CA . GLY A 1 387 ? 7.416 -4.045 31.390 1.00 53.66 387 GLY A CA 1
ATOM 3089 C C . GLY A 1 387 ? 7.269 -3.005 32.507 1.00 53.66 387 GLY A C 1
ATOM 3090 O O . GLY A 1 387 ? 7.450 -3.347 33.676 1.00 53.66 387 GLY A O 1
ATOM 3091 N N . LYS A 1 388 ? 6.976 -1.739 32.190 1.00 48.97 388 LYS A N 1
ATOM 3092 C CA . LYS A 1 388 ? 6.608 -0.756 33.215 1.00 48.97 388 LYS A CA 1
ATOM 3093 C C . LYS A 1 388 ? 5.095 -0.839 33.419 1.00 48.97 388 LYS A C 1
ATOM 3095 O O . LYS A 1 388 ? 4.377 -0.614 32.446 1.00 48.97 388 LYS A O 1
ATOM 3100 N N . PRO A 1 389 ? 4.615 -1.151 34.637 1.00 53.03 389 PRO A N 1
ATOM 3101 C CA . PRO A 1 389 ? 3.185 -1.230 34.904 1.00 53.03 389 PRO A CA 1
ATOM 3102 C C . PRO A 1 389 ? 2.503 0.100 34.583 1.00 53.03 389 PRO A C 1
ATOM 3104 O O . PRO A 1 389 ? 3.141 1.161 34.597 1.00 53.03 389 PRO A O 1
ATOM 3107 N N . PHE A 1 390 ? 1.205 0.028 34.282 1.00 51.03 390 PHE A N 1
ATOM 3108 C CA . PHE A 1 390 ? 0.383 1.191 33.974 1.00 51.03 390 PHE A CA 1
ATOM 3109 C C . PHE A 1 390 ? 0.611 2.322 34.987 1.00 51.03 390 PHE A C 1
ATOM 3111 O O . PHE A 1 390 ? 0.549 2.074 36.193 1.00 51.03 390 PHE A O 1
ATOM 3118 N N . PRO A 1 391 ? 0.860 3.570 34.541 1.00 53.12 391 PRO A N 1
ATOM 3119 C CA . PRO A 1 391 ? 0.827 4.693 35.460 1.00 53.12 391 PRO A CA 1
ATOM 3120 C C . PRO A 1 391 ? -0.577 4.754 36.069 1.00 53.12 391 PRO A C 1
ATOM 3122 O O . PRO A 1 391 ? -1.566 4.828 35.335 1.00 53.12 391 PRO A O 1
ATOM 3125 N N . GLU A 1 392 ? -0.663 4.681 37.399 1.00 48.16 392 GLU A N 1
ATOM 3126 C CA . GLU A 1 392 ? -1.929 4.814 38.118 1.00 48.16 392 GLU A CA 1
ATOM 3127 C C . GLU A 1 392 ? -2.580 6.144 37.727 1.00 48.16 392 GLU A C 1
ATOM 3129 O O . GLU A 1 392 ? -2.053 7.231 37.990 1.00 48.16 392 GLU A O 1
ATOM 3134 N N . VAL A 1 393 ? -3.731 6.059 37.060 1.00 48.66 393 VAL A N 1
ATOM 3135 C CA . VAL A 1 393 ? -4.579 7.223 36.833 1.00 48.66 393 VAL A CA 1
ATOM 3136 C C . VAL A 1 393 ? -5.187 7.551 38.187 1.00 48.66 393 VAL A C 1
ATOM 3138 O O . VAL A 1 393 ? -6.007 6.789 38.689 1.00 48.66 393 VAL A O 1
ATOM 3141 N N . LYS A 1 394 ? -4.769 8.665 38.795 1.00 41.53 394 LYS A N 1
ATOM 3142 C CA . LYS A 1 394 ? -5.473 9.213 39.954 1.00 41.53 394 LYS A CA 1
ATOM 3143 C C . LYS A 1 394 ? -6.890 9.535 39.495 1.00 41.53 394 LYS A C 1
ATOM 3145 O O . LYS A 1 394 ? -7.081 10.439 38.684 1.00 41.53 394 LYS A O 1
ATOM 3150 N N . GLU A 1 395 ? -7.860 8.746 39.939 1.00 40.94 395 GLU A N 1
ATOM 3151 C CA . GLU A 1 395 ? -9.262 9.108 39.806 1.00 40.94 395 GLU A CA 1
ATOM 3152 C C . GLU A 1 395 ? -9.450 10.398 40.604 1.00 40.94 395 GLU A C 1
ATOM 3154 O O . GLU A 1 395 ? -9.328 10.406 41.828 1.00 40.94 395 GLU A O 1
ATOM 3159 N N . ASP A 1 396 ? -9.658 11.515 39.909 1.00 42.16 396 ASP A N 1
ATOM 3160 C CA . ASP A 1 396 ? -10.077 12.751 40.555 1.00 42.16 396 ASP A CA 1
ATOM 3161 C C . ASP A 1 396 ? -11.474 12.498 41.140 1.00 42.16 396 ASP A C 1
ATOM 3163 O O . ASP A 1 396 ? -12.490 12.592 40.444 1.00 42.16 396 ASP A O 1
ATOM 3167 N N . GLU A 1 397 ? -11.524 12.118 42.419 1.00 40.16 397 GLU A N 1
ATOM 3168 C CA . GLU A 1 397 ? -12.751 12.075 43.204 1.00 40.16 397 GLU A CA 1
ATOM 3169 C C . GLU A 1 397 ? -13.448 13.434 43.076 1.00 40.16 397 GLU A C 1
ATOM 3171 O O . GLU A 1 397 ? -12.952 14.470 43.530 1.00 40.16 397 GLU A O 1
ATOM 3176 N N . LYS A 1 398 ? -14.626 13.432 42.447 1.00 42.25 398 LYS A N 1
ATOM 3177 C CA . LYS A 1 398 ? -15.551 14.563 42.465 1.00 42.25 398 LYS A CA 1
ATOM 3178 C C . LYS A 1 398 ? -15.890 14.902 43.918 1.00 42.25 398 LYS A C 1
ATOM 3180 O O . LYS A 1 398 ? -16.767 14.288 44.520 1.00 42.25 398 LYS A O 1
ATOM 3185 N N . LYS A 1 399 ? -15.235 15.923 44.470 1.00 37.53 399 LYS A N 1
ATOM 3186 C CA . LYS A 1 399 ? -15.746 16.661 45.628 1.00 37.53 399 LYS A CA 1
ATOM 3187 C C . LYS A 1 399 ? -16.891 17.562 45.174 1.00 37.53 399 LYS A C 1
ATOM 3189 O O . LYS A 1 399 ? -16.697 18.744 44.906 1.00 37.53 399 LYS A O 1
ATOM 3194 N N . ASP A 1 400 ? -18.088 16.990 45.112 1.00 42.28 400 ASP A N 1
ATOM 3195 C CA . ASP A 1 400 ? -19.329 17.755 45.193 1.00 42.28 400 ASP A CA 1
ATOM 3196 C C . ASP A 1 400 ? -19.518 18.203 46.655 1.00 42.28 400 ASP A C 1
ATOM 3198 O O . ASP A 1 400 ? -20.162 17.536 47.466 1.00 42.28 400 ASP A O 1
ATOM 3202 N N . GLU A 1 401 ? -18.903 19.329 47.026 1.00 40.75 401 GLU A N 1
ATOM 3203 C CA . GLU A 1 401 ? -19.192 20.009 48.291 1.00 40.75 401 GLU A CA 1
ATOM 3204 C C . GLU A 1 401 ? -20.447 20.880 48.139 1.00 40.75 401 GLU A C 1
ATOM 3206 O O . GLU A 1 401 ? -20.447 21.940 47.509 1.00 40.75 401 GLU A O 1
ATOM 3211 N N . LYS A 1 402 ? -21.528 20.392 48.760 1.00 42.06 402 LYS A N 1
ATOM 3212 C CA . LYS A 1 402 ? -22.728 21.132 49.168 1.00 42.06 402 LYS A CA 1
ATOM 3213 C C . LYS A 1 402 ? -22.399 22.554 49.650 1.00 42.06 402 LYS A C 1
ATOM 3215 O O . LYS A 1 402 ? -21.665 22.726 50.620 1.00 42.06 402 LYS A O 1
ATOM 3220 N N . LYS A 1 403 ? -23.071 23.552 49.071 1.00 38.66 403 LYS A N 1
ATOM 3221 C CA . LYS A 1 403 ? -23.328 24.856 49.704 1.00 38.66 403 LYS A CA 1
ATOM 3222 C C . LYS A 1 403 ? -24.833 25.159 49.701 1.00 38.66 403 LYS A C 1
ATOM 3224 O O . LYS A 1 403 ? -25.329 25.884 48.850 1.00 38.66 403 LYS A O 1
ATOM 3229 N N . GLU A 1 404 ? -25.518 24.580 50.678 1.00 40.38 404 GLU A N 1
ATOM 3230 C CA . GLU A 1 404 ? -26.626 25.171 51.452 1.00 40.38 404 GLU A CA 1
ATOM 3231 C C . GLU A 1 404 ? -25.994 25.392 52.845 1.00 40.38 404 GLU A C 1
ATOM 3233 O O . GLU A 1 404 ? -25.219 24.544 53.279 1.00 40.38 404 GLU A O 1
ATOM 3238 N N . ASP A 1 405 ? -26.105 26.472 53.607 1.00 40.34 405 ASP A N 1
ATOM 3239 C CA . ASP A 1 405 ? -27.062 27.558 53.749 1.00 40.34 405 ASP A CA 1
ATOM 3240 C C . ASP A 1 405 ? -26.317 28.724 54.428 1.00 40.34 405 ASP A C 1
ATOM 3242 O O . ASP A 1 405 ? -25.590 28.493 55.393 1.00 40.34 405 ASP A O 1
ATOM 3246 N N . GLU A 1 406 ? -26.563 29.979 54.042 1.00 39.12 406 GLU A N 1
ATOM 3247 C CA . GLU A 1 406 ? -26.628 31.041 55.057 1.00 39.12 406 GLU A CA 1
ATOM 3248 C C . GLU A 1 406 ? -27.573 32.167 54.614 1.00 39.12 406 GLU A C 1
ATOM 3250 O O . GLU A 1 406 ? -27.247 33.052 53.823 1.00 39.12 406 GLU A O 1
ATOM 3255 N N . LYS A 1 407 ? -28.790 32.107 55.162 1.00 42.69 407 LYS A N 1
ATOM 3256 C CA . LYS A 1 407 ? -29.733 33.223 55.275 1.00 42.69 407 LYS A CA 1
ATOM 3257 C C . LYS A 1 407 ? -29.055 34.425 55.938 1.00 42.69 407 LYS A C 1
ATOM 3259 O O . LYS A 1 407 ? -28.583 34.300 57.066 1.00 42.69 407 LYS A O 1
ATOM 3264 N N . LYS A 1 408 ? -29.207 35.615 55.350 1.00 38.84 408 LYS A N 1
ATOM 3265 C CA . LYS A 1 408 ? -29.486 36.849 56.105 1.00 38.84 408 LYS A CA 1
ATOM 3266 C C . LYS A 1 408 ? -30.224 37.870 55.236 1.00 38.84 408 LYS A C 1
ATOM 3268 O O . LYS A 1 408 ? -29.809 38.205 54.134 1.00 38.84 408 LYS A O 1
ATOM 3273 N N . GLU A 1 409 ? -31.359 38.285 55.780 1.00 37.53 409 GLU A N 1
ATOM 3274 C CA . GLU A 1 409 ? -32.349 39.237 55.279 1.00 37.53 409 GLU A CA 1
ATOM 3275 C C . GLU A 1 409 ? -31.841 40.693 55.177 1.00 37.53 409 GLU A C 1
ATOM 3277 O O . GLU A 1 409 ? -30.766 41.017 55.690 1.00 37.53 409 GLU A O 1
ATOM 3282 N N . PRO A 1 410 ? -32.612 41.582 54.513 1.00 49.59 410 PRO A N 1
ATOM 3283 C CA . PRO A 1 410 ? -32.129 42.842 53.964 1.00 49.59 410 PRO A CA 1
ATOM 3284 C C . PRO A 1 410 ? -32.251 44.021 54.941 1.00 49.59 410 PRO A C 1
ATOM 3286 O O . PRO A 1 410 ? -33.117 44.055 55.815 1.00 49.59 410 PRO A O 1
ATOM 3289 N N . LYS A 1 411 ? -31.435 45.060 54.721 1.00 40.84 411 LYS A N 1
ATOM 3290 C CA . LYS A 1 411 ? -31.697 46.414 55.225 1.00 40.84 411 LYS A CA 1
ATOM 3291 C C . LYS A 1 411 ? -31.586 47.443 54.102 1.00 40.84 411 LYS A C 1
ATOM 3293 O O . LYS A 1 411 ? -30.536 47.626 53.497 1.00 40.84 411 LYS A O 1
ATOM 3298 N N . SER A 1 412 ? -32.718 48.099 53.884 1.00 41.41 412 SER A N 1
ATOM 3299 C CA . SER A 1 412 ? -32.933 49.398 53.247 1.00 41.41 412 SER A CA 1
ATOM 3300 C C . SER A 1 412 ? -31.958 50.476 53.723 1.00 41.41 412 SER A C 1
ATOM 3302 O O . SER A 1 412 ? -31.787 50.566 54.935 1.00 41.41 412 SER A O 1
ATOM 3304 N N . VAL A 1 413 ? -31.471 51.350 52.829 1.00 45.00 413 VAL A N 1
ATOM 3305 C CA . VAL A 1 413 ? -31.389 52.816 53.036 1.00 45.00 413 VAL A CA 1
ATOM 3306 C C . VAL A 1 413 ? -31.404 53.530 51.672 1.00 45.00 413 VAL A C 1
ATOM 3308 O O . VAL A 1 413 ? -30.836 53.061 50.690 1.00 45.00 413 VAL A O 1
ATOM 3311 N N . GLU A 1 414 ? -32.113 54.652 51.666 1.00 37.84 414 GLU A N 1
ATOM 3312 C CA . GLU A 1 414 ? -32.443 55.603 50.609 1.00 37.84 414 GLU A CA 1
ATOM 3313 C C . GLU A 1 414 ? -31.258 56.339 49.951 1.00 37.84 414 GLU A C 1
ATOM 3315 O O . GLU A 1 414 ? -30.266 56.670 50.591 1.00 37.84 414 GLU A O 1
ATOM 3320 N N . GLY A 1 415 ? -31.461 56.691 48.674 1.00 37.47 415 GLY A N 1
ATOM 3321 C CA . GLY A 1 415 ? -31.468 58.074 48.175 1.00 37.47 415 GLY A CA 1
ATOM 3322 C C . GLY A 1 415 ? -30.194 58.929 48.235 1.00 37.47 415 GLY A C 1
ATOM 3323 O O . GLY A 1 415 ? -29.820 59.417 49.296 1.00 37.47 415 GLY A O 1
ATOM 3324 N N . LYS A 1 416 ? -29.663 59.282 47.049 1.00 40.28 416 LYS A N 1
ATOM 3325 C CA . LYS A 1 416 ? -29.474 60.682 46.591 1.00 40.28 416 LYS A CA 1
ATOM 3326 C C . LYS A 1 416 ? -28.915 60.757 45.158 1.00 40.28 416 LYS A C 1
ATOM 3328 O O . LYS A 1 416 ? -27.771 60.414 44.897 1.00 40.28 416 LYS A O 1
ATOM 3333 N N . GLU A 1 417 ? -29.794 61.148 44.238 1.00 40.59 417 GLU A N 1
ATOM 3334 C CA . GLU A 1 417 ? -29.695 62.334 43.366 1.00 40.59 417 GLU A CA 1
ATOM 3335 C C . GLU A 1 417 ? -28.293 62.907 43.027 1.00 40.59 417 GLU A C 1
ATOM 3337 O O . GLU A 1 417 ? -27.612 63.420 43.908 1.00 40.59 417 GLU A O 1
ATOM 3342 N N . GLN A 1 418 ? -27.911 62.921 41.737 1.00 39.56 418 GLN A N 1
ATOM 3343 C CA . GLN A 1 418 ? -27.832 64.131 40.879 1.00 39.56 418 GLN A CA 1
ATOM 3344 C C . GLN A 1 418 ? -27.045 63.890 39.562 1.00 39.56 418 GLN A C 1
ATOM 3346 O O . GLN A 1 418 ? -25.827 63.781 39.574 1.00 39.56 418 GLN A O 1
ATOM 3351 N N . THR A 1 419 ? -27.802 63.816 38.453 1.00 47.38 419 THR A N 1
ATOM 3352 C CA . THR A 1 419 ? -27.746 64.651 37.215 1.00 47.38 419 THR A CA 1
ATOM 3353 C C . THR A 1 419 ? -26.433 64.846 36.395 1.00 47.38 419 THR A C 1
ATOM 3355 O O . THR A 1 419 ? -25.359 64.449 36.821 1.00 47.38 419 THR A O 1
ATOM 3358 N N . PRO A 1 420 ? -26.497 65.344 35.131 1.00 58.50 420 PRO A N 1
ATOM 3359 C CA . PRO A 1 420 ? -26.028 64.593 33.957 1.00 58.50 420 PRO A CA 1
ATOM 3360 C C . PRO A 1 420 ? -24.978 65.365 33.129 1.00 58.50 420 PRO A C 1
ATOM 3362 O O . PRO A 1 420 ? -24.662 66.510 33.440 1.00 58.50 420 PRO A O 1
ATOM 3365 N N . LEU A 1 421 ? -24.505 64.810 32.006 1.00 45.00 421 LEU A N 1
ATOM 3366 C CA . LEU A 1 421 ? -24.085 65.647 30.875 1.00 45.00 421 LEU A CA 1
ATOM 3367 C C . LEU A 1 421 ? -24.087 64.894 29.541 1.00 45.00 421 LEU A C 1
ATOM 3369 O O . LEU A 1 421 ? -23.560 63.793 29.406 1.00 45.00 421 LEU A O 1
ATOM 3373 N N . LEU A 1 422 ? -24.737 65.557 28.586 1.00 43.88 422 LEU A N 1
ATOM 3374 C CA . LEU A 1 422 ? -24.800 65.307 27.153 1.00 43.88 422 LEU A CA 1
ATOM 3375 C C . LEU A 1 422 ? -23.406 65.226 26.507 1.00 43.88 422 LEU A C 1
ATOM 3377 O O . LEU A 1 422 ? -22.509 65.958 26.916 1.00 43.88 422 LEU A O 1
ATOM 3381 N N . ALA A 1 423 ? -23.281 64.497 25.394 1.00 45.09 423 ALA A N 1
ATOM 3382 C CA . ALA A 1 423 ? -23.213 65.122 24.064 1.00 45.09 423 ALA A CA 1
ATOM 3383 C C . ALA A 1 423 ? -23.012 64.093 22.941 1.00 45.09 423 ALA A C 1
ATOM 3385 O O . ALA A 1 423 ? -22.212 63.167 23.033 1.00 45.09 423 ALA A O 1
ATOM 3386 N N . GLU A 1 424 ? -23.766 64.331 21.872 1.00 47.25 424 GLU A N 1
ATOM 3387 C CA . GLU A 1 424 ? -23.673 63.764 20.532 1.00 47.25 424 GLU A CA 1
ATOM 3388 C C . GLU A 1 424 ? -22.257 63.833 19.934 1.00 47.25 424 GLU A C 1
ATOM 3390 O O . GLU A 1 424 ? -21.551 64.825 20.129 1.00 47.25 424 GLU A O 1
ATOM 3395 N N . LYS A 1 425 ? -21.920 62.882 19.054 1.00 46.38 425 LYS A N 1
ATOM 3396 C CA . LYS A 1 425 ? -21.757 63.154 17.610 1.00 46.38 425 LYS A CA 1
ATOM 3397 C C . LYS A 1 425 ? -21.371 61.896 16.820 1.00 46.38 425 LYS A C 1
ATOM 3399 O O . LYS A 1 425 ? -20.369 61.272 17.138 1.00 46.38 425 LYS A O 1
ATOM 3404 N N . GLN A 1 426 ? -22.143 61.710 15.742 1.00 51.12 426 GLN A N 1
ATOM 3405 C CA . GLN A 1 426 ? -21.861 61.052 14.453 1.00 51.12 426 GLN A CA 1
ATOM 3406 C C . GLN A 1 426 ? -21.647 59.540 14.409 1.00 51.12 426 GLN A C 1
ATOM 3408 O O . GLN A 1 426 ? -20.670 59.034 14.995 1.00 51.12 426 GLN A O 1
#

Nearest PDB structures (foldseek):
  7qru-assembly1_G  TM=2.347E-01  e=2.795E+00  Alkalihalophilus pseudofirmus
  7shf-assembly1_C  TM=1.638E-01  e=2.968E+00  Homo sapiens

Radius of gyration: 36.48 Å; Cα contacts (8 Å, |Δi|>4): 530; chains: 1; bounding box: 88×90×128 Å

Secondary structure (DSSP, 8-state):
----------------------------------PPEEEEEEE-TT-TT-EEEEEEETT-BGGGGHHHHHH--S--SSSTTB-SS-SEEEEE----EEETTS-EE--TTTTSGGGEEEE-TTSBHHHHS-TT-EEEEEPPB-HHHHHHHHHHHHHHHHHTS-TTT-SSTT--HHHHHHHHHHHHHHHTS--HHHHHHHHHHHHSPPPHHHHHHHHHHHHHHHHHHHHHHHTT---HHHHHSPPPPPPHHHHHHTTEEEEEPPPHHHHHHHHHHHHHHHTTSHHHHHHTTHHHHTT--EEE--TTSBTTS---SS--TT---SS--B--HHHHHHHHHHHHHHHTTS-HHHHHHHHHHHHHH--SS--HHHHHHHHHHHHT-SS---SPPPP-----------------------------------

Organism: Eeniella nana (NCBI:txid13502)

Sequence (426 aa):
MSNSKEETTGTTSALGTDSTTEVTEAEESSPINESPLFDIYIRFNGDEERDYCFQVHADTTFGELVKIFDTLPLNLSPSIFYERIPTNFQLSTEPGVLTREGGLLFGDNAGKQQYLKLVRNDDVISEKSWPGQLIIPVFPERSFLKYSLISLLAVWLYTDLPDFISPTPGIGLLTALMRVAAYILTNVLNFKSLADSMLESVLSPTPIAAQILFFVLHIAKVLVIYLVMWLGAFNPYSIFKKAPAIQREALVKIGWTSSKKAIAMDFSKDYRTYRTSKVGGLLQAHRLGLLDKLRYTTVNLGPGEGFDSPLVWNLPKDTPDDGKFLLSYSYLKEQEEFFQERYSKVSDSEFASEYKHFRRYGPFDAPEKVTKFCDRRIMMKDGDITGKPFPEVKEDEKKDEKKEDEKKEPKSVEGKEQTPLLAEKQ

Solvent-accessible surface area (backbone atoms only — not comparable to full-atom values): 25175 Å² total; per-residue (Å²): 137,83,88,80,93,83,90,81,90,86,84,90,79,82,90,82,90,82,91,80,88,78,83,74,77,78,79,79,74,71,84,71,79,74,60,58,76,37,46,35,24,39,37,45,51,81,38,84,82,51,26,35,34,30,47,40,46,42,81,40,33,51,50,61,57,50,55,50,51,74,68,42,74,61,86,58,34,54,21,72,44,32,37,71,59,54,80,44,45,24,38,32,41,38,24,16,27,41,29,46,34,59,14,72,34,67,40,99,56,38,85,38,71,95,27,48,43,81,51,57,45,86,41,40,42,59,84,76,48,58,82,61,37,46,34,38,70,39,53,52,69,37,58,66,61,46,51,50,50,51,49,52,52,50,51,52,51,57,33,50,41,41,56,94,75,33,95,63,56,80,59,21,62,66,53,52,50,49,52,53,50,27,49,46,29,41,75,75,68,65,40,47,71,61,23,52,55,52,49,50,66,70,69,49,88,74,56,69,70,56,39,51,51,54,38,54,53,46,52,53,50,52,51,49,54,51,46,41,37,60,64,34,79,53,59,78,72,57,79,83,42,84,65,69,84,83,52,70,68,61,39,54,74,58,20,54,66,88,28,43,44,43,48,68,66,60,45,46,54,52,51,47,52,52,59,22,52,77,56,74,26,66,71,48,24,52,75,69,54,45,55,72,56,60,69,65,41,60,28,44,46,21,90,58,11,40,60,35,25,68,96,36,59,64,78,62,91,83,59,76,76,32,54,74,56,67,47,30,52,54,58,56,47,54,53,50,53,53,50,49,63,74,44,66,82,55,55,71,70,55,41,53,53,52,50,40,46,32,67,21,53,26,48,90,70,51,58,68,71,47,29,53,52,29,49,56,41,44,74,70,44,66,43,71,71,82,68,54,61,69,80,81,75,78,75,80,75,82,79,81,75,82,85,81,86,82,93,80,83,89,80,90,84,81,89,81,90,81,88,87,84,89,83,89,81,136

InterPro domains:
  IPR022757 Glucose signalling factor 2 [PF11055] (38-378)

pLDDT: mean 82.21, std 20.24, range [29.44, 98.19]

Mean predicted aligned error: 12.74 Å